Protein AF-0000000085141552 (afdb_homodimer)

Organism: Micrococcus luteus (strain ATCC 4698 / DSM 20030 / JCM 1464 / CCM 169 / CCUG 5858 / IAM 1056 / NBRC 3333 / NCIMB 9278 / NCTC 2665 / VKM Ac-2230) (NCBI:txid465515)

Solvent-accessible surface area (backbone atoms only — not comparable to full-atom values): 34237 Å² total; per-residue (Å²): 113,65,70,62,43,53,58,48,52,56,57,47,49,52,20,50,52,40,46,53,47,44,49,50,52,48,35,62,56,39,76,86,38,66,68,45,44,50,52,49,57,62,43,51,70,60,52,81,63,60,89,58,60,34,32,52,34,16,48,47,15,25,24,44,55,65,67,39,80,80,45,80,89,44,42,64,29,48,21,28,37,14,24,14,49,48,30,38,50,44,17,50,48,42,43,43,28,61,63,69,66,41,53,60,49,93,90,33,64,20,61,29,43,45,45,16,50,56,36,38,74,52,53,32,53,66,70,59,15,48,52,48,6,46,39,50,18,51,43,51,19,51,43,30,40,42,44,13,51,51,32,20,57,58,19,36,88,54,54,67,38,9,44,57,22,21,49,39,56,46,46,30,54,37,21,22,39,40,11,48,52,46,49,58,53,55,48,46,19,80,50,54,72,52,77,74,49,55,67,55,39,51,52,27,42,29,30,42,45,6,28,54,52,30,4,34,25,21,19,25,19,7,32,55,64,64,36,54,68,67,59,19,50,50,47,14,53,19,26,21,30,38,24,34,20,40,50,43,46,49,52,47,40,32,56,71,35,54,39,88,60,52,73,43,71,34,52,56,52,57,48,68,44,56,71,38,63,40,51,40,53,17,43,76,38,66,73,41,31,51,47,56,70,68,44,26,81,46,73,67,42,42,50,52,43,48,51,41,27,51,74,62,41,12,59,60,49,34,52,48,50,24,49,51,29,31,52,51,18,47,52,49,53,67,72,44,99,53,45,68,70,48,51,50,51,52,47,49,52,44,51,47,48,78,66,54,76,101,114,66,68,64,42,54,55,48,53,58,56,47,49,52,21,50,52,41,47,54,49,46,47,49,52,48,35,63,57,40,74,86,38,66,68,45,43,49,51,49,58,63,43,52,71,61,51,81,64,60,87,60,60,34,33,52,33,17,48,48,16,24,24,44,56,65,68,41,80,79,46,80,88,45,41,64,29,48,21,28,37,14,25,13,49,49,30,38,50,43,17,51,48,43,42,43,28,61,62,69,65,41,52,60,49,94,90,32,62,18,62,28,42,45,45,16,51,56,36,38,75,53,53,31,52,66,70,60,14,50,52,48,5,47,39,50,18,51,41,51,19,51,44,30,39,42,44,13,51,50,33,21,57,60,19,37,88,55,55,68,39,11,46,57,24,21,50,40,56,46,45,30,54,35,20,22,40,41,12,47,52,46,49,57,53,54,49,46,19,81,48,55,74,52,77,74,49,55,68,56,39,52,51,27,42,29,30,43,44,6,29,55,51,31,4,34,25,21,18,24,18,9,33,56,64,64,35,54,67,66,58,18,48,51,48,14,54,22,27,21,30,38,23,34,20,37,49,41,45,49,53,47,41,31,56,71,36,56,38,88,61,54,74,43,70,34,51,56,52,57,49,68,42,56,72,37,62,39,52,38,53,18,43,76,39,66,72,41,30,51,47,54,70,67,44,26,80,46,72,68,42,42,49,52,44,47,50,42,26,51,74,63,40,12,59,60,48,34,52,48,51,24,50,50,28,34,52,50,17,47,52,50,52,68,74,45,98,52,46,68,70,48,51,49,51,54,47,47,52,44,50,47,49,76,65,55,76,98

Secondary structure (DSSP, 8-state):
--HHHHHHHHHHHHHHHHHHHHHHHHHHTSTT-HHHHHHHHHHTTTTT-S--HHHHHHHHHHHHHHSSPPPHHHHHHHHHHHHHHHHHHHHHHHHHHHHHT--EETTEE-HHHHHHHHHHHTT--HHHHHHHHHHHHHHHHHHHHHHHHHHHHTS-SSHHHHHHHHHHHHHHHHHHHHHHHHHHHHHTHHHHTPPPPHHHHHHHHIIIIIIIIIIHHHHHHHHHTT--HHHHHHHHHHHHHHHHHHHHHHHHHHHHS-HHHHSS-SSHHHHHT---HHHHHHTTSHHHHHHHHT---SHHHHHHHHHHHHHTTHHHHHHHHHHHHHHHHHHHHHTS---HHHHHHHHHHHHHHHT---/--HHHHHHHHHHHHHHHHHHHHHHHHHHTSTT-HHHHHHHHHHTTTTT-S--HHHHHHHHHHHHHHSSPPPHHHHHHHHHHHHHHHHHHHHHHHHHHHHHT--EETTEE-HHHHHHHHHHHTT--HHHHHHHHHHHHHHHHHHHHHHHHHHHHTS-SSHHHHHHHHHHHHHHHHHHHHHHHHHHHHHTHHHHTPPPPHHHHHHHHIIIIIIIIIIHHHHHHHHHTT--HHHHHHHHHHHHHHHHHHHHHHHHHHHHS-HHHHSS-SSHHHHHT---HHHHHHTTSHHHHHHHHT---SHHHHHHHHHHHHHTTHHHHHHHHHHHHHHHHHHHHHTS---HHHHHHHHHHHHHHHT---

Sequence (716 aa):
MGEARTGGEAALSGVTAELDAALRHAAAQAPGSAAFAELLDSLHVHVGAGKLIRPRLVELGWRLATADPVPPSGRAAVDRLGAAFELLHTALLVHDDVIDRDVLRRGQPAVHASARHRLEARGVPAADAAHAGVAVALIAGDVLLTQAFRLAATCAADTARAAEAAAVVFDAAAVTAAGELEDVLLGLSRHTGEEPDPDRILAMQRLKTAHYTVGAPLRAGALLAGADPDLARAMGEAGADLGAAYQVIDDVLGVFGDPGETGKSADGDLREGKATVLTAHGRRIPAVRALLDAGPATPADIEAARRALEAAGAREHALDVAAELTVRARERIAALPLDETVRAEFADACHAVLTRRSMGEARTGGEAALSGVTAELDAALRHAAAQAPGSAAFAELLDSLHVHVGAGKLIRPRLVELGWRLATADPVPPSGRAAVDRLGAAFELLHTALLVHDDVIDRDVLRRGQPAVHASARHRLEARGVPAADAAHAGVAVALIAGDVLLTQAFRLAATCAADTARAAEAAAVVFDAAAVTAAGELEDVLLGLSRHTGEEPDPDRILAMQRLKTAHYTVGAPLRAGALLAGADPDLARAMGEAGADLGAAYQVIDDVLGVFGDPGETGKSADGDLREGKATVLTAHGRRIPAVRALLDAGPATPADIEAARRALEAAGAREHALDVAAELTVRARERIAALPLDETVRAEFADACHAVLTRRS

Foldseek 3Di:
DVVCVVVVVVLLVLLLVLLVVLLVVLCVVCVPDPVSNVLSVVCNCLQSVDPLQLLVLLQLLLCFQVVDGQDPQCSQLSSLLSNLLSLLVSLLVLLVCLLLVPQDDLNHGRQLNVQLVVVVVVPDDNVVSNVVSNVSSNVSSVSSNVSSLVSLCPSHPPNVLSVQLSVLSVVLSVLQVVLVVLQSVQLCCLVVVDQDDLVSQLSSQLSNWQQSSWLSSSLSSNSSSPGDNVLSNLLSVLSSLLSSLLVLVVLLCLQPADCVQVVDHSQSCLQSLTDHLLLSLLCVDVVLVVLSSVRQDDPVSSVVNSVSSVVSCSSVVSLVSSVVSLVVSLVSSVPHPGDPVSSVVSNVSSVCSSPPRD/DVVCVVVVVVLLVLLLVLLVVLLVVLCVVCVPDPVSNVLSVVCNCLQSVDPLLLLVLLQLLLCFQVVDGQDPQCSQLSSLLSNLLSLLVSLLVLLVCLLLVPQDDLNHGRQLNVQLVVVVVVPDDNVVSNVVSNVSSNVSSVSSNVSSLVSLCPSHPPNVLSVQLSVLSVVLSVLQVVLVVLQSVQLCCLVVVDQDDQVSQLSSQLSNWQQSSWLSSSLSSNSSSPGDNVLSNLLSVLSSLLRSLLVLVVLLCLQPADCVQVVDHSQSCLQSLTDHLLLSLLCVDVVLVVLSSVRQDDPVSSVVNSVSSVVSCSSVVSLVSSVVSLVVSLVSSVPHPGDPVSSVVSNVSSVCSSPPRD

InterPro domains:
  IPR000092 Polyprenyl synthetase-like [PF00348] (45-284)
  IPR008949 Isoprenoid synthase domain superfamily [G3DSA:1.10.600.10] (5-358)
  IPR008949 Isoprenoid synthase domain superfamily [SSF48576] (35-357)
  IPR033749 Polyprenyl synthetase, conserved site [PS00444] (242-254)
  IPR033749 Polyprenyl synthetase, conserved site [PS00723] (93-107)

pLDDT: mean 89.84, std 11.63, range [24.0, 98.81]

Structure (mmCIF, N/CA/C/O backbone):
data_AF-0000000085141552-model_v1
#
loop_
_entity.id
_entity.type
_entity.pdbx_description
1 polymer 'Geranylgeranyl pyrophosphate synthase'
#
loop_
_atom_site.group_PDB
_atom_site.id
_atom_site.type_symbol
_atom_site.label_atom_id
_atom_site.label_alt_id
_atom_site.label_comp_id
_atom_site.label_asym_id
_atom_site.label_entity_id
_atom_site.label_seq_id
_atom_site.pdbx_PDB_ins_code
_atom_site.Cartn_x
_atom_site.Cartn_y
_atom_site.Cartn_z
_atom_site.occupancy
_atom_site.B_iso_or_equiv
_atom_site.auth_seq_id
_atom_site.auth_comp_id
_atom_site.auth_asym_id
_atom_site.auth_atom_id
_atom_site.pdbx_PDB_model_num
ATOM 1 N N . MET A 1 1 ? -15.055 -17.188 -32.594 1 24 1 MET A N 1
ATOM 2 C CA . MET A 1 1 ? -13.789 -16.609 -32.125 1 24 1 MET A CA 1
ATOM 3 C C . MET A 1 1 ? -13.742 -15.117 -32.406 1 24 1 MET A C 1
ATOM 5 O O . MET A 1 1 ? -12.977 -14.391 -31.766 1 24 1 MET A O 1
ATOM 9 N N . GLY A 1 2 ? -14.328 -14.852 -33.469 1 30.44 2 GLY A N 1
ATOM 10 C CA . GLY A 1 2 ? -14.508 -13.492 -33.938 1 30.44 2 GLY A CA 1
ATOM 11 C C . GLY A 1 2 ? -15.461 -12.672 -33.094 1 30.44 2 GLY A C 1
ATOM 12 O O . GLY A 1 2 ? -15.219 -11.492 -32.844 1 30.44 2 GLY A O 1
ATOM 13 N N . GLU A 1 3 ? -16.625 -13.227 -32.969 1 32.28 3 GLU A N 1
ATOM 14 C CA . GLU A 1 3 ? -17.672 -12.562 -32.219 1 32.28 3 GLU A CA 1
ATOM 15 C C . GLU A 1 3 ? -17.312 -12.453 -30.734 1 32.28 3 GLU A C 1
ATOM 17 O O . GLU A 1 3 ? -17.891 -11.648 -30 1 32.28 3 GLU A O 1
ATOM 22 N N . ALA A 1 4 ? -16.547 -13.539 -30.125 1 34.12 4 ALA A N 1
ATOM 23 C CA . ALA A 1 4 ? -16 -13.453 -28.781 1 34.12 4 ALA A CA 1
ATOM 24 C C . ALA A 1 4 ? -14.969 -12.336 -28.672 1 34.12 4 ALA A C 1
ATOM 26 O O . ALA A 1 4 ? -14.641 -11.891 -27.578 1 34.12 4 ALA A O 1
ATOM 27 N N . ARG A 1 5 ? -14.5 -11.906 -29.766 1 39.91 5 ARG A N 1
ATOM 28 C CA . ARG A 1 5 ? -13.5 -10.844 -29.859 1 39.91 5 ARG A CA 1
ATOM 29 C C . ARG A 1 5 ? -14.141 -9.477 -29.688 1 39.91 5 ARG A C 1
ATOM 31 O O . ARG A 1 5 ? -13.523 -8.555 -29.141 1 39.91 5 ARG A O 1
ATOM 38 N N . THR A 1 6 ? -15.141 -9.281 -30.375 1 38.84 6 THR A N 1
ATOM 39 C CA . THR A 1 6 ? -15.836 -8 -30.375 1 38.84 6 THR A CA 1
ATOM 40 C C . THR A 1 6 ? -16.453 -7.711 -29.016 1 38.84 6 THR A C 1
ATOM 42 O O . THR A 1 6 ? -16.469 -6.562 -28.562 1 38.84 6 THR A O 1
ATOM 45 N N . GLY A 1 7 ? -17.219 -8.68 -28.391 1 40.62 7 GLY A N 1
ATOM 46 C CA . GLY A 1 7 ? -17.719 -8.594 -27.031 1 40.62 7 GLY A CA 1
ATOM 47 C C . GLY A 1 7 ? -16.641 -8.406 -25.984 1 40.62 7 GLY A C 1
ATOM 48 O O . GLY A 1 7 ? -16.859 -7.746 -24.969 1 40.62 7 GLY A O 1
ATOM 49 N N . GLY A 1 8 ? -15.57 -9.039 -26.266 1 48.53 8 GLY A N 1
ATOM 50 C CA . GLY A 1 8 ? -14.352 -8.953 -25.469 1 48.53 8 GLY A CA 1
ATOM 51 C C . GLY A 1 8 ? -13.75 -7.562 -25.453 1 48.53 8 GLY A C 1
ATOM 52 O O . GLY A 1 8 ? -13.312 -7.086 -24.391 1 48.53 8 GLY A O 1
ATOM 53 N N . GLU A 1 9 ? -13.719 -7.027 -26.719 1 51.56 9 GLU A N 1
ATOM 54 C CA . GLU A 1 9 ? -13.125 -5.703 -26.844 1 51.56 9 GLU A CA 1
ATOM 55 C C . GLU A 1 9 ? -13.969 -4.648 -26.141 1 51.56 9 GLU A C 1
ATOM 57 O O . GLU A 1 9 ? -13.438 -3.727 -25.516 1 51.56 9 GLU A O 1
ATOM 62 N N . ALA A 1 10 ? -15.258 -4.707 -26.453 1 49.62 10 ALA A N 1
ATOM 63 C CA . ALA A 1 10 ? -16.172 -3.764 -25.828 1 49.62 10 ALA A CA 1
ATOM 64 C C . ALA A 1 10 ? -16.125 -3.875 -24.297 1 49.62 10 ALA A C 1
ATOM 66 O O . ALA A 1 10 ? -16.172 -2.863 -23.594 1 49.62 10 ALA A O 1
ATOM 67 N N . ALA A 1 11 ? -16.062 -5.129 -23.812 1 58.41 11 ALA A N 1
ATOM 68 C CA . ALA A 1 11 ? -15.984 -5.438 -22.391 1 58.41 11 ALA A CA 1
ATOM 69 C C . ALA A 1 11 ? -14.742 -4.809 -21.766 1 58.41 11 ALA A C 1
ATOM 71 O O . ALA A 1 11 ? -14.797 -4.309 -20.625 1 58.41 11 ALA A O 1
ATOM 72 N N . LEU A 1 12 ? -13.867 -4.398 -22.594 1 78.88 12 LEU A N 1
ATOM 73 C CA . LEU A 1 12 ? -12.625 -3.885 -22.047 1 78.88 12 LEU A CA 1
ATOM 74 C C . LEU A 1 12 ? -12.625 -2.361 -22 1 78.88 12 LEU A C 1
ATOM 76 O O . LEU A 1 12 ? -11.859 -1.75 -21.266 1 78.88 12 LEU A O 1
ATOM 80 N N . SER A 1 13 ? -13.688 -1.775 -22.672 1 85.38 13 SER A N 1
ATOM 81 C CA . SER A 1 13 ? -13.805 -0.321 -22.656 1 85.38 13 SER A CA 1
ATOM 82 C C . SER A 1 13 ? -14.266 0.182 -21.281 1 85.38 13 SER A C 1
ATOM 84 O O . SER A 1 13 ? -13.773 1.195 -20.797 1 85.38 13 SER A O 1
ATOM 86 N N . GLY A 1 14 ? -15.219 -0.504 -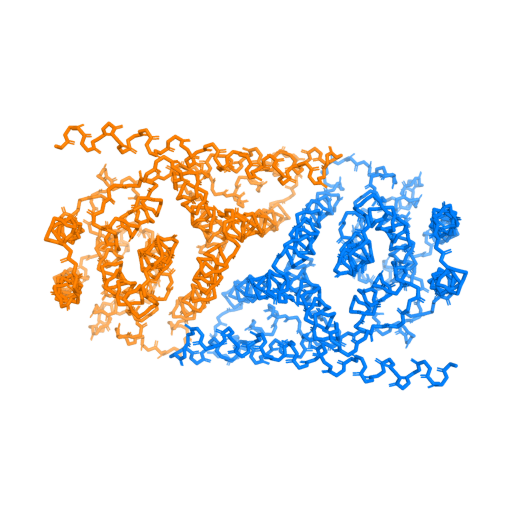20.641 1 93.88 14 GLY A N 1
ATOM 87 C CA . GLY A 1 14 ? -15.695 -0.121 -19.312 1 93.88 14 GLY A CA 1
ATOM 88 C C . GLY A 1 14 ? -14.625 -0.196 -18.25 1 93.88 14 GLY A C 1
ATOM 89 O O . GLY A 1 14 ? -14.555 0.668 -17.375 1 93.88 14 GLY A O 1
ATOM 90 N N . VAL A 1 15 ? -13.82 -1.171 -18.391 1 95.75 15 VAL A N 1
ATOM 91 C CA . VAL A 1 15 ? -12.719 -1.345 -17.438 1 95.75 15 VAL A CA 1
ATOM 92 C C . VAL A 1 15 ? -11.734 -0.183 -17.578 1 95.75 15 VAL A C 1
ATOM 94 O O . VAL A 1 15 ? -11.32 0.404 -16.578 1 95.75 15 VAL A O 1
ATOM 97 N N . THR A 1 16 ? -11.43 0.212 -18.766 1 94.44 16 THR A N 1
ATOM 98 C CA . THR A 1 16 ? -10.492 1.306 -19.016 1 94.44 16 THR A CA 1
ATOM 99 C C . THR A 1 16 ? -11.047 2.621 -18.484 1 94.44 16 THR A C 1
ATOM 101 O O . THR A 1 16 ? -10.305 3.43 -17.922 1 94.44 16 THR A O 1
ATOM 104 N N . ALA A 1 17 ? -12.297 2.801 -18.672 1 95.56 17 ALA A N 1
ATOM 105 C CA . ALA A 1 17 ? -12.93 4.012 -18.156 1 95.56 17 ALA A CA 1
ATOM 106 C C . ALA A 1 17 ? -12.836 4.074 -16.641 1 95.56 17 ALA A C 1
ATOM 108 O O . ALA A 1 17 ? -12.602 5.141 -16.062 1 95.56 17 ALA A O 1
ATOM 109 N N . GLU A 1 18 ? -13.023 2.914 -15.992 1 96.94 18 GLU A N 1
ATOM 110 C CA . GLU A 1 18 ? -12.922 2.844 -14.539 1 96.94 18 GLU A CA 1
ATOM 111 C C . GLU A 1 18 ? -11.5 3.131 -14.07 1 96.94 18 GLU A C 1
ATOM 113 O O . GLU A 1 18 ? -11.289 3.789 -13.055 1 96.94 18 GLU A O 1
ATOM 118 N N . LEU A 1 19 ? -10.547 2.627 -14.789 1 97.06 19 LEU A N 1
ATOM 119 C CA . LEU A 1 19 ? -9.141 2.859 -14.461 1 97.06 19 LEU A CA 1
ATOM 120 C C . LEU A 1 19 ? -8.805 4.344 -14.531 1 97.06 19 LEU A C 1
ATOM 122 O O . LEU A 1 19 ? -8.195 4.895 -13.609 1 97.06 19 LEU A O 1
ATOM 126 N N . ASP A 1 20 ? -9.25 4.984 -15.578 1 96.06 20 ASP A N 1
ATOM 127 C CA . ASP A 1 20 ? -9.023 6.414 -15.75 1 96.06 20 ASP A CA 1
ATOM 128 C C . ASP A 1 20 ? -9.703 7.215 -14.641 1 96.06 20 ASP A C 1
ATOM 130 O O . ASP A 1 20 ? -9.117 8.156 -14.094 1 96.06 20 ASP A O 1
ATOM 134 N N . ALA A 1 21 ? -10.883 6.84 -14.359 1 97.19 21 ALA A N 1
ATOM 135 C CA . ALA A 1 21 ? -11.648 7.535 -13.328 1 97.19 21 ALA A CA 1
ATOM 136 C C . ALA A 1 21 ? -10.984 7.391 -11.961 1 97.19 21 ALA A C 1
ATOM 138 O O . ALA A 1 21 ? -11.031 8.312 -11.141 1 97.19 21 ALA A O 1
ATOM 139 N N . ALA A 1 22 ? -10.445 6.242 -11.703 1 97.88 22 ALA A N 1
ATOM 140 C CA . ALA A 1 22 ? -9.781 6.004 -10.422 1 97.88 22 ALA A CA 1
ATOM 141 C C . ALA A 1 22 ? -8.578 6.922 -10.25 1 97.88 22 ALA A C 1
ATOM 143 O O . ALA A 1 22 ? -8.375 7.488 -9.172 1 97.88 22 ALA A O 1
ATOM 144 N N . LEU A 1 23 ? -7.754 7.105 -11.281 1 97.62 23 LEU A N 1
ATOM 145 C CA . LEU A 1 23 ? -6.586 7.977 -11.211 1 97.62 23 LEU A CA 1
ATOM 146 C C . LEU A 1 23 ? -7 9.438 -11.102 1 97.62 23 LEU A C 1
ATOM 148 O O . LEU A 1 23 ? -6.371 10.219 -10.375 1 97.62 23 LEU A O 1
ATOM 152 N N . ARG A 1 24 ? -8.055 9.766 -11.781 1 96.81 24 ARG A N 1
ATOM 153 C CA . ARG A 1 24 ? -8.578 11.125 -11.672 1 96.81 24 ARG A CA 1
ATOM 154 C C . ARG A 1 24 ? -9.094 11.391 -10.258 1 96.81 24 ARG A C 1
ATOM 156 O O . ARG A 1 24 ? -8.914 12.492 -9.727 1 96.81 24 ARG A O 1
ATOM 163 N N . HIS A 1 25 ? -9.734 10.414 -9.742 1 97.62 25 HIS A N 1
ATOM 164 C CA . HIS A 1 25 ? -10.227 10.547 -8.375 1 97.62 25 HIS A CA 1
ATOM 165 C C . HIS A 1 25 ? -9.086 10.789 -7.398 1 97.62 25 HIS A C 1
ATOM 167 O O . HIS A 1 25 ? -9.18 11.641 -6.516 1 97.62 25 HIS A O 1
ATOM 173 N N . ALA A 1 26 ? -8.023 10.039 -7.543 1 97.75 26 ALA A N 1
ATOM 174 C CA . ALA A 1 26 ? -6.852 10.211 -6.691 1 97.75 26 ALA A CA 1
ATOM 175 C C . ALA A 1 26 ? -6.277 11.617 -6.832 1 97.75 26 ALA A C 1
ATOM 177 O O . ALA A 1 26 ? -5.984 12.281 -5.836 1 97.75 26 ALA A O 1
ATOM 178 N N . ALA A 1 27 ? -6.184 12.062 -8.023 1 97.06 27 ALA A N 1
ATOM 179 C CA . ALA A 1 27 ? -5.621 13.383 -8.289 1 97.06 27 ALA A CA 1
ATOM 180 C C . ALA A 1 27 ? -6.473 14.477 -7.652 1 97.06 27 ALA A C 1
ATOM 182 O O . ALA A 1 27 ? -5.945 15.484 -7.172 1 97.06 27 ALA A O 1
ATOM 183 N N . ALA A 1 28 ? -7.707 14.258 -7.637 1 96.75 28 ALA A N 1
ATOM 184 C CA . ALA A 1 28 ? -8.648 15.25 -7.129 1 96.75 28 ALA A CA 1
ATOM 185 C C . ALA A 1 28 ? -8.531 15.391 -5.613 1 96.75 28 ALA A C 1
ATOM 187 O O . ALA A 1 28 ? -9.031 16.359 -5.035 1 96.75 28 ALA A O 1
ATOM 188 N N . GLN A 1 29 ? -7.883 14.438 -4.953 1 95.25 29 GLN A N 1
ATOM 189 C CA . GLN A 1 29 ? -7.746 14.5 -3.504 1 95.25 29 GLN A CA 1
ATOM 190 C C . GLN A 1 29 ? -6.668 15.5 -3.098 1 95.25 29 GLN A C 1
ATOM 192 O O . GLN A 1 29 ? -6.594 15.898 -1.934 1 95.25 29 GLN A O 1
ATOM 197 N N . ALA A 1 30 ? -5.797 15.828 -4 1 95.75 30 ALA A N 1
ATOM 198 C CA . ALA A 1 30 ? -4.758 16.828 -3.766 1 95.75 30 ALA A CA 1
ATOM 199 C C . ALA A 1 30 ? -4.602 17.75 -4.969 1 95.75 30 ALA A C 1
ATOM 201 O O . ALA A 1 30 ? -3.533 17.812 -5.582 1 95.75 30 ALA A O 1
ATOM 202 N N . PRO A 1 31 ? -5.609 18.578 -5.207 1 91.25 31 PRO A N 1
ATOM 203 C CA . PRO A 1 31 ? -5.609 19.406 -6.418 1 91.25 31 PRO A CA 1
ATOM 204 C C . PRO A 1 31 ? -4.48 20.438 -6.438 1 91.25 31 PRO A C 1
ATOM 206 O O . PRO A 1 31 ? -4.07 20.891 -7.508 1 91.25 31 PRO A O 1
ATOM 209 N N . GLY A 1 32 ? -3.895 20.766 -5.363 1 92.81 32 GLY A N 1
ATOM 210 C CA . GLY A 1 32 ? -2.83 21.75 -5.312 1 92.81 32 GLY A CA 1
ATOM 211 C C . GLY A 1 32 ? -1.452 21.156 -5.547 1 92.81 32 GLY A C 1
ATOM 212 O O . GLY A 1 32 ? -0.457 21.891 -5.578 1 92.81 32 GLY A O 1
ATOM 213 N N . SER A 1 33 ? -1.354 19.859 -5.711 1 95 33 SER A N 1
ATOM 214 C CA . SER A 1 33 ? -0.064 19.219 -5.914 1 95 33 SER A CA 1
ATOM 215 C C . SER A 1 33 ? 0.149 18.844 -7.379 1 95 33 SER A C 1
ATOM 217 O O . SER A 1 33 ? -0.265 17.781 -7.824 1 95 33 SER A O 1
ATOM 219 N N . ALA A 1 34 ? 0.894 19.703 -8.07 1 93.94 34 ALA A N 1
ATOM 220 C CA . ALA A 1 34 ? 1.193 19.453 -9.477 1 93.94 34 ALA A CA 1
ATOM 221 C C . ALA A 1 34 ? 2.02 18.188 -9.641 1 93.94 34 ALA A C 1
ATOM 223 O O . ALA A 1 34 ? 1.823 17.422 -10.594 1 93.94 34 ALA A O 1
ATOM 224 N N . ALA A 1 35 ? 2.904 17.969 -8.703 1 94.75 35 ALA A N 1
ATOM 225 C CA . ALA A 1 35 ? 3.76 16.781 -8.766 1 94.75 35 ALA A CA 1
ATOM 226 C C . ALA A 1 35 ? 2.934 15.508 -8.656 1 94.75 35 ALA A C 1
ATOM 228 O O . ALA A 1 35 ? 3.219 14.516 -9.328 1 94.75 35 ALA A O 1
ATOM 229 N N . PHE A 1 36 ? 1.913 15.523 -7.84 1 97.5 36 PHE A N 1
ATOM 230 C CA . PHE A 1 36 ? 1.058 14.359 -7.664 1 97.5 36 PHE A CA 1
ATOM 231 C C . PHE A 1 36 ? 0.252 14.078 -8.93 1 97.5 36 PHE A C 1
ATOM 233 O O . PHE A 1 36 ? 0.124 12.93 -9.344 1 97.5 36 PHE A O 1
ATOM 240 N N . ALA A 1 37 ? -0.264 15.117 -9.484 1 96.81 37 ALA A N 1
ATOM 241 C CA . ALA A 1 37 ? -0.983 14.977 -10.75 1 96.81 37 ALA A CA 1
ATOM 242 C C . ALA A 1 37 ? -0.083 14.391 -11.836 1 96.81 37 ALA A C 1
ATOM 244 O O . ALA A 1 37 ? -0.509 13.523 -12.594 1 96.81 37 ALA A O 1
ATOM 245 N N . GLU A 1 38 ? 1.099 14.859 -11.859 1 95.88 38 GLU A N 1
ATOM 246 C CA . GLU A 1 38 ? 2.057 14.359 -12.844 1 95.88 38 GLU A CA 1
ATOM 247 C C . GLU A 1 38 ? 2.375 12.883 -12.602 1 95.88 38 GLU A C 1
ATOM 249 O O . GLU A 1 38 ? 2.508 12.109 -13.547 1 95.88 38 GLU A O 1
ATOM 254 N N . LEU A 1 39 ? 2.559 12.555 -11.375 1 97 39 LEU A N 1
ATOM 255 C CA . LEU A 1 39 ? 2.801 11.156 -11.031 1 97 39 LEU A CA 1
ATOM 256 C C . LEU A 1 39 ? 1.652 10.273 -11.516 1 97 39 LEU A C 1
ATOM 258 O O . LEU A 1 39 ? 1.877 9.258 -12.172 1 97 39 LEU A O 1
ATOM 262 N N . LEU A 1 40 ? 0.454 10.68 -11.227 1 97.19 40 LEU A N 1
ATOM 263 C CA . LEU A 1 40 ? -0.715 9.891 -11.602 1 97.19 40 LEU A CA 1
ATOM 264 C C . LEU A 1 40 ? -0.847 9.789 -13.117 1 97.19 40 LEU A C 1
ATOM 266 O O . LEU A 1 40 ? -1.207 8.734 -13.641 1 97.19 40 LEU A O 1
ATOM 270 N N . ASP A 1 41 ? -0.535 10.859 -13.773 1 94.19 41 ASP A N 1
ATOM 271 C CA . ASP A 1 41 ? -0.547 10.844 -15.234 1 94.19 41 ASP A CA 1
ATOM 272 C C . ASP A 1 41 ? 0.467 9.844 -15.781 1 94.19 41 ASP A C 1
ATOM 274 O O . ASP A 1 41 ? 0.188 9.141 -16.75 1 94.19 41 ASP A O 1
ATOM 278 N N . SER A 1 42 ? 1.579 9.789 -15.156 1 92.81 42 SER A N 1
ATOM 279 C CA . SER A 1 42 ? 2.641 8.898 -15.609 1 92.81 42 SER A CA 1
ATOM 280 C C . SER A 1 42 ? 2.262 7.434 -15.398 1 92.81 42 SER A C 1
ATOM 282 O O . SER A 1 42 ? 2.82 6.543 -16.031 1 92.81 42 SER A O 1
ATOM 284 N N . LEU A 1 43 ? 1.353 7.188 -14.484 1 94.62 43 LEU A N 1
ATOM 285 C CA . LEU A 1 43 ? 0.963 5.82 -14.172 1 94.62 43 LEU A CA 1
ATOM 286 C C . LEU A 1 43 ? 0.019 5.266 -15.234 1 94.62 43 LEU A C 1
ATOM 288 O O . LEU A 1 43 ? -0.193 4.055 -15.32 1 94.62 43 LEU A O 1
ATOM 292 N N . HIS A 1 44 ? -0.558 6.145 -16.047 1 88.12 44 HIS A N 1
ATOM 293 C CA . HIS A 1 44 ? -1.513 5.73 -17.062 1 88.12 44 HIS A CA 1
ATOM 294 C C . HIS A 1 44 ? -0.881 4.742 -18.047 1 88.12 44 HIS A C 1
ATOM 296 O O . HIS A 1 44 ? -1.558 3.844 -18.547 1 88.12 44 HIS A O 1
ATOM 302 N N . VAL A 1 45 ? 0.384 4.891 -18.234 1 84.38 45 VAL A N 1
ATOM 303 C CA . VAL A 1 45 ? 1.058 4.027 -19.203 1 84.38 45 VAL A CA 1
ATOM 304 C C . VAL A 1 45 ? 1.158 2.609 -18.641 1 84.38 45 VAL A C 1
ATOM 306 O O . VAL A 1 45 ? 1.306 1.646 -19.391 1 84.38 45 VAL A O 1
ATOM 309 N N . HIS A 1 46 ? 1.114 2.521 -17.391 1 86.5 46 HIS A N 1
ATOM 310 C CA . HIS A 1 46 ? 1.245 1.218 -16.75 1 86.5 46 HIS A C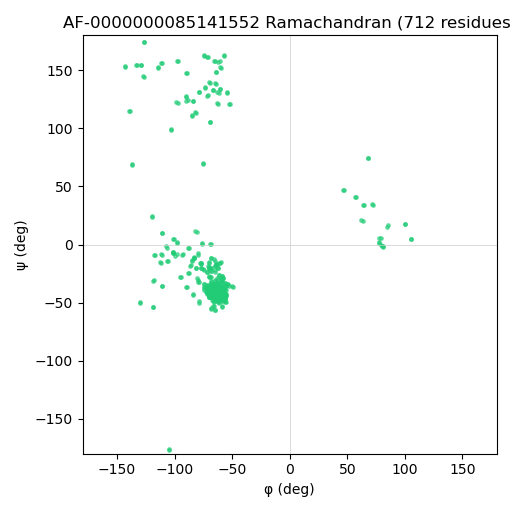A 1
ATOM 311 C C . HIS A 1 46 ? -0.122 0.607 -16.453 1 86.5 46 HIS A C 1
ATOM 313 O O . HIS A 1 46 ? -0.263 -0.618 -16.422 1 86.5 46 HIS A O 1
ATOM 319 N N . VAL A 1 47 ? -1.062 1.462 -16.266 1 85.31 47 VAL A N 1
ATOM 320 C CA . VAL A 1 47 ? -2.4 1.012 -15.898 1 85.31 47 VAL A CA 1
ATOM 321 C C . VAL A 1 47 ? -3.176 0.617 -17.156 1 85.31 47 VAL A C 1
ATOM 323 O O . VAL A 1 47 ? -3.301 1.411 -18.078 1 85.31 47 VAL A O 1
ATOM 326 N N . GLY A 1 48 ? -3.678 -0.535 -17.281 1 75.06 48 GLY A N 1
ATOM 327 C CA . GLY A 1 48 ? -4.465 -0.998 -18.422 1 75.06 48 GLY A CA 1
ATOM 328 C C . GLY A 1 48 ? -3.615 -1.428 -19.594 1 75.06 48 GLY A C 1
ATOM 329 O O . GLY A 1 48 ? -4.141 -1.75 -20.672 1 75.06 48 GLY A O 1
ATOM 330 N N . ALA A 1 49 ? -2.338 -1.313 -19.5 1 68.75 49 ALA A N 1
ATOM 331 C CA . ALA A 1 49 ? -1.427 -1.624 -20.609 1 68.75 49 ALA A CA 1
ATOM 332 C C . ALA A 1 49 ? -1.263 -3.131 -20.781 1 68.75 49 ALA A C 1
ATOM 334 O O . ALA A 1 49 ? -0.727 -3.596 -21.781 1 68.75 49 ALA A O 1
ATOM 335 N N . GLY A 1 50 ? -1.913 -3.869 -20.016 1 66.81 50 GLY A N 1
ATOM 336 C CA . GLY A 1 50 ? -1.731 -5.309 -20.141 1 66.81 50 GLY A CA 1
ATOM 337 C C . GLY A 1 50 ? -2.887 -6.004 -20.828 1 66.81 50 GLY A C 1
ATOM 338 O O . GLY A 1 50 ? -3.693 -5.355 -21.5 1 66.81 50 GLY A O 1
ATOM 339 N N . LYS A 1 51 ? -2.83 -7.27 -20.891 1 67.88 51 LYS A N 1
ATOM 340 C CA . LYS A 1 51 ? -3.775 -8.125 -21.609 1 67.88 51 LYS A CA 1
ATOM 341 C C . LYS A 1 51 ? -5.141 -8.117 -20.922 1 67.88 51 LYS A C 1
ATOM 343 O O . LYS A 1 51 ? -6.105 -8.68 -21.453 1 67.88 51 LYS A O 1
ATOM 348 N N . LEU A 1 52 ? -5.277 -7.387 -19.859 1 81.75 52 LEU A N 1
ATOM 349 C CA . LEU A 1 52 ? -6.504 -7.246 -19.094 1 81.75 52 LEU A CA 1
ATOM 350 C C . LEU A 1 52 ? -7.137 -8.609 -18.828 1 81.75 52 LEU A C 1
ATOM 352 O O . LEU A 1 52 ? -8.336 -8.789 -19.047 1 81.75 52 LEU A O 1
ATOM 356 N N . ILE A 1 53 ? -6.32 -9.539 -18.391 1 85.31 53 ILE A N 1
ATOM 357 C CA . ILE A 1 53 ? -6.719 -10.914 -18.109 1 85.31 53 ILE A CA 1
ATOM 358 C C . ILE A 1 53 ? -7.629 -10.953 -16.891 1 85.31 53 ILE A C 1
ATOM 360 O O . ILE A 1 53 ? -8.648 -11.656 -16.875 1 85.31 53 ILE A O 1
ATOM 364 N N . ARG A 1 54 ? -7.414 -10.188 -15.914 1 93.06 54 ARG A N 1
ATOM 365 C CA . ARG A 1 54 ? -8.133 -10.25 -14.641 1 93.06 54 ARG A CA 1
ATOM 366 C C . ARG A 1 54 ? -9.57 -9.773 -14.797 1 93.06 54 ARG A C 1
ATOM 368 O O . ARG A 1 54 ? -10.5 -10.43 -14.328 1 93.06 54 ARG A O 1
ATOM 375 N N . PRO A 1 55 ? -9.773 -8.672 -15.547 1 94.38 55 PRO A N 1
ATOM 376 C CA . PRO A 1 55 ? -11.164 -8.289 -15.797 1 94.38 55 PRO A CA 1
ATOM 377 C C . PRO A 1 55 ? -11.953 -9.375 -16.531 1 94.38 55 PRO A C 1
ATOM 379 O O . PRO A 1 55 ? -13.125 -9.602 -16.219 1 94.38 55 PRO A O 1
ATOM 382 N N . ARG A 1 56 ? -11.312 -10.031 -17.438 1 90 56 ARG A N 1
ATOM 383 C CA . ARG A 1 56 ? -11.977 -11.109 -18.172 1 90 56 ARG A CA 1
ATOM 384 C C . ARG A 1 56 ? -12.32 -12.273 -17.25 1 90 56 ARG A C 1
ATOM 386 O O . ARG A 1 56 ? -13.352 -12.922 -17.422 1 90 56 ARG A O 1
ATOM 393 N N . LEU A 1 57 ? -11.453 -12.516 -16.359 1 92.12 57 LEU A N 1
ATOM 394 C CA . LEU A 1 57 ? -11.672 -13.617 -15.422 1 92.12 57 LEU A CA 1
ATOM 395 C C . LEU A 1 57 ? -12.789 -13.273 -14.43 1 92.12 57 LEU A C 1
ATOM 397 O O . LEU A 1 57 ? -13.539 -14.156 -14.008 1 92.12 57 LEU A O 1
ATOM 401 N N . VAL A 1 58 ? -12.898 -11.984 -14.023 1 95.62 58 VAL A N 1
ATOM 402 C CA . VAL A 1 58 ? -14.031 -11.555 -13.211 1 95.62 58 VAL A CA 1
ATOM 403 C C . VAL A 1 58 ? -15.336 -11.844 -13.945 1 95.62 58 VAL A C 1
ATOM 405 O O . VAL A 1 58 ? -16.281 -12.398 -13.367 1 95.62 58 VAL A O 1
ATOM 408 N N . GLU A 1 59 ? -15.344 -11.484 -15.227 1 93 59 GLU A N 1
ATOM 409 C CA . GLU A 1 59 ? -16.531 -11.742 -16.031 1 93 59 GLU A CA 1
ATOM 410 C C . GLU A 1 59 ? -16.812 -13.234 -16.156 1 93 59 GLU A C 1
ATOM 412 O O . GLU A 1 59 ? -17.969 -13.664 -16.094 1 93 59 GLU A O 1
ATOM 417 N N . LEU A 1 60 ? -15.789 -13.977 -16.406 1 90 60 LEU A N 1
ATOM 418 C CA . LEU A 1 60 ? -15.945 -15.422 -16.484 1 90 60 LEU A CA 1
ATOM 419 C C . LEU A 1 60 ? -16.531 -15.984 -15.203 1 90 60 LEU A C 1
ATOM 421 O O . LEU A 1 60 ? -17.406 -16.859 -15.234 1 90 60 LEU A O 1
ATOM 425 N N . GLY A 1 61 ? -16.062 -15.516 -14.047 1 93 61 GLY A N 1
ATOM 426 C CA . GLY A 1 61 ? -16.625 -15.945 -12.773 1 93 61 GLY A CA 1
ATOM 427 C C . GLY A 1 61 ? -18.109 -15.672 -12.656 1 93 61 GLY A C 1
ATOM 428 O O . GLY A 1 61 ? -18.859 -16.531 -12.18 1 93 61 GLY A O 1
ATOM 429 N N . TRP A 1 62 ? -18.469 -14.484 -13.078 1 93.56 62 TRP A N 1
ATOM 430 C CA . TRP A 1 62 ? -19.875 -14.141 -13.094 1 93.56 62 TRP A CA 1
ATOM 431 C C . TRP A 1 62 ? -20.672 -15.117 -13.953 1 93.56 62 TRP A C 1
ATOM 433 O O . TRP A 1 62 ? -21.703 -15.648 -13.523 1 93.56 62 TRP A O 1
ATOM 443 N N . ARG A 1 63 ? -20.203 -15.398 -15.117 1 90 63 ARG A N 1
ATOM 444 C CA . ARG A 1 63 ? -20.906 -16.266 -16.062 1 90 63 ARG A CA 1
ATOM 445 C C . ARG A 1 63 ? -20.953 -17.703 -15.562 1 90 63 ARG A C 1
ATOM 447 O O . ARG A 1 63 ? -21.953 -18.391 -15.75 1 90 63 ARG A O 1
ATOM 454 N N . LEU A 1 64 ? -19.922 -18.109 -14.961 1 84.69 64 LEU A N 1
ATOM 455 C CA . LEU A 1 64 ? -19.875 -19.453 -14.422 1 84.69 64 LEU A CA 1
ATOM 456 C C . LEU A 1 64 ? -20.938 -19.641 -13.328 1 84.69 64 LEU A C 1
ATOM 458 O O . LEU A 1 64 ? -21.547 -20.703 -13.227 1 84.69 64 LEU A O 1
ATOM 462 N N . ALA A 1 65 ? -21.188 -18.625 -12.633 1 87.69 65 ALA A N 1
ATOM 463 C CA . ALA A 1 65 ? -22.109 -18.688 -11.508 1 87.69 65 ALA A CA 1
ATOM 464 C C . ALA A 1 65 ? -23.562 -18.641 -11.984 1 87.69 65 ALA A C 1
ATOM 466 O O . ALA A 1 65 ? -24.438 -19.234 -11.367 1 87.69 65 ALA A O 1
ATOM 467 N N . THR A 1 66 ? -23.766 -17.953 -13.094 1 87.62 66 THR A N 1
ATOM 468 C CA . THR A 1 66 ? -25.156 -17.719 -13.484 1 87.62 66 THR A CA 1
ATOM 469 C C . THR A 1 66 ? -25.5 -18.5 -14.75 1 87.62 66 THR A C 1
ATOM 471 O O . THR A 1 66 ? -26.672 -18.641 -15.094 1 87.62 66 THR A O 1
ATOM 474 N N . ALA A 1 67 ? -24.547 -18.938 -15.414 1 80.56 67 ALA A N 1
ATOM 475 C CA . ALA A 1 67 ? -24.703 -19.609 -16.703 1 80.56 67 ALA A CA 1
ATOM 476 C C . ALA A 1 67 ? -25.297 -18.672 -17.75 1 80.56 67 ALA A C 1
ATOM 478 O O . ALA A 1 67 ? -25.953 -19.109 -18.688 1 80.56 67 ALA A O 1
ATOM 479 N N . ASP A 1 68 ? -25.172 -17.375 -17.469 1 84.56 68 ASP A N 1
ATOM 480 C CA . ASP A 1 68 ? -25.672 -16.328 -18.359 1 84.56 68 ASP A CA 1
ATOM 481 C C . ASP A 1 68 ? -24.625 -15.234 -18.578 1 84.56 68 ASP A C 1
ATOM 483 O O . ASP A 1 68 ? -23.75 -15.047 -17.734 1 84.56 68 ASP A O 1
ATOM 487 N N . PRO A 1 69 ? -24.781 -14.57 -19.766 1 86.12 69 PRO A N 1
ATOM 488 C CA . PRO A 1 69 ? -23.953 -13.383 -19.922 1 86.12 69 PRO A CA 1
ATOM 489 C C . PRO A 1 69 ? -24.234 -12.312 -18.859 1 86.12 69 PRO A C 1
ATOM 491 O O . PRO A 1 69 ? -25.328 -12.281 -18.297 1 86.12 69 PRO A O 1
ATOM 494 N N . VAL A 1 70 ? -23.312 -11.445 -18.625 1 90.88 70 VAL A N 1
ATOM 495 C CA . VAL A 1 70 ? -23.5 -10.344 -17.703 1 90.88 70 VAL A CA 1
ATOM 496 C C . VAL A 1 70 ? -24.625 -9.43 -18.219 1 90.88 70 VAL A C 1
ATOM 498 O O . VAL A 1 70 ? -24.531 -8.891 -19.312 1 90.88 70 VAL A O 1
ATOM 501 N N . PRO A 1 71 ? -25.594 -9.25 -17.484 1 92.19 71 PRO A N 1
ATOM 502 C CA . PRO A 1 71 ? -26.656 -8.344 -17.922 1 92.19 71 PRO A CA 1
ATOM 503 C C . PRO A 1 71 ? -26.234 -6.879 -17.891 1 92.19 71 PRO A C 1
ATOM 505 O O . PRO A 1 71 ? -25.281 -6.527 -17.172 1 92.19 71 PRO A O 1
ATOM 508 N N . PRO A 1 72 ? -26.922 -6.066 -18.578 1 91 72 PRO A N 1
ATOM 509 C CA . PRO A 1 72 ? -26.578 -4.641 -18.578 1 91 72 PRO A CA 1
ATOM 510 C C . PRO A 1 72 ? -26.531 -4.051 -17.172 1 91 72 PRO A C 1
ATOM 512 O O . PRO A 1 72 ? -25.672 -3.223 -16.875 1 91 72 PRO A O 1
ATOM 515 N N . SER A 1 73 ? -27.391 -4.516 -16.344 1 88.62 73 SER A N 1
ATOM 516 C CA . SER A 1 73 ? -27.469 -3.998 -14.984 1 88.62 73 SER A CA 1
ATOM 517 C C . SER A 1 73 ? -26.266 -4.41 -14.156 1 88.62 73 SER A C 1
ATOM 519 O O . SER A 1 73 ? -25.969 -3.795 -13.125 1 88.62 73 SER A O 1
ATOM 521 N N . GLY A 1 74 ? -25.609 -5.445 -14.602 1 93.5 74 GLY A N 1
ATOM 522 C CA . GLY A 1 74 ? -24.453 -5.945 -13.875 1 93.5 74 GLY A CA 1
ATOM 523 C C . GLY A 1 74 ? -23.125 -5.512 -14.484 1 93.5 74 GLY A C 1
ATOM 524 O O . GLY A 1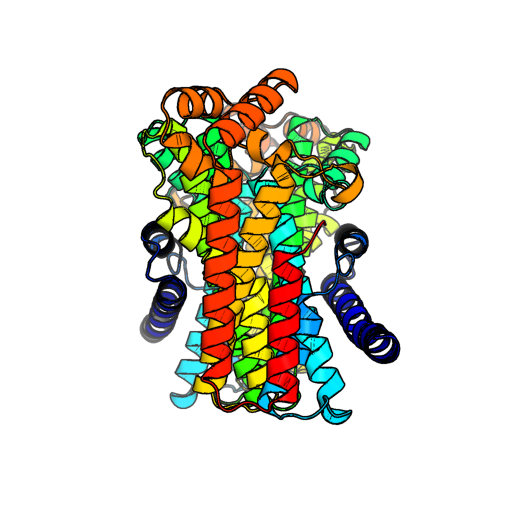 74 ? -22.078 -5.695 -13.875 1 93.5 74 GLY A O 1
ATOM 525 N N . ARG A 1 75 ? -23.172 -4.895 -15.602 1 95.06 75 ARG A N 1
ATOM 526 C CA . ARG A 1 75 ? -21.969 -4.605 -16.375 1 95.06 75 ARG A CA 1
ATOM 527 C C . ARG A 1 75 ? -21.062 -3.627 -15.648 1 95.06 75 ARG A C 1
ATOM 529 O O . ARG A 1 75 ? -19.859 -3.857 -15.531 1 95.06 75 ARG A O 1
ATOM 536 N N . ALA A 1 76 ? -21.703 -2.596 -15.109 1 95.94 76 ALA A N 1
ATOM 537 C CA . ALA A 1 76 ? -20.906 -1.586 -14.406 1 95.94 76 ALA A CA 1
ATOM 538 C C . ALA A 1 76 ? -20.172 -2.195 -13.219 1 95.94 76 ALA A C 1
ATOM 540 O O . ALA A 1 76 ? -19.016 -1.867 -12.961 1 95.94 76 ALA A O 1
ATOM 541 N N . ALA A 1 77 ? -20.859 -3.08 -12.539 1 97.44 77 ALA A N 1
ATOM 542 C CA . ALA A 1 77 ? -20.266 -3.719 -11.367 1 97.44 77 ALA A CA 1
ATOM 543 C C . ALA A 1 77 ? -19.094 -4.617 -11.766 1 97.44 77 ALA A C 1
ATOM 545 O O . ALA A 1 77 ? -18.047 -4.598 -11.117 1 97.44 77 ALA A O 1
ATOM 546 N N . VAL A 1 78 ? -19.25 -5.375 -12.82 1 97.38 78 VAL A N 1
ATOM 547 C CA . VAL A 1 78 ? -18.234 -6.293 -13.297 1 97.38 78 VAL A CA 1
ATOM 548 C C . VAL A 1 78 ? -17.016 -5.5 -13.805 1 97.38 78 VAL A C 1
ATOM 550 O O . VAL A 1 78 ? -15.875 -5.855 -13.516 1 97.38 78 VAL A O 1
ATOM 553 N N . ASP A 1 79 ? -17.297 -4.402 -14.492 1 97.19 79 ASP A N 1
ATOM 554 C CA . ASP A 1 79 ? -16.219 -3.562 -15.008 1 97.19 79 ASP A CA 1
ATOM 555 C C . ASP A 1 79 ? -15.438 -2.922 -13.867 1 97.19 79 ASP A C 1
ATOM 557 O O . ASP A 1 79 ? -14.203 -2.887 -13.898 1 97.19 79 ASP A O 1
ATOM 561 N N . ARG A 1 80 ? -16.141 -2.451 -12.922 1 98.12 80 ARG A N 1
ATOM 562 C CA . ARG A 1 80 ? -15.5 -1.786 -11.789 1 98.12 80 ARG A CA 1
ATOM 563 C C . ARG A 1 80 ? -14.672 -2.771 -10.969 1 98.12 80 ARG A C 1
ATOM 565 O O . ARG A 1 80 ? -13.547 -2.461 -10.57 1 98.12 80 ARG A O 1
ATOM 572 N N . LEU A 1 81 ? -15.195 -3.953 -10.758 1 98.44 81 LEU A N 1
ATOM 573 C CA . LEU A 1 81 ? -14.445 -4.984 -10.047 1 98.44 81 LEU A CA 1
ATOM 574 C C . LEU A 1 81 ? -13.234 -5.43 -10.859 1 98.44 81 LEU A C 1
ATOM 576 O O . LEU A 1 81 ? -12.156 -5.652 -10.305 1 98.44 81 LEU A O 1
ATOM 580 N N . GLY A 1 82 ? -13.43 -5.605 -12.133 1 97.38 82 GLY A N 1
ATOM 581 C CA . GLY A 1 82 ? -12.305 -5.895 -13.008 1 97.38 82 GLY A CA 1
ATOM 582 C C . GLY A 1 82 ? -11.203 -4.852 -12.93 1 97.38 82 GLY A C 1
ATOM 583 O O . GLY A 1 82 ? -10.023 -5.188 -12.859 1 97.38 82 GLY A O 1
ATOM 584 N N . ALA A 1 83 ? -11.625 -3.582 -12.906 1 97.75 83 ALA A N 1
ATOM 585 C CA . ALA A 1 83 ? -10.664 -2.484 -12.781 1 97.75 83 ALA A CA 1
ATOM 586 C C . ALA A 1 83 ? -9.938 -2.539 -11.445 1 97.75 83 ALA A C 1
ATOM 588 O O . ALA A 1 83 ? -8.75 -2.217 -11.367 1 97.75 83 ALA A O 1
ATOM 589 N N . ALA A 1 84 ? -10.641 -2.951 -10.43 1 98.5 84 ALA A N 1
ATOM 590 C CA . ALA A 1 84 ? -10.016 -3.1 -9.117 1 98.5 84 ALA A CA 1
ATOM 591 C C . ALA A 1 84 ? -8.859 -4.094 -9.164 1 98.5 84 ALA A C 1
ATOM 593 O O . ALA A 1 84 ? -7.77 -3.812 -8.664 1 98.5 84 ALA A O 1
ATOM 594 N N . PHE A 1 85 ? -9.062 -5.211 -9.797 1 97.69 85 PHE A N 1
ATOM 595 C CA . PHE A 1 85 ? -8.016 -6.223 -9.898 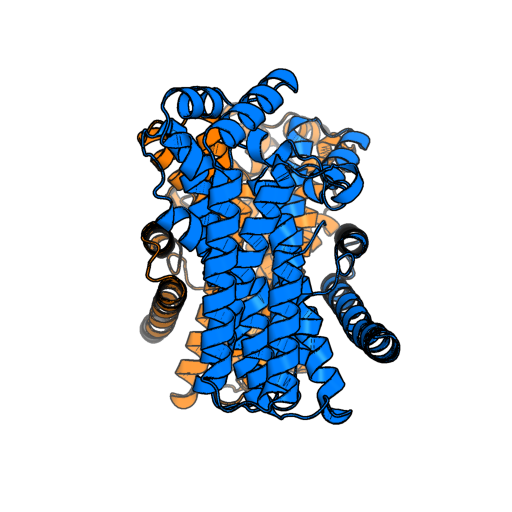1 97.69 85 PHE A CA 1
ATOM 596 C C . PHE A 1 85 ? -6.867 -5.727 -10.773 1 97.69 85 PHE A C 1
ATOM 598 O O . PHE A 1 85 ? -5.703 -6.047 -10.516 1 97.69 85 PHE A O 1
ATOM 605 N N . GLU A 1 86 ? -7.18 -4.988 -11.773 1 96.5 86 GLU A N 1
ATOM 606 C CA . GLU A 1 86 ? -6.121 -4.457 -12.633 1 96.5 86 GLU A CA 1
ATOM 607 C C . GLU A 1 86 ? -5.258 -3.449 -11.875 1 96.5 86 GLU A C 1
ATOM 609 O O . GLU A 1 86 ? -4.039 -3.416 -12.055 1 96.5 86 GLU A O 1
ATOM 614 N N . LEU A 1 87 ? -5.906 -2.604 -11.125 1 97.81 87 LEU A N 1
ATOM 615 C CA . LEU A 1 87 ? -5.148 -1.661 -10.305 1 97.81 87 LEU A CA 1
ATOM 616 C C . LEU A 1 87 ? -4.309 -2.396 -9.266 1 97.81 87 LEU A C 1
ATOM 618 O O . LEU A 1 87 ? -3.166 -2.016 -9 1 97.81 87 LEU A O 1
ATOM 622 N N . LEU A 1 88 ? -4.898 -3.424 -8.656 1 98.06 88 LEU A N 1
ATOM 623 C CA . LEU A 1 88 ? -4.137 -4.25 -7.723 1 98.06 88 LEU A CA 1
ATOM 624 C C . LEU A 1 88 ? -2.9 -4.828 -8.398 1 98.06 88 LEU A C 1
ATOM 626 O O . LEU A 1 88 ? -1.798 -4.758 -7.852 1 98.06 88 LEU A O 1
ATOM 630 N N . HIS A 1 89 ? -3.094 -5.328 -9.555 1 95.75 89 HIS A N 1
ATOM 631 C CA . HIS A 1 89 ? -1.998 -5.902 -10.328 1 95.75 89 HIS A CA 1
ATOM 632 C C . HIS A 1 89 ? -0.909 -4.867 -10.594 1 95.75 89 HIS A C 1
ATOM 634 O O . HIS A 1 89 ? 0.276 -5.141 -10.383 1 95.75 89 HIS A O 1
ATOM 640 N N . THR A 1 90 ? -1.32 -3.723 -11.039 1 96.25 90 THR A N 1
ATOM 641 C CA . THR A 1 90 ? -0.353 -2.68 -11.359 1 96.25 90 THR A CA 1
ATOM 642 C C . THR A 1 90 ? 0.397 -2.232 -10.109 1 96.25 90 THR A C 1
ATOM 644 O O . THR A 1 90 ? 1.604 -1.99 -10.156 1 96.25 90 THR A O 1
ATOM 647 N N . ALA A 1 91 ? -0.313 -2.088 -9 1 98 91 ALA A N 1
ATOM 648 C CA . ALA A 1 91 ? 0.326 -1.731 -7.734 1 98 91 ALA A CA 1
ATOM 649 C C . ALA A 1 91 ? 1.402 -2.746 -7.359 1 98 91 ALA A C 1
ATOM 651 O O . ALA A 1 91 ? 2.512 -2.369 -6.973 1 98 91 ALA A O 1
ATOM 652 N N . LEU A 1 92 ? 1.036 -4.008 -7.48 1 97.25 92 LEU A N 1
ATOM 653 C CA . LEU A 1 92 ? 1.959 -5.086 -7.141 1 97.25 92 LEU A CA 1
ATOM 654 C C . LEU A 1 92 ? 3.178 -5.066 -8.055 1 97.25 92 LEU A C 1
ATOM 656 O O . LEU A 1 92 ? 4.301 -5.297 -7.605 1 97.25 92 LEU A O 1
ATOM 660 N N . LEU A 1 93 ? 2.992 -4.754 -9.328 1 93.69 93 LEU A N 1
ATOM 661 C CA . LEU A 1 93 ? 4.102 -4.68 -10.273 1 93.69 93 LEU A CA 1
ATOM 662 C C . LEU A 1 93 ? 5.035 -3.525 -9.922 1 93.69 93 LEU A C 1
ATOM 664 O O . LEU A 1 93 ? 6.258 -3.678 -9.961 1 93.69 93 LEU A O 1
ATOM 668 N N . VAL A 1 94 ? 4.469 -2.406 -9.609 1 97.06 94 VAL A N 1
ATOM 669 C CA . VAL A 1 94 ? 5.258 -1.224 -9.273 1 97.06 94 VAL A CA 1
ATOM 670 C C . VAL A 1 94 ? 6.133 -1.512 -8.055 1 97.06 94 VAL A C 1
ATOM 672 O O . VAL A 1 94 ? 7.332 -1.217 -8.062 1 97.06 94 VAL A O 1
ATOM 675 N N . HIS A 1 95 ? 5.574 -2.096 -7.039 1 98.25 95 HIS A N 1
ATOM 676 C CA . HIS A 1 95 ? 6.328 -2.432 -5.836 1 98.25 95 HIS A CA 1
ATOM 677 C C . HIS A 1 95 ? 7.301 -3.578 -6.098 1 98.25 95 HIS A C 1
ATOM 679 O O . HIS A 1 95 ? 8.43 -3.564 -5.605 1 98.25 95 HIS A O 1
ATOM 685 N N . ASP A 1 96 ? 6.887 -4.508 -6.906 1 94.31 96 ASP A N 1
ATOM 686 C CA . ASP A 1 96 ? 7.742 -5.637 -7.262 1 94.31 96 ASP A CA 1
ATOM 687 C C . ASP A 1 96 ? 8.984 -5.172 -8.016 1 94.31 96 ASP A C 1
ATOM 689 O O . ASP A 1 96 ? 10.062 -5.742 -7.867 1 94.31 96 ASP A O 1
ATOM 693 N N . ASP A 1 97 ? 8.789 -4.195 -8.898 1 93.31 97 ASP A N 1
ATOM 694 C CA . ASP A 1 97 ? 9.914 -3.654 -9.648 1 93.31 97 ASP A CA 1
ATOM 695 C C . ASP A 1 97 ? 10.984 -3.096 -8.711 1 93.31 97 ASP A C 1
ATOM 697 O O . ASP A 1 97 ? 12.18 -3.164 -9.008 1 93.31 97 ASP A O 1
ATOM 701 N N . VAL A 1 98 ? 10.594 -2.529 -7.602 1 96.31 98 VAL A N 1
ATOM 702 C CA . VAL A 1 98 ? 11.523 -2.055 -6.582 1 96.31 98 VAL A CA 1
ATOM 703 C C . VAL A 1 98 ? 12.195 -3.244 -5.902 1 96.31 98 VAL A C 1
ATOM 705 O O . VAL A 1 98 ? 13.422 -3.271 -5.746 1 96.31 98 VAL A O 1
ATOM 708 N N . ILE A 1 99 ? 11.406 -4.25 -5.555 1 95.25 99 ILE A N 1
ATOM 709 C CA . ILE A 1 99 ? 11.883 -5.414 -4.812 1 95.25 99 ILE A CA 1
ATOM 710 C C . ILE A 1 99 ? 12.867 -6.207 -5.668 1 95.25 99 ILE A C 1
ATOM 712 O O . ILE A 1 99 ? 13.922 -6.633 -5.184 1 95.25 99 ILE A O 1
ATOM 716 N N . ASP A 1 100 ? 12.578 -6.277 -6.984 1 89.44 100 ASP A N 1
ATOM 717 C CA . ASP A 1 100 ? 13.398 -7.07 -7.895 1 89.44 100 ASP A CA 1
ATOM 718 C C . ASP A 1 100 ? 14.477 -6.211 -8.547 1 89.44 100 ASP A C 1
ATOM 720 O O . ASP A 1 100 ? 15.32 -6.727 -9.289 1 89.44 100 ASP A O 1
ATOM 724 N N . ARG A 1 101 ? 14.438 -4.941 -8.375 1 90.5 101 ARG A N 1
ATOM 725 C CA . ARG A 1 101 ? 15.359 -3.984 -8.977 1 90.5 101 ARG A CA 1
ATOM 726 C C . ARG A 1 101 ? 15.227 -3.977 -10.492 1 90.5 101 ARG A C 1
ATOM 728 O O . ARG A 1 101 ? 16.219 -3.863 -11.211 1 90.5 101 ARG A O 1
ATOM 735 N N . ASP A 1 102 ? 14 -4.199 -10.914 1 87.06 102 ASP A N 1
ATOM 736 C CA . ASP A 1 102 ? 13.742 -4.137 -12.352 1 87.06 102 ASP A CA 1
ATOM 737 C C . ASP A 1 102 ? 13.625 -2.689 -12.828 1 87.06 102 ASP A C 1
ATOM 739 O O . ASP A 1 102 ? 12.812 -1.923 -12.305 1 87.06 102 ASP A O 1
ATOM 743 N N . VAL A 1 103 ? 14.352 -2.355 -13.914 1 90.88 103 VAL A N 1
ATOM 744 C CA . VAL A 1 103 ? 14.367 -0.963 -14.352 1 90.88 103 VAL A CA 1
ATOM 745 C C . VAL A 1 103 ? 13.438 -0.788 -15.547 1 90.88 103 VAL A C 1
ATOM 747 O O . VAL A 1 103 ? 13.141 0.34 -15.953 1 90.88 103 VAL A O 1
ATOM 750 N N . LEU A 1 104 ? 12.914 -1.963 -16.062 1 86.31 104 LEU A N 1
ATOM 751 C CA . LEU A 1 104 ? 11.977 -1.919 -17.188 1 86.31 104 LEU A CA 1
ATOM 752 C C . LEU A 1 104 ? 10.703 -2.691 -16.859 1 86.31 104 LEU A C 1
ATOM 754 O O . LEU A 1 104 ? 10.75 -3.709 -16.172 1 86.31 104 LEU A O 1
ATOM 758 N N . ARG A 1 105 ? 9.617 -2.203 -17.344 1 81 105 ARG A N 1
ATOM 759 C CA . ARG A 1 105 ? 8.297 -2.834 -17.281 1 81 105 ARG A CA 1
ATOM 760 C C . ARG A 1 105 ? 7.547 -2.648 -18.594 1 81 105 ARG A C 1
ATOM 762 O O . ARG A 1 105 ? 7.242 -1.52 -18.984 1 81 105 ARG A O 1
ATOM 769 N N . ARG A 1 106 ? 7.309 -3.754 -19.266 1 78.19 106 ARG A N 1
ATOM 770 C CA . ARG A 1 106 ? 6.605 -3.75 -20.547 1 78.19 106 ARG A CA 1
ATOM 771 C C . ARG A 1 106 ? 7.312 -2.854 -21.547 1 78.19 106 ARG A C 1
ATOM 773 O O . ARG A 1 106 ? 6.672 -2.043 -22.219 1 78.19 106 ARG A O 1
ATOM 780 N N . GLY A 1 107 ? 8.531 -2.963 -21.5 1 77.88 107 GLY A N 1
ATOM 781 C CA . GLY A 1 107 ? 9.328 -2.23 -22.469 1 77.88 107 GLY A CA 1
ATOM 782 C C . GLY A 1 107 ? 9.516 -0.77 -22.109 1 77.88 107 GLY A C 1
ATOM 783 O O . GLY A 1 107 ? 10.219 -0.035 -22.812 1 77.88 107 GLY A O 1
ATOM 784 N N . GLN A 1 108 ? 8.945 -0.333 -21.016 1 85.19 108 GLN A N 1
ATOM 785 C CA . GLN A 1 108 ? 9.062 1.043 -20.547 1 85.19 108 GLN A CA 1
ATOM 786 C C . GLN A 1 108 ? 9.82 1.106 -19.219 1 85.19 108 GLN A C 1
ATOM 788 O O . GLN A 1 108 ? 9.875 0.121 -18.484 1 85.19 108 GLN A O 1
ATOM 793 N N . PRO A 1 109 ? 10.484 2.244 -18.969 1 91.62 109 PRO A N 1
ATOM 794 C CA . PRO A 1 109 ? 11.102 2.359 -17.641 1 91.62 109 PRO A CA 1
ATOM 795 C C . PRO A 1 109 ? 10.117 2.135 -16.5 1 91.62 109 PRO A C 1
ATOM 797 O O . PRO A 1 109 ? 8.992 2.645 -16.547 1 91.62 109 PRO A O 1
ATOM 800 N N . ALA A 1 110 ? 10.516 1.281 -15.57 1 94.25 110 ALA A N 1
ATOM 801 C CA . ALA A 1 110 ? 9.703 1.113 -14.367 1 94.25 110 ALA A CA 1
ATOM 802 C C . ALA A 1 110 ? 9.516 2.441 -13.641 1 94.25 110 ALA A C 1
ATOM 804 O O . ALA A 1 110 ? 10.273 3.387 -13.859 1 94.25 110 ALA A O 1
ATOM 805 N N . VAL A 1 111 ? 8.586 2.551 -12.797 1 96.69 111 VAL A N 1
ATOM 806 C CA . VAL A 1 111 ? 8.219 3.803 -12.141 1 96.69 111 VAL A CA 1
ATOM 807 C C . VAL A 1 111 ? 9.422 4.367 -11.391 1 96.69 111 VAL A C 1
ATOM 809 O O . VAL A 1 111 ? 9.742 5.551 -11.523 1 96.69 111 VAL A O 1
ATOM 812 N N . HIS A 1 112 ? 10.133 3.521 -10.617 1 97.81 112 HIS A N 1
ATOM 813 C CA . HIS A 1 112 ? 11.273 4.008 -9.852 1 97.81 112 HIS A CA 1
ATOM 814 C C . HIS A 1 112 ? 12.398 4.477 -10.773 1 97.81 112 HIS A C 1
ATOM 816 O O . HIS A 1 112 ? 13.062 5.48 -10.484 1 97.81 112 HIS A O 1
ATOM 822 N N . ALA A 1 113 ? 12.578 3.762 -11.867 1 96.62 113 ALA A N 1
ATOM 823 C CA . ALA A 1 113 ? 13.625 4.113 -12.828 1 96.62 113 ALA A CA 1
ATOM 824 C C . ALA A 1 113 ? 13.297 5.414 -13.547 1 96.62 113 ALA A C 1
ATOM 826 O O . ALA A 1 113 ? 14.164 6.27 -13.734 1 96.62 113 ALA A O 1
ATOM 827 N N . SER A 1 114 ? 12.07 5.508 -13.969 1 96.62 114 SER A N 1
ATOM 828 C CA . SER A 1 114 ? 11.633 6.73 -14.633 1 96.62 114 SER A CA 1
ATOM 829 C C . SER A 1 114 ? 11.797 7.941 -13.727 1 96.62 114 SER A C 1
ATOM 831 O O . SER A 1 114 ? 12.297 8.984 -14.156 1 96.62 114 SER A O 1
ATOM 833 N N . ALA A 1 115 ? 11.398 7.812 -12.5 1 97.31 115 ALA A N 1
ATOM 834 C CA . ALA A 1 115 ? 11.531 8.906 -11.539 1 97.31 115 ALA A CA 1
ATOM 835 C C . ALA A 1 115 ? 13 9.242 -11.305 1 97.31 115 ALA A C 1
ATOM 837 O O . ALA A 1 115 ? 13.375 10.422 -11.25 1 97.31 115 ALA A O 1
ATOM 838 N N . ARG A 1 116 ? 13.797 8.234 -11.172 1 97.75 116 ARG A N 1
ATOM 839 C CA . ARG A 1 116 ? 15.234 8.438 -10.992 1 97.75 116 ARG A CA 1
ATOM 840 C C . ARG A 1 116 ? 15.82 9.258 -12.141 1 97.75 116 ARG A C 1
ATOM 842 O O . ARG A 1 116 ? 16.531 10.234 -11.914 1 97.75 116 ARG A O 1
ATOM 849 N N . HIS A 1 117 ? 15.492 8.82 -13.336 1 97.25 117 HIS A N 1
ATOM 850 C CA . HIS A 1 117 ? 16.031 9.477 -14.523 1 97.25 117 HIS A CA 1
ATOM 851 C C . HIS A 1 117 ? 15.609 10.945 -14.586 1 97.25 117 HIS A C 1
ATOM 853 O O . HIS A 1 117 ? 16.422 11.812 -14.906 1 97.25 117 HIS A O 1
ATOM 859 N N . ARG A 1 118 ? 14.398 11.211 -14.289 1 95.62 118 ARG A N 1
ATOM 860 C CA . ARG A 1 118 ? 13.883 12.578 -14.305 1 95.62 118 ARG A CA 1
ATOM 861 C C . ARG A 1 118 ? 14.594 13.445 -13.273 1 95.62 118 ARG A C 1
ATOM 863 O O . ARG A 1 118 ? 14.914 14.602 -13.539 1 95.62 118 ARG A O 1
ATOM 870 N N . LEU A 1 119 ? 14.852 12.883 -12.141 1 96.44 119 LEU A N 1
ATOM 871 C CA . LEU A 1 119 ? 15.508 13.617 -11.062 1 96.44 119 LEU A CA 1
ATOM 872 C C . LEU A 1 119 ? 16.969 13.859 -11.383 1 96.44 119 LEU A C 1
ATOM 874 O O . LEU A 1 119 ? 17.5 14.953 -11.125 1 96.44 119 LEU A O 1
ATOM 878 N N . GLU A 1 120 ? 17.594 12.836 -11.953 1 97.38 120 GLU A N 1
ATOM 879 C CA . GLU A 1 120 ? 18.969 13.016 -12.391 1 97.38 120 GLU A CA 1
ATOM 880 C C . GLU A 1 120 ? 19.078 14.117 -13.445 1 97.38 120 GLU A C 1
ATOM 882 O O . GLU A 1 120 ? 20.016 14.922 -13.422 1 97.38 120 GLU A O 1
ATOM 887 N N . ALA A 1 121 ? 18.156 14.117 -14.305 1 96 121 ALA A N 1
ATOM 888 C CA . ALA A 1 121 ? 18.125 15.125 -15.359 1 96 121 ALA A CA 1
ATOM 889 C C . ALA A 1 121 ? 17.969 16.531 -14.773 1 96 121 ALA A C 1
ATOM 891 O O . ALA A 1 121 ? 18.344 17.516 -15.406 1 96 121 ALA A O 1
ATOM 892 N N . ARG A 1 122 ? 17.5 16.656 -13.586 1 93.69 122 ARG A N 1
ATOM 893 C CA . ARG A 1 122 ? 17.297 17.938 -12.93 1 93.69 122 ARG A CA 1
ATOM 894 C C . ARG A 1 122 ? 18.453 18.281 -12.008 1 93.69 122 ARG A C 1
ATOM 896 O O . ARG A 1 122 ? 18.391 19.25 -11.25 1 93.69 122 ARG A O 1
ATOM 903 N N . GLY A 1 123 ? 19.438 17.422 -11.977 1 94.06 123 GLY A N 1
ATOM 904 C CA . GLY A 1 123 ? 20.656 17.766 -11.266 1 94.06 123 GLY A CA 1
ATOM 905 C C . GLY A 1 123 ? 20.797 17.047 -9.938 1 94.06 123 GLY A C 1
ATOM 906 O O . GLY A 1 123 ? 21.75 17.281 -9.188 1 94.06 123 GLY A O 1
ATOM 907 N N . VAL A 1 124 ? 19.906 16.156 -9.602 1 95 124 VAL A N 1
ATOM 908 C CA . VAL A 1 124 ? 20.016 15.391 -8.367 1 95 124 VAL A CA 1
ATOM 909 C C . VAL A 1 124 ? 21.109 14.336 -8.5 1 95 124 VAL A C 1
ATOM 911 O O . VAL A 1 124 ? 21.188 13.625 -9.508 1 95 124 VAL A O 1
ATOM 914 N N . PRO A 1 125 ? 21.938 14.227 -7.473 1 95.19 125 PRO A N 1
ATOM 915 C CA . PRO A 1 125 ? 22.984 13.219 -7.523 1 95.19 125 PRO A CA 1
ATOM 916 C C . PRO A 1 125 ? 22.438 11.797 -7.66 1 95.19 125 PRO A C 1
ATOM 918 O O . PRO A 1 125 ? 21.375 11.484 -7.117 1 95.19 125 PRO A O 1
ATOM 921 N N . ALA A 1 126 ? 23.219 10.938 -8.258 1 96.69 126 ALA A N 1
ATOM 922 C CA . ALA A 1 126 ? 22.781 9.609 -8.68 1 96.69 126 ALA A CA 1
ATOM 923 C C . ALA A 1 126 ? 22.234 8.812 -7.496 1 96.69 126 ALA A C 1
ATOM 925 O O . ALA A 1 126 ? 21.172 8.211 -7.586 1 96.69 126 ALA A O 1
ATOM 926 N N . ALA A 1 127 ? 22.938 8.867 -6.398 1 95.06 127 ALA A N 1
ATOM 927 C CA . ALA A 1 127 ? 22.547 8.07 -5.238 1 95.06 127 ALA A CA 1
ATOM 928 C C . ALA A 1 127 ? 21.234 8.578 -4.645 1 95.06 127 ALA A C 1
ATOM 930 O O . ALA A 1 127 ? 20.359 7.789 -4.273 1 95.06 127 ALA A O 1
ATOM 931 N N . ASP A 1 128 ? 21.078 9.898 -4.598 1 93.5 128 ASP A N 1
ATOM 932 C CA . ASP A 1 128 ? 19.844 10.5 -4.086 1 93.5 128 ASP A CA 1
ATOM 933 C C . ASP A 1 128 ? 18.672 10.266 -5.043 1 93.5 128 ASP A C 1
ATOM 935 O O . ASP A 1 128 ? 17.547 10.016 -4.609 1 93.5 128 ASP A O 1
ATOM 939 N N . ALA A 1 129 ? 19 10.336 -6.309 1 97.44 129 ALA A N 1
ATOM 940 C CA . ALA A 1 129 ? 17.969 10.117 -7.324 1 97.44 129 ALA A CA 1
ATOM 941 C C . ALA A 1 129 ? 17.469 8.672 -7.289 1 97.44 129 ALA A C 1
ATOM 943 O O . ALA A 1 129 ? 16.281 8.422 -7.461 1 97.44 129 ALA A O 1
ATOM 944 N N . ALA A 1 130 ? 18.406 7.797 -7.078 1 97.56 130 ALA A N 1
ATOM 945 C CA . ALA A 1 130 ? 18.031 6.391 -6.996 1 97.56 130 ALA A CA 1
ATOM 946 C C . ALA A 1 130 ? 17.094 6.137 -5.809 1 97.56 130 ALA A C 1
ATOM 948 O O . ALA A 1 130 ? 16.078 5.469 -5.945 1 97.56 130 ALA A O 1
ATOM 949 N N . HIS A 1 131 ? 17.469 6.699 -4.699 1 96.88 131 HIS A N 1
ATOM 950 C CA . HIS A 1 131 ? 16.656 6.531 -3.504 1 96.88 131 HIS A CA 1
ATOM 951 C C . HIS A 1 131 ? 15.297 7.203 -3.668 1 96.88 131 HIS A C 1
ATOM 953 O O . HIS A 1 131 ? 14.273 6.637 -3.287 1 96.88 131 HIS A O 1
ATOM 959 N N . ALA A 1 132 ? 15.312 8.359 -4.262 1 97.19 132 ALA A N 1
ATOM 960 C CA . ALA A 1 132 ? 14.055 9.062 -4.492 1 97.19 132 ALA A CA 1
ATOM 961 C C . ALA A 1 132 ? 13.172 8.312 -5.48 1 97.19 132 ALA A C 1
ATOM 963 O O . ALA A 1 132 ? 11.938 8.328 -5.359 1 97.19 132 ALA A O 1
ATOM 964 N N . GLY A 1 133 ? 13.805 7.715 -6.461 1 98.31 133 GLY A N 1
ATOM 965 C CA . GLY A 1 133 ? 13.055 6.871 -7.371 1 98.31 133 GLY A CA 1
ATOM 966 C C . GLY A 1 133 ? 12.297 5.758 -6.668 1 98.31 133 GLY A C 1
ATOM 967 O O . GLY A 1 133 ? 11.133 5.5 -6.973 1 98.31 133 GLY A O 1
ATOM 968 N N . VAL A 1 134 ? 12.938 5.113 -5.711 1 98.38 134 VAL A N 1
ATOM 969 C CA . VAL A 1 134 ? 12.32 4.07 -4.902 1 98.38 134 VAL A CA 1
ATOM 970 C C . VAL A 1 134 ? 11.156 4.656 -4.102 1 98.38 134 VAL A C 1
ATOM 972 O O . VAL A 1 134 ? 10.078 4.066 -4.039 1 98.38 134 VAL A O 1
ATOM 975 N N . ALA A 1 135 ? 11.367 5.824 -3.512 1 98.38 135 ALA A N 1
ATOM 976 C CA . ALA A 1 135 ? 10.32 6.488 -2.74 1 98.38 135 ALA A CA 1
ATOM 977 C C . ALA A 1 135 ? 9.094 6.77 -3.605 1 98.38 135 ALA A C 1
ATOM 979 O O . ALA A 1 135 ? 7.961 6.504 -3.195 1 98.38 135 ALA A O 1
ATOM 980 N N . VAL A 1 136 ? 9.344 7.254 -4.789 1 98.56 136 VAL A N 1
ATOM 981 C CA . VAL A 1 136 ? 8.258 7.594 -5.707 1 98.56 136 VAL A CA 1
ATOM 982 C C . VAL A 1 136 ? 7.484 6.332 -6.078 1 98.56 136 VAL A C 1
ATOM 984 O O . VAL A 1 136 ? 6.25 6.344 -6.109 1 98.56 136 VAL A O 1
ATOM 987 N N . ALA A 1 137 ? 8.188 5.273 -6.363 1 98.69 137 ALA A N 1
ATOM 988 C CA . ALA A 1 137 ? 7.531 4.016 -6.707 1 98.69 137 ALA A CA 1
ATOM 989 C C . ALA A 1 137 ? 6.723 3.482 -5.531 1 98.69 137 ALA A C 1
ATOM 991 O O . ALA A 1 137 ? 5.633 2.938 -5.715 1 98.69 137 ALA A O 1
ATOM 992 N N . LEU A 1 138 ? 7.293 3.596 -4.328 1 98.75 138 LEU A N 1
ATOM 993 C CA . LEU A 1 138 ? 6.586 3.186 -3.121 1 98.75 138 LEU A CA 1
ATOM 994 C C . LEU A 1 138 ? 5.27 3.945 -2.977 1 98.75 138 LEU A C 1
ATOM 996 O O . LEU A 1 138 ? 4.215 3.34 -2.775 1 98.75 138 LEU A O 1
ATOM 1000 N N . ILE A 1 139 ? 5.273 5.215 -3.193 1 98.81 139 ILE A N 1
ATOM 1001 C CA . ILE A 1 139 ? 4.109 6.086 -3.082 1 98.81 139 ILE A CA 1
ATOM 1002 C C . ILE A 1 139 ? 3.098 5.734 -4.172 1 98.81 139 ILE A C 1
ATOM 1004 O O . ILE A 1 139 ? 1.901 5.613 -3.904 1 98.81 139 ILE A O 1
ATOM 1008 N N . ALA A 1 140 ? 3.609 5.566 -5.387 1 98.69 140 ALA A N 1
ATOM 1009 C CA . ALA A 1 140 ? 2.746 5.223 -6.516 1 98.69 140 ALA A CA 1
ATOM 1010 C C . ALA A 1 140 ? 2 3.918 -6.258 1 98.69 140 ALA A C 1
ATOM 1012 O O . ALA A 1 140 ? 0.791 3.832 -6.484 1 98.69 140 ALA A O 1
ATOM 1013 N N . GLY A 1 141 ? 2.746 2.887 -5.812 1 98.69 141 GLY A N 1
ATOM 1014 C CA . GLY A 1 141 ? 2.113 1.615 -5.5 1 98.69 141 GLY A CA 1
ATOM 1015 C C . GLY A 1 141 ? 1.038 1.729 -4.438 1 98.69 141 GLY A C 1
ATOM 1016 O O . GLY A 1 141 ? -0.016 1.098 -4.539 1 98.69 141 GLY A O 1
ATOM 1017 N N . ASP A 1 142 ? 1.276 2.547 -3.402 1 98.81 142 ASP A N 1
ATOM 1018 C CA . ASP A 1 142 ? 0.303 2.746 -2.332 1 98.81 142 ASP A CA 1
ATOM 1019 C C . ASP A 1 142 ? -0.973 3.395 -2.865 1 98.81 142 ASP A C 1
ATOM 1021 O O . ASP A 1 142 ? -2.076 3.047 -2.441 1 98.81 142 ASP A O 1
ATOM 1025 N N . VAL A 1 143 ? -0.841 4.371 -3.758 1 98.69 143 VAL A N 1
ATOM 1026 C CA . VAL A 1 143 ? -2.004 5.047 -4.328 1 98.69 143 VAL A CA 1
ATOM 1027 C C . VAL A 1 143 ? -2.811 4.066 -5.172 1 98.69 143 VAL A C 1
ATOM 1029 O O . VAL A 1 143 ? -4.043 4.039 -5.098 1 98.69 143 VAL A O 1
ATOM 1032 N N . LEU A 1 144 ? -2.102 3.307 -5.965 1 98.69 144 LEU A N 1
ATOM 1033 C CA . LEU A 1 144 ? -2.773 2.32 -6.801 1 98.69 144 LEU A CA 1
ATOM 1034 C C . LEU A 1 144 ? -3.496 1.282 -5.949 1 98.69 144 LEU A C 1
ATOM 1036 O O . LEU A 1 144 ? -4.629 0.905 -6.254 1 98.69 144 LEU A O 1
ATOM 1040 N N . LEU A 1 145 ? -2.857 0.805 -4.863 1 98.75 145 LEU A N 1
ATOM 1041 C CA . LEU A 1 145 ? -3.502 -0.121 -3.938 1 98.75 145 LEU A CA 1
ATOM 1042 C C . LEU A 1 145 ? -4.758 0.5 -3.332 1 98.75 145 LEU A C 1
ATOM 1044 O O . LEU A 1 145 ? -5.797 -0.154 -3.248 1 98.75 145 LEU A O 1
ATOM 1048 N N . THR A 1 146 ? -4.641 1.75 -2.928 1 98.81 146 THR A N 1
ATOM 1049 C CA . THR A 1 146 ? -5.766 2.473 -2.344 1 98.81 146 THR A CA 1
ATOM 1050 C C . THR A 1 146 ? -6.941 2.525 -3.316 1 98.81 146 THR A C 1
ATOM 1052 O O . THR A 1 146 ? -8.078 2.229 -2.941 1 98.81 146 THR A O 1
ATOM 1055 N N . GLN A 1 147 ? -6.652 2.857 -4.547 1 98.75 147 GLN A N 1
ATOM 1056 C CA . GLN A 1 147 ? -7.719 2.967 -5.539 1 98.75 147 GLN A CA 1
ATOM 1057 C C . GLN A 1 147 ? -8.305 1.599 -5.871 1 98.75 147 GLN A C 1
ATOM 1059 O O . GLN A 1 147 ? -9.5 1.48 -6.145 1 98.75 147 GLN A O 1
ATOM 1064 N N . ALA A 1 148 ? -7.477 0.579 -5.918 1 98.75 148 ALA A N 1
ATOM 1065 C CA . ALA A 1 148 ? -7.977 -0.776 -6.137 1 98.75 148 ALA A CA 1
ATOM 1066 C C . ALA A 1 148 ? -9.016 -1.152 -5.086 1 98.75 148 ALA A C 1
ATOM 1068 O O . ALA A 1 148 ? -10.102 -1.625 -5.422 1 98.75 148 ALA A O 1
ATOM 1069 N N . PHE A 1 149 ? -8.719 -0.889 -3.855 1 98.75 149 PHE A N 1
ATOM 1070 C CA . PHE A 1 149 ? -9.586 -1.277 -2.752 1 98.75 149 PHE A CA 1
ATOM 1071 C C . PHE A 1 149 ? -10.836 -0.404 -2.715 1 98.75 149 PHE A C 1
ATOM 1073 O O . PHE A 1 149 ? -11.93 -0.884 -2.4 1 98.75 149 PHE A O 1
ATOM 1080 N N . ARG A 1 150 ? -10.641 0.87 -3.035 1 98.56 150 ARG A N 1
ATOM 1081 C CA . ARG A 1 150 ? -11.805 1.749 -3.127 1 98.56 150 ARG A CA 1
ATOM 1082 C C . ARG A 1 150 ? -12.781 1.253 -4.184 1 98.56 150 ARG A C 1
ATOM 1084 O O . ARG A 1 150 ? -13.984 1.174 -3.934 1 98.56 150 ARG A O 1
ATOM 1091 N N . LEU A 1 151 ? -12.25 0.9 -5.371 1 98.56 151 LEU A N 1
ATOM 1092 C CA . LEU A 1 151 ? -13.109 0.391 -6.438 1 98.56 151 LEU A CA 1
ATOM 1093 C C . LEU A 1 151 ? -13.789 -0.906 -6.016 1 98.56 151 LEU A C 1
ATOM 1095 O O . LEU A 1 151 ? -14.984 -1.09 -6.254 1 98.56 151 LEU A O 1
ATOM 1099 N N . ALA A 1 152 ? -13.062 -1.82 -5.395 1 98.62 152 ALA A N 1
ATOM 1100 C CA . ALA A 1 152 ? -13.641 -3.088 -4.957 1 98.62 152 ALA A CA 1
ATOM 1101 C C . ALA A 1 152 ? -14.781 -2.861 -3.969 1 98.62 152 ALA A C 1
ATOM 1103 O O . ALA A 1 152 ? -15.859 -3.432 -4.117 1 98.62 152 ALA A O 1
ATOM 1104 N N . ALA A 1 153 ? -14.555 -1.98 -3.006 1 97.69 153 ALA A N 1
ATOM 1105 C CA . ALA A 1 153 ? -15.516 -1.739 -1.931 1 97.69 153 ALA A CA 1
ATOM 1106 C C . ALA A 1 153 ? -16.781 -1.062 -2.461 1 97.69 153 ALA A C 1
ATOM 1108 O O . ALA A 1 153 ? -17.828 -1.087 -1.81 1 97.69 153 ALA A O 1
ATOM 1109 N N . THR A 1 154 ? -16.656 -0.444 -3.635 1 97.12 154 THR A N 1
ATOM 1110 C CA . THR A 1 154 ? -17.781 0.312 -4.172 1 97.12 154 THR A CA 1
ATOM 1111 C C . THR A 1 154 ? -18.234 -0.259 -5.516 1 97.12 154 THR A C 1
ATOM 1113 O O . THR A 1 154 ? -18.797 0.455 -6.344 1 97.12 154 THR A O 1
ATOM 1116 N N . CYS A 1 155 ? -17.969 -1.48 -5.777 1 97 155 CYS A N 1
ATOM 1117 C CA . CYS A 1 155 ? -18.094 -2.025 -7.121 1 97 155 CYS A CA 1
ATOM 1118 C C . CYS A 1 155 ? -19.547 -2.285 -7.465 1 97 155 CYS A C 1
ATOM 1120 O O . CYS A 1 155 ? -19.906 -2.441 -8.641 1 97 155 CYS A O 1
ATOM 1122 N N . ALA A 1 156 ? -20.422 -2.311 -6.488 1 95.88 156 ALA A N 1
ATOM 1123 C CA . ALA A 1 156 ? -21.812 -2.602 -6.777 1 95.88 156 ALA A CA 1
ATOM 1124 C C . ALA A 1 156 ? -22.75 -1.776 -5.887 1 95.88 156 ALA A C 1
ATOM 1126 O O . ALA A 1 156 ? -22.375 -1.396 -4.773 1 95.88 156 ALA A O 1
ATOM 1127 N N . ALA A 1 157 ? -23.938 -1.538 -6.398 1 92.62 157 ALA A N 1
ATOM 1128 C CA . ALA A 1 157 ? -24.953 -0.833 -5.613 1 92.62 157 ALA A CA 1
ATOM 1129 C C . ALA A 1 157 ? -25.422 -1.687 -4.445 1 92.62 157 ALA A C 1
ATOM 1131 O O . ALA A 1 157 ? -25.734 -1.163 -3.369 1 92.62 157 ALA A O 1
ATOM 1132 N N . ASP A 1 158 ? -25.531 -2.926 -4.777 1 92.56 158 ASP A N 1
ATOM 1133 C CA . ASP A 1 158 ? -25.797 -3.854 -3.68 1 92.56 158 ASP A CA 1
ATOM 1134 C C . ASP A 1 158 ? -24.578 -3.975 -2.76 1 92.56 158 ASP A C 1
ATOM 1136 O O . ASP A 1 158 ? -23.625 -4.703 -3.064 1 92.56 158 ASP A O 1
ATOM 1140 N N . THR A 1 159 ? -24.641 -3.377 -1.58 1 91 159 THR A N 1
ATOM 1141 C CA . THR A 1 159 ? -23.469 -3.221 -0.713 1 91 159 THR A CA 1
ATOM 1142 C C . THR A 1 159 ? -23.047 -4.566 -0.137 1 91 159 THR A C 1
ATOM 1144 O O . THR A 1 159 ? -21.875 -4.773 0.161 1 91 159 THR A O 1
ATOM 1147 N N . ALA A 1 160 ? -23.969 -5.465 -0 1 90.25 160 ALA A N 1
ATOM 1148 C CA . ALA A 1 160 ? -23.609 -6.789 0.502 1 90.25 160 ALA A CA 1
ATOM 1149 C C . ALA A 1 160 ? -22.766 -7.547 -0.516 1 90.25 160 ALA A C 1
ATOM 1151 O O . ALA A 1 160 ? -21.766 -8.172 -0.158 1 90.25 160 ALA A O 1
ATOM 1152 N N . ARG A 1 161 ? -23.188 -7.461 -1.769 1 93.12 161 ARG A N 1
ATOM 1153 C CA . ARG A 1 161 ? -22.422 -8.109 -2.836 1 93.12 161 ARG A CA 1
ATOM 1154 C C . ARG A 1 161 ? -21.062 -7.461 -3.018 1 93.12 161 ARG A C 1
ATOM 1156 O O . ARG A 1 161 ? -20.062 -8.148 -3.234 1 93.12 161 ARG A O 1
ATOM 1163 N N . ALA A 1 162 ? -21.109 -6.148 -2.912 1 95.44 162 ALA A N 1
ATOM 1164 C CA . ALA A 1 162 ? -19.844 -5.426 -3.02 1 95.44 162 ALA A CA 1
ATOM 1165 C C . ALA A 1 162 ? -18.891 -5.828 -1.902 1 95.44 162 ALA A C 1
ATOM 1167 O O . ALA A 1 162 ? -17.688 -6.02 -2.139 1 95.44 162 ALA A O 1
ATOM 1168 N N . ALA A 1 163 ? -19.438 -6 -0.755 1 94.75 163 ALA A N 1
ATOM 1169 C CA . ALA A 1 163 ? -18.625 -6.355 0.397 1 94.75 163 ALA A CA 1
ATOM 1170 C C . ALA A 1 163 ? -18 -7.742 0.226 1 94.75 163 ALA A C 1
ATOM 1172 O O . ALA A 1 163 ? -16.828 -7.953 0.553 1 94.75 163 ALA A O 1
ATOM 1173 N N . GLU A 1 164 ? -18.766 -8.664 -0.292 1 95.69 164 GLU A N 1
ATOM 1174 C CA . GLU A 1 164 ? -18.266 -10.023 -0.511 1 95.69 164 GLU A CA 1
ATOM 1175 C C . GLU A 1 164 ? -17.156 -10.031 -1.559 1 95.69 164 GLU A C 1
ATOM 1177 O O . GLU A 1 164 ? -16.125 -10.688 -1.373 1 95.69 164 GLU A O 1
ATOM 1182 N N . ALA A 1 165 ? -17.406 -9.328 -2.607 1 97.38 165 ALA A N 1
ATOM 1183 C CA . ALA A 1 165 ? -16.406 -9.25 -3.664 1 97.38 165 ALA A CA 1
ATOM 1184 C C . ALA A 1 165 ? -15.148 -8.531 -3.174 1 97.38 165 ALA A C 1
ATOM 1186 O O . ALA A 1 165 ? -14.031 -8.969 -3.443 1 97.38 165 ALA A O 1
ATOM 1187 N N . ALA A 1 166 ? -15.367 -7.461 -2.428 1 98 166 ALA A N 1
ATOM 1188 C CA . ALA A 1 166 ? -14.25 -6.68 -1.913 1 98 166 ALA A CA 1
ATOM 1189 C C . ALA A 1 166 ? -13.391 -7.508 -0.958 1 98 166 ALA A C 1
ATOM 1191 O O . ALA A 1 166 ? -12.164 -7.383 -0.944 1 98 166 ALA A O 1
ATOM 1192 N N . ALA A 1 167 ? -14.039 -8.32 -0.18 1 97.81 167 ALA A N 1
ATOM 1193 C CA . ALA A 1 167 ? -13.312 -9.18 0.75 1 97.81 167 ALA A CA 1
ATOM 1194 C C . ALA A 1 167 ? -12.305 -10.055 0.013 1 97.81 167 ALA A C 1
ATOM 1196 O O . ALA A 1 167 ? -11.188 -10.266 0.496 1 97.81 167 ALA A O 1
ATOM 1197 N N . VAL A 1 168 ? -12.68 -10.508 -1.13 1 98.56 168 VAL A N 1
ATOM 1198 C CA . VAL A 1 168 ? -11.789 -11.344 -1.932 1 98.56 168 VAL A CA 1
ATOM 1199 C C . VAL A 1 168 ? -10.586 -10.531 -2.398 1 98.56 168 VAL A C 1
ATOM 1201 O O . VAL A 1 168 ? -9.461 -11.031 -2.408 1 98.56 168 VAL A O 1
ATOM 1204 N N . VAL A 1 169 ? -10.797 -9.281 -2.773 1 98.69 169 VAL A N 1
ATOM 1205 C CA . VAL A 1 169 ? -9.719 -8.422 -3.254 1 98.69 169 VAL A CA 1
ATOM 1206 C C . VAL A 1 169 ? -8.75 -8.125 -2.109 1 98.69 169 VAL A C 1
ATOM 1208 O O . VAL A 1 169 ? -7.531 -8.203 -2.281 1 98.69 169 VAL A O 1
ATOM 1211 N N . PHE A 1 170 ? -9.281 -7.82 -0.896 1 98.62 170 PHE A N 1
ATOM 1212 C CA . PHE A 1 170 ? -8.438 -7.586 0.272 1 98.62 170 PHE A CA 1
ATOM 1213 C C . PHE A 1 170 ? -7.598 -8.82 0.584 1 98.62 170 PHE A C 1
ATOM 1215 O O . PHE A 1 170 ? -6.383 -8.711 0.775 1 98.62 170 PHE A O 1
ATOM 1222 N N . ASP A 1 171 ? -8.242 -9.945 0.583 1 98.19 171 ASP A N 1
ATOM 1223 C CA . ASP A 1 171 ? -7.539 -11.188 0.896 1 98.19 171 ASP A CA 1
ATOM 1224 C C . ASP A 1 171 ? -6.453 -11.484 -0.137 1 98.19 171 ASP A C 1
ATOM 1226 O O . ASP A 1 171 ? -5.367 -11.953 0.211 1 98.19 171 ASP A O 1
ATOM 1230 N N . ALA A 1 172 ? -6.797 -11.234 -1.346 1 98.44 172 ALA A N 1
ATOM 1231 C CA . ALA A 1 172 ? -5.832 -11.484 -2.414 1 98.44 172 ALA A CA 1
ATOM 1232 C C . ALA A 1 172 ? -4.559 -10.68 -2.201 1 98.44 172 ALA A C 1
ATOM 1234 O O . ALA A 1 172 ? -3.453 -11.172 -2.441 1 98.44 172 ALA A O 1
ATOM 1235 N N . ALA A 1 173 ? -4.695 -9.445 -1.798 1 98.56 173 ALA A N 1
ATOM 1236 C CA . ALA A 1 173 ? -3.525 -8.602 -1.544 1 98.56 173 ALA A CA 1
ATOM 1237 C C . ALA A 1 173 ? -2.676 -9.172 -0.412 1 98.56 173 ALA A C 1
ATOM 1239 O O . ALA A 1 173 ? -1.446 -9.203 -0.504 1 98.56 173 ALA A O 1
ATOM 1240 N N . ALA A 1 174 ? -3.309 -9.633 0.648 1 98.12 174 ALA A N 1
ATOM 1241 C CA . ALA A 1 174 ? -2.59 -10.211 1.782 1 98.12 174 ALA A CA 1
ATOM 1242 C C . ALA A 1 174 ? -1.902 -11.516 1.39 1 98.12 174 ALA A C 1
ATOM 1244 O O . ALA A 1 174 ? -0.745 -11.742 1.747 1 98.12 174 ALA A O 1
ATOM 1245 N N . VAL A 1 175 ? -2.598 -12.352 0.665 1 98.12 175 VAL A N 1
ATOM 1246 C CA . VAL A 1 175 ? -2.051 -13.617 0.186 1 98.12 175 VAL A CA 1
ATOM 1247 C C . VAL A 1 175 ? -0.832 -13.352 -0.696 1 98.12 175 VAL A C 1
ATOM 1249 O O . VAL A 1 175 ? 0.203 -14.008 -0.549 1 98.12 175 VAL A O 1
ATOM 1252 N N . THR A 1 176 ? -0.987 -12.398 -1.556 1 98.25 176 THR A N 1
ATOM 1253 C CA . THR A 1 176 ? 0.095 -12.055 -2.471 1 98.25 176 THR A CA 1
ATOM 1254 C C . THR A 1 176 ? 1.302 -11.523 -1.706 1 98.25 176 THR A C 1
ATOM 1256 O O . THR A 1 176 ? 2.447 -11.805 -2.066 1 98.25 176 THR A O 1
ATOM 1259 N N . ALA A 1 177 ? 1.055 -10.734 -0.67 1 98.56 177 ALA A N 1
ATOM 1260 C CA . ALA A 1 177 ? 2.139 -10.242 0.174 1 98.56 177 ALA A CA 1
ATOM 1261 C C . ALA A 1 177 ? 2.926 -11.391 0.79 1 98.56 177 ALA A C 1
ATOM 1263 O O . ALA A 1 177 ? 4.16 -11.352 0.836 1 98.56 177 ALA A O 1
ATOM 1264 N N . ALA A 1 178 ? 2.221 -12.383 1.242 1 98.38 178 ALA A N 1
ATOM 1265 C CA . ALA A 1 178 ? 2.883 -13.562 1.783 1 98.38 178 ALA A CA 1
ATOM 1266 C C . ALA A 1 178 ? 3.746 -14.242 0.724 1 98.38 178 ALA A C 1
ATOM 1268 O O . ALA A 1 178 ? 4.883 -14.641 1 1 98.38 178 ALA A O 1
ATOM 1269 N N . GLY A 1 179 ? 3.176 -14.383 -0.452 1 97.44 179 GLY A N 1
ATOM 1270 C CA . GLY A 1 179 ? 3.938 -14.953 -1.549 1 97.44 179 GLY A CA 1
ATOM 1271 C C . GLY A 1 179 ? 5.172 -14.148 -1.906 1 97.44 179 GLY A C 1
ATOM 1272 O O . GLY A 1 179 ? 6.234 -14.711 -2.166 1 97.44 179 GLY A O 1
ATOM 1273 N N . GLU A 1 180 ? 5.039 -12.836 -1.95 1 97.25 180 GLU A N 1
ATOM 1274 C CA . GLU A 1 180 ? 6.168 -11.961 -2.254 1 97.25 180 GLU A CA 1
ATOM 1275 C C . GLU A 1 180 ? 7.262 -12.078 -1.196 1 97.25 180 GLU A C 1
ATOM 1277 O O . GLU A 1 180 ? 8.445 -12.094 -1.523 1 97.25 180 GLU A O 1
ATOM 1282 N N . LEU A 1 181 ? 6.848 -12.117 0.088 1 97.75 181 LEU A N 1
ATOM 1283 C CA . LEU A 1 181 ? 7.816 -12.297 1.166 1 97.75 181 LEU A CA 1
ATOM 1284 C C . LEU A 1 181 ? 8.586 -13.602 0.992 1 97.75 181 LEU A C 1
ATOM 1286 O O . LEU A 1 181 ? 9.812 -13.617 1.116 1 97.75 181 LEU A O 1
ATOM 1290 N N . GLU A 1 182 ? 7.875 -14.672 0.708 1 95.56 182 GLU A N 1
ATOM 1291 C CA . GLU A 1 182 ? 8.531 -15.953 0.461 1 95.56 182 GLU A CA 1
ATOM 1292 C C . GLU A 1 182 ? 9.516 -15.859 -0.701 1 95.56 182 GLU A C 1
ATOM 1294 O O . GLU A 1 182 ? 10.609 -16.422 -0.641 1 95.56 182 GLU A O 1
ATOM 1299 N N . ASP A 1 183 ? 9.102 -15.203 -1.732 1 93.81 183 ASP A N 1
ATOM 1300 C CA . ASP A 1 183 ? 9.953 -15.031 -2.906 1 93.81 183 ASP A CA 1
ATOM 1301 C C . ASP A 1 183 ? 11.25 -14.312 -2.547 1 93.81 183 ASP A C 1
ATOM 1303 O O . ASP A 1 183 ? 12.336 -14.734 -2.955 1 93.81 183 ASP A O 1
ATOM 1307 N N . VAL A 1 184 ? 11.156 -13.227 -1.777 1 94.12 184 VAL A N 1
ATOM 1308 C CA . VAL A 1 184 ? 12.32 -12.469 -1.331 1 94.12 184 VAL A CA 1
ATOM 1309 C C . VAL A 1 184 ? 13.25 -13.375 -0.534 1 94.12 184 VAL A C 1
ATOM 1311 O O . VAL A 1 184 ? 14.453 -13.414 -0.791 1 94.12 184 VAL A O 1
ATOM 1314 N N . LEU A 1 185 ? 12.688 -14.148 0.373 1 93.06 185 LEU A N 1
ATOM 1315 C CA . LEU A 1 185 ? 13.484 -14.969 1.268 1 93.06 185 LEU A CA 1
ATOM 1316 C C . LEU A 1 185 ? 14.109 -16.141 0.516 1 93.06 185 LEU A C 1
ATOM 1318 O O . LEU A 1 185 ? 15.266 -16.5 0.752 1 93.06 185 LEU A O 1
ATOM 1322 N N . LEU A 1 186 ? 13.344 -16.734 -0.379 1 90.62 186 LEU A N 1
ATOM 1323 C CA . LEU A 1 186 ? 13.867 -17.828 -1.189 1 90.62 186 LEU A CA 1
ATOM 1324 C C . LEU A 1 186 ? 15.023 -17.359 -2.062 1 90.62 186 LEU A C 1
ATOM 1326 O O . LEU A 1 186 ? 15.984 -18.094 -2.291 1 90.62 186 LEU A O 1
ATOM 1330 N N . GLY A 1 187 ? 14.914 -16.125 -2.545 1 86.5 187 GLY A N 1
ATOM 1331 C CA . GLY A 1 187 ? 15.984 -15.555 -3.354 1 86.5 187 GLY A CA 1
ATOM 1332 C C . GLY A 1 187 ? 17.281 -15.375 -2.59 1 86.5 187 GLY A C 1
ATOM 1333 O O . GLY A 1 187 ? 18.344 -15.227 -3.191 1 86.5 187 GLY A O 1
ATOM 1334 N N . LEU A 1 188 ? 17.219 -15.406 -1.269 1 88.31 188 LEU A N 1
ATOM 1335 C CA . LEU A 1 188 ? 18.391 -15.203 -0.427 1 88.31 188 LEU A CA 1
ATOM 1336 C C . LEU A 1 188 ? 18.922 -16.531 0.087 1 88.31 188 LEU A C 1
ATOM 1338 O O . LEU A 1 188 ? 19.906 -16.562 0.836 1 88.31 188 LEU A O 1
ATOM 1342 N N . SER A 1 189 ? 18.359 -17.594 -0.342 1 84.94 189 SER A N 1
ATOM 1343 C CA . SER A 1 189 ? 18.688 -18.922 0.183 1 84.94 189 SER A CA 1
ATOM 1344 C C . SER A 1 189 ? 20.125 -19.297 -0.145 1 84.94 189 SER A C 1
ATOM 1346 O O . SER A 1 189 ? 20.766 -20.031 0.607 1 84.94 189 SER A O 1
ATOM 1348 N N . ARG A 1 190 ? 20.641 -18.844 -1.239 1 78.81 190 ARG A N 1
ATOM 1349 C CA . ARG A 1 190 ? 22.016 -19.156 -1.611 1 78.81 190 ARG A CA 1
ATOM 1350 C C . ARG A 1 190 ? 23 -18.672 -0.543 1 78.81 190 ARG A C 1
ATOM 1352 O O . ARG A 1 190 ? 24.078 -19.234 -0.389 1 78.81 190 ARG A O 1
ATOM 1359 N N . HIS A 1 191 ? 22.562 -17.641 0.146 1 83.81 191 HIS A N 1
ATOM 1360 C CA . HIS A 1 191 ? 23.438 -17.078 1.169 1 83.81 191 HIS A CA 1
ATOM 1361 C C . HIS A 1 191 ? 23.281 -17.812 2.496 1 83.81 191 HIS A C 1
ATOM 1363 O O . HIS A 1 191 ? 24.156 -17.719 3.363 1 83.81 191 HIS A O 1
ATOM 1369 N N . THR A 1 192 ? 22.188 -18.531 2.607 1 80.38 192 THR A N 1
ATOM 1370 C CA . THR A 1 192 ? 21.922 -19.125 3.91 1 80.38 192 THR A CA 1
ATOM 1371 C C . THR A 1 192 ? 22.156 -20.641 3.875 1 80.38 192 THR A C 1
ATOM 1373 O O . THR A 1 192 ? 22.062 -21.312 4.902 1 80.38 192 THR A O 1
ATOM 1376 N N . GLY A 1 193 ? 22.516 -21.188 2.781 1 75.38 193 GLY A N 1
ATOM 1377 C CA . GLY A 1 193 ? 22.812 -22.594 2.639 1 75.38 193 GLY A CA 1
ATOM 1378 C C . GLY A 1 193 ? 21.562 -23.469 2.557 1 75.38 193 GLY A C 1
ATOM 1379 O O . GLY A 1 193 ? 21.656 -24.688 2.586 1 75.38 193 GLY A O 1
ATOM 1380 N N . GLU A 1 194 ? 20.5 -22.891 2.508 1 75.56 194 GLU A N 1
ATOM 1381 C CA . GLU A 1 194 ? 19.25 -23.641 2.4 1 75.56 194 GLU A CA 1
ATOM 1382 C C . GLU A 1 194 ? 18.875 -23.875 0.942 1 75.56 194 GLU A C 1
ATOM 1384 O O . GLU A 1 194 ? 19.031 -23 0.099 1 75.56 194 GLU A O 1
ATOM 1389 N N . GLU A 1 195 ? 18.594 -25.188 0.582 1 78.31 195 GLU A N 1
ATOM 1390 C CA . GLU A 1 195 ? 18.078 -25.484 -0.75 1 78.31 195 GLU A CA 1
ATOM 1391 C C . GLU A 1 195 ? 16.547 -25.438 -0.762 1 78.31 195 GLU A C 1
ATOM 1393 O O . GLU A 1 195 ? 15.898 -26.141 0.014 1 78.31 195 GLU A O 1
ATOM 1398 N N . PRO A 1 196 ? 16.141 -24.594 -1.636 1 78.44 196 PRO A N 1
ATOM 1399 C CA . PRO A 1 196 ? 14.68 -24.484 -1.622 1 78.44 196 PRO A CA 1
ATOM 1400 C C . PRO A 1 196 ? 13.992 -25.766 -2.092 1 78.44 196 PRO A C 1
ATOM 1402 O O . PRO A 1 196 ? 14.414 -26.375 -3.078 1 78.44 196 PRO A O 1
ATOM 1405 N N . ASP A 1 197 ? 13.023 -26.188 -1.38 1 80.62 197 ASP A N 1
ATOM 1406 C CA . ASP A 1 197 ? 12.148 -27.297 -1.747 1 80.62 197 ASP A CA 1
ATOM 1407 C C . ASP A 1 197 ? 11.227 -26.906 -2.9 1 80.62 197 ASP A C 1
ATOM 1409 O O . ASP A 1 197 ? 10.617 -25.828 -2.877 1 80.62 197 ASP A O 1
ATOM 1413 N N . PRO A 1 198 ? 11.211 -27.781 -3.963 1 81.81 198 PRO A N 1
ATOM 1414 C CA . PRO A 1 198 ? 10.344 -27.453 -5.098 1 81.81 198 PRO A CA 1
ATOM 1415 C C . PRO A 1 198 ? 8.898 -27.203 -4.68 1 81.81 198 PRO A C 1
ATOM 1417 O O . PRO A 1 198 ? 8.219 -26.359 -5.266 1 81.81 198 PRO A O 1
ATOM 1420 N N . ASP A 1 199 ? 8.445 -27.906 -3.686 1 85.38 199 ASP A N 1
ATOM 1421 C CA . ASP A 1 199 ? 7.07 -27.719 -3.223 1 85.38 199 ASP A CA 1
ATOM 1422 C C . ASP A 1 199 ? 6.883 -26.344 -2.604 1 85.38 199 ASP A C 1
ATOM 1424 O O . ASP A 1 199 ? 5.82 -25.734 -2.736 1 85.38 199 ASP A O 1
ATOM 1428 N N . ARG A 1 200 ? 7.922 -25.906 -1.985 1 88.88 200 ARG A N 1
ATOM 1429 C CA . ARG A 1 200 ? 7.871 -24.578 -1.4 1 88.88 200 ARG A CA 1
ATOM 1430 C C . ARG A 1 200 ? 7.828 -23.5 -2.484 1 88.88 200 ARG A C 1
ATOM 1432 O O . ARG A 1 200 ? 7.16 -22.484 -2.328 1 88.88 200 ARG A O 1
ATOM 1439 N N . ILE A 1 201 ? 8.539 -23.797 -3.52 1 90.69 201 ILE A N 1
ATOM 1440 C CA . ILE A 1 201 ? 8.578 -22.859 -4.637 1 90.69 201 ILE A CA 1
ATOM 1441 C C . ILE A 1 201 ? 7.211 -22.781 -5.305 1 90.69 201 ILE A C 1
ATOM 1443 O O . ILE A 1 201 ? 6.723 -21.688 -5.621 1 90.69 201 ILE A O 1
ATOM 1447 N N . LEU A 1 202 ? 6.625 -23.875 -5.465 1 91 202 LEU A N 1
ATOM 1448 C CA . LEU A 1 202 ? 5.297 -23.906 -6.066 1 91 202 LEU A CA 1
ATOM 1449 C C . LEU A 1 202 ? 4.277 -23.203 -5.172 1 91 202 LEU A C 1
ATOM 1451 O O . LEU A 1 202 ? 3.402 -22.5 -5.66 1 91 202 LEU A O 1
ATOM 1455 N N . ALA A 1 203 ? 4.379 -23.469 -3.883 1 93.12 203 ALA A N 1
ATOM 1456 C CA . ALA A 1 203 ? 3.482 -22.812 -2.932 1 93.12 203 ALA A CA 1
ATOM 1457 C C . ALA A 1 203 ? 3.648 -21.297 -2.977 1 93.12 203 ALA A C 1
ATOM 1459 O O . ALA A 1 203 ? 2.662 -20.562 -2.941 1 93.12 203 ALA A O 1
ATOM 1460 N N . MET A 1 204 ? 4.879 -20.875 -3.041 1 94.25 204 MET A N 1
ATOM 1461 C CA . MET A 1 204 ? 5.176 -19.453 -3.16 1 94.25 204 MET A CA 1
ATOM 1462 C C . MET A 1 204 ? 4.559 -18.859 -4.426 1 94.25 204 MET A C 1
ATOM 1464 O O . MET A 1 204 ? 3.92 -17.812 -4.387 1 94.25 204 MET A O 1
ATOM 1468 N N . GLN A 1 205 ? 4.668 -19.547 -5.516 1 92.12 205 GLN A N 1
ATOM 1469 C CA . GLN A 1 205 ? 4.129 -19.062 -6.785 1 92.12 205 GLN A CA 1
ATOM 1470 C C . GLN A 1 205 ? 2.605 -18.984 -6.742 1 92.12 205 GLN A C 1
ATOM 1472 O O . GLN A 1 205 ? 2.008 -18.078 -7.32 1 92.12 205 GLN A O 1
ATOM 1477 N N . ARG A 1 206 ? 2.049 -19.953 -6.109 1 94.19 206 ARG A N 1
ATOM 1478 C CA . ARG A 1 206 ? 0.599 -19.969 -5.949 1 94.19 206 ARG A CA 1
ATOM 1479 C C . ARG A 1 206 ? 0.13 -18.734 -5.176 1 94.19 206 ARG A C 1
ATOM 1481 O O . ARG A 1 206 ? -0.856 -18.094 -5.551 1 94.19 206 ARG A O 1
ATOM 1488 N N . LEU A 1 207 ? 0.861 -18.438 -4.113 1 96.38 207 LEU A N 1
ATOM 1489 C CA . LEU A 1 207 ? 0.508 -17.281 -3.279 1 96.38 207 LEU A CA 1
ATOM 1490 C C . LEU A 1 207 ? 0.777 -15.977 -4.016 1 96.38 207 LEU A C 1
ATOM 1492 O O . LEU A 1 207 ? -0.079 -15.094 -4.047 1 96.38 207 LEU A O 1
ATOM 1496 N N . LYS A 1 208 ? 1.894 -15.859 -4.648 1 95.25 208 LYS A N 1
ATOM 1497 C CA . LYS A 1 208 ? 2.404 -14.602 -5.18 1 95.25 208 LYS A CA 1
ATOM 1498 C C . LYS A 1 208 ? 1.652 -14.188 -6.441 1 95.25 208 LYS A C 1
ATOM 1500 O O . LYS A 1 208 ? 1.386 -13 -6.656 1 95.25 208 LYS A O 1
ATOM 1505 N N . THR A 1 209 ? 1.287 -15.156 -7.262 1 92.81 209 THR A N 1
ATOM 1506 C CA . THR A 1 209 ? 0.83 -14.758 -8.594 1 92.81 209 THR A CA 1
ATOM 1507 C C . THR A 1 209 ? -0.497 -15.43 -8.93 1 92.81 209 THR A C 1
ATOM 1509 O O . THR A 1 209 ? -1.462 -14.758 -9.305 1 92.81 209 THR A O 1
ATOM 1512 N N . ALA A 1 210 ? -0.586 -16.734 -8.75 1 94.25 210 ALA A N 1
ATOM 1513 C CA . ALA A 1 210 ? -1.733 -17.5 -9.211 1 94.25 210 ALA A CA 1
ATOM 1514 C C . ALA A 1 210 ? -3.016 -17.062 -8.516 1 94.25 210 ALA A C 1
ATOM 1516 O O . ALA A 1 210 ? -4.062 -16.938 -9.156 1 94.25 210 ALA A O 1
ATOM 1517 N N . HIS A 1 211 ? -2.887 -16.781 -7.285 1 95.06 211 HIS A N 1
ATOM 1518 C CA . HIS A 1 211 ? -4.062 -16.469 -6.48 1 95.06 211 HIS A CA 1
ATOM 1519 C C . HIS A 1 211 ? -4.703 -15.164 -6.934 1 95.06 211 HIS A C 1
ATOM 1521 O O . HIS A 1 211 ? -5.891 -15.133 -7.273 1 95.06 211 HIS A O 1
ATOM 1527 N N . TYR A 1 212 ? -3.959 -14.094 -7.027 1 96.19 212 TYR A N 1
ATOM 1528 C CA . TYR A 1 212 ? -4.594 -12.812 -7.316 1 96.19 212 TYR A CA 1
ATOM 1529 C C . TYR A 1 212 ? -4.852 -12.664 -8.812 1 96.19 212 TYR A C 1
ATOM 1531 O O . TYR A 1 212 ? -5.676 -11.844 -9.227 1 96.19 212 TYR A O 1
ATOM 1539 N N . THR A 1 213 ? -4.156 -13.43 -9.641 1 93.94 213 THR A N 1
ATOM 1540 C CA . THR A 1 213 ? -4.301 -13.273 -11.078 1 93.94 213 THR A CA 1
ATOM 1541 C C . THR A 1 213 ? -5.5 -14.062 -11.594 1 93.94 213 THR A C 1
ATOM 1543 O O . THR A 1 213 ? -6.246 -13.578 -12.453 1 93.94 213 THR A O 1
ATOM 1546 N N . VAL A 1 214 ? -5.66 -15.281 -11.102 1 94.31 214 VAL A N 1
ATOM 1547 C CA . VAL A 1 214 ? -6.688 -16.125 -11.703 1 94.31 214 VAL A CA 1
ATOM 1548 C C . VAL A 1 214 ? -7.73 -16.5 -10.656 1 94.31 214 VAL A C 1
ATOM 1550 O O . VAL A 1 214 ? -8.914 -16.203 -10.812 1 94.31 214 VAL A O 1
ATOM 1553 N N . GLY A 1 215 ? -7.328 -17.062 -9.508 1 96.69 215 GLY A N 1
ATOM 1554 C CA . GLY A 1 215 ? -8.25 -17.562 -8.508 1 96.69 215 GLY A CA 1
ATOM 1555 C C . GLY A 1 215 ? -9.195 -16.5 -7.973 1 96.69 215 GLY A C 1
ATOM 1556 O O . GLY A 1 215 ? -10.414 -16.656 -8.023 1 96.69 215 GLY A O 1
ATOM 1557 N N . ALA A 1 216 ? -8.656 -15.414 -7.504 1 98.38 216 ALA A N 1
ATOM 1558 C CA . ALA A 1 216 ? -9.422 -14.367 -6.828 1 98.38 216 ALA A CA 1
ATOM 1559 C C . ALA A 1 216 ? -10.391 -13.688 -7.793 1 98.38 216 ALA A C 1
ATOM 1561 O O . ALA A 1 216 ? -11.562 -13.484 -7.465 1 98.38 216 ALA A O 1
ATOM 1562 N N . PRO A 1 217 ? -9.977 -13.367 -9.023 1 97.31 217 PRO A N 1
ATOM 1563 C CA . PRO A 1 217 ? -10.938 -12.758 -9.945 1 97.31 217 PRO A CA 1
ATOM 1564 C C . PRO A 1 217 ? -12.125 -13.672 -10.242 1 97.31 217 PRO A C 1
ATOM 1566 O O . PRO A 1 217 ? -13.273 -13.211 -10.273 1 97.31 217 PRO A O 1
ATOM 1569 N N . LEU A 1 218 ? -11.891 -14.953 -10.422 1 95.69 218 LEU A N 1
ATOM 1570 C CA . LEU A 1 218 ? -12.984 -15.891 -10.656 1 95.69 218 LEU A CA 1
ATOM 1571 C C . LEU A 1 218 ? -13.93 -15.938 -9.469 1 95.69 218 LEU A C 1
ATOM 1573 O O . LEU A 1 218 ? -15.148 -15.844 -9.633 1 95.69 218 LEU A O 1
ATOM 1577 N N . ARG A 1 219 ? -13.344 -16.062 -8.312 1 98 219 ARG A N 1
ATOM 1578 C CA . ARG A 1 219 ? -14.133 -16.156 -7.09 1 98 219 ARG A CA 1
ATOM 1579 C C . ARG A 1 219 ? -14.938 -14.883 -6.863 1 98 219 ARG A C 1
ATOM 1581 O O . ARG A 1 219 ? -16.125 -14.938 -6.574 1 98 219 ARG A O 1
ATOM 1588 N N . ALA A 1 220 ? -14.289 -13.742 -6.988 1 98.56 220 ALA A N 1
ATOM 1589 C CA . ALA A 1 220 ? -14.945 -12.453 -6.754 1 98.56 220 ALA A CA 1
ATOM 1590 C C . ALA A 1 220 ? -16.078 -12.227 -7.75 1 98.56 220 ALA A C 1
ATOM 1592 O O . ALA A 1 220 ? -17.156 -11.734 -7.379 1 98.56 220 ALA A O 1
ATOM 1593 N N . GLY A 1 221 ? -15.805 -12.555 -9.031 1 97.44 221 GLY A N 1
ATOM 1594 C CA . GLY A 1 221 ? -16.859 -12.438 -10.039 1 97.44 221 GLY A CA 1
ATOM 1595 C C . GLY A 1 221 ? -18.062 -13.297 -9.734 1 97.44 221 GLY A C 1
ATOM 1596 O O . GLY A 1 221 ? -19.203 -12.852 -9.891 1 97.44 221 GLY A O 1
ATOM 1597 N N . ALA A 1 222 ? -17.844 -14.5 -9.297 1 96.69 222 ALA A N 1
ATOM 1598 C CA . ALA A 1 222 ? -18.922 -15.406 -8.938 1 96.69 222 ALA A CA 1
ATOM 1599 C C . ALA A 1 222 ? -19.734 -14.852 -7.77 1 96.69 222 ALA A C 1
ATOM 1601 O O . ALA A 1 222 ? -20.969 -14.883 -7.797 1 96.69 222 ALA A O 1
ATOM 1602 N N . LEU A 1 223 ? -19.062 -14.344 -6.789 1 97.81 223 LEU A N 1
ATOM 1603 C CA . LEU A 1 223 ? -19.734 -13.773 -5.629 1 97.81 223 LEU A CA 1
ATOM 1604 C C . LEU A 1 223 ? -20.562 -12.555 -6.031 1 97.81 223 LEU A C 1
ATOM 1606 O O . LEU A 1 223 ? -21.688 -12.375 -5.555 1 97.81 223 LEU A O 1
ATOM 1610 N N . LEU A 1 224 ? -19.953 -11.734 -6.855 1 97.44 224 LEU A N 1
ATOM 1611 C CA . LEU A 1 224 ? -20.656 -10.547 -7.336 1 97.44 224 LEU A CA 1
ATOM 1612 C C . LEU A 1 224 ? -21.938 -10.922 -8.047 1 97.44 224 LEU A C 1
ATOM 1614 O O . LEU A 1 224 ? -22.938 -10.188 -7.988 1 97.44 224 LEU A O 1
ATOM 1618 N N . ALA A 1 225 ? -21.953 -12.094 -8.625 1 95.75 225 ALA A N 1
ATOM 1619 C CA . ALA A 1 225 ? -23.125 -12.602 -9.344 1 95.75 225 ALA A CA 1
ATOM 1620 C C . ALA A 1 225 ? -24.125 -13.234 -8.383 1 95.75 225 ALA A C 1
ATOM 1622 O O . ALA A 1 225 ? -25.234 -13.602 -8.789 1 95.75 225 ALA A O 1
ATOM 1623 N N . GLY A 1 226 ? -23.672 -13.438 -7.148 1 94.94 226 GLY A N 1
ATOM 1624 C CA . GLY A 1 226 ? -24.578 -13.977 -6.148 1 94.94 226 GLY A CA 1
ATOM 1625 C C . GLY A 1 226 ? -24.406 -15.461 -5.918 1 94.94 226 GLY A C 1
ATOM 1626 O O . GLY A 1 226 ? -25.281 -16.125 -5.344 1 94.94 226 GLY A O 1
ATOM 1627 N N . ALA A 1 227 ? -23.297 -15.969 -6.332 1 94.88 227 ALA A N 1
ATOM 1628 C CA . ALA A 1 227 ? -23.031 -17.391 -6.152 1 94.88 227 ALA A CA 1
ATOM 1629 C C . ALA A 1 227 ? -22.922 -17.75 -4.672 1 94.88 227 ALA A C 1
ATOM 1631 O O . ALA A 1 227 ? -22.547 -16.906 -3.854 1 94.88 227 ALA A O 1
ATOM 1632 N N . ASP A 1 228 ? -23.156 -19.062 -4.414 1 94.88 228 ASP A N 1
ATOM 1633 C CA . ASP A 1 228 ? -22.844 -19.625 -3.104 1 94.88 228 ASP A CA 1
ATOM 1634 C C . ASP A 1 228 ? -21.359 -19.5 -2.787 1 94.88 228 ASP A C 1
ATOM 1636 O O . ASP A 1 228 ? -20.5 -19.766 -3.643 1 94.88 228 ASP A O 1
ATOM 1640 N N . PRO A 1 229 ? -21.047 -19.062 -1.583 1 95.94 229 PRO A N 1
ATOM 1641 C CA . PRO A 1 229 ? -19.656 -18.844 -1.217 1 95.94 229 PRO A CA 1
ATOM 1642 C C . PRO A 1 229 ? -18.797 -20.078 -1.399 1 95.94 229 PRO A C 1
ATOM 1644 O O . PRO A 1 229 ? -17.625 -19.984 -1.79 1 95.94 229 PRO A O 1
ATOM 1647 N N . ASP A 1 230 ? -19.375 -21.234 -1.185 1 95.69 230 ASP A N 1
ATOM 1648 C CA . ASP A 1 230 ? -18.594 -22.469 -1.339 1 95.69 230 ASP A CA 1
ATOM 1649 C C . ASP A 1 230 ? -18.297 -22.75 -2.809 1 95.69 230 ASP A C 1
ATOM 1651 O O . ASP A 1 230 ? -17.203 -23.203 -3.148 1 95.69 230 ASP A O 1
ATOM 1655 N N . LEU A 1 231 ? -19.297 -22.516 -3.58 1 94.81 231 LEU A N 1
ATOM 1656 C CA . LEU A 1 231 ? -19.078 -22.656 -5.016 1 94.81 231 LEU A CA 1
ATOM 1657 C C . LEU A 1 231 ? -18.016 -21.688 -5.512 1 94.81 231 LEU A C 1
ATOM 1659 O O . LEU A 1 231 ? -17.125 -22.062 -6.262 1 94.81 231 LEU A O 1
ATOM 1663 N N . ALA A 1 232 ? -18.125 -20.406 -5.102 1 96.75 232 ALA A N 1
ATOM 1664 C CA . ALA A 1 232 ? -17.172 -19.375 -5.496 1 96.75 232 ALA A CA 1
ATOM 1665 C C . ALA A 1 232 ? -15.758 -19.75 -5.047 1 96.75 232 ALA A C 1
ATOM 1667 O O . ALA A 1 232 ? -14.797 -19.562 -5.793 1 96.75 232 ALA A O 1
ATOM 1668 N N . ARG A 1 233 ? -15.672 -20.266 -3.865 1 96.62 233 ARG A N 1
ATOM 1669 C CA . ARG A 1 233 ? -14.375 -20.688 -3.336 1 96.62 233 ARG A CA 1
ATOM 1670 C C . ARG A 1 233 ? -13.773 -21.797 -4.18 1 96.62 233 ARG A C 1
ATOM 1672 O O . ARG A 1 233 ? -12.586 -21.781 -4.492 1 96.62 233 ARG A O 1
ATOM 1679 N N . ALA A 1 234 ? -14.586 -22.766 -4.527 1 95.5 234 ALA A N 1
ATOM 1680 C CA . ALA A 1 234 ? -14.125 -23.875 -5.34 1 95.5 234 ALA A CA 1
ATOM 1681 C C . ALA A 1 234 ? -13.656 -23.406 -6.715 1 95.5 234 ALA A C 1
ATOM 1683 O O . ALA A 1 234 ? -12.656 -23.906 -7.238 1 95.5 234 ALA A O 1
ATOM 1684 N N . MET A 1 235 ? -14.352 -22.484 -7.262 1 94.31 235 MET A N 1
ATOM 1685 C CA . MET A 1 235 ? -13.945 -21.906 -8.531 1 94.31 235 MET A CA 1
ATOM 1686 C C . MET A 1 235 ? -12.594 -21.203 -8.406 1 94.31 235 MET A C 1
ATOM 1688 O O . MET A 1 235 ? -11.734 -21.344 -9.281 1 94.31 235 MET A O 1
ATOM 1692 N N . GLY A 1 236 ? -12.477 -20.469 -7.324 1 96.06 236 GLY A N 1
ATOM 1693 C CA . GLY A 1 236 ? -11.211 -19.797 -7.066 1 96.06 236 GLY A CA 1
ATOM 1694 C C . GLY A 1 236 ? -10.047 -20.766 -6.945 1 96.06 236 GLY A C 1
ATOM 1695 O O . GLY A 1 236 ? -8.953 -20.5 -7.465 1 96.06 236 GLY A O 1
ATOM 1696 N N . GLU A 1 237 ? -10.281 -21.859 -6.297 1 95.5 237 GLU A N 1
ATOM 1697 C CA . GLU A 1 237 ? -9.242 -22.875 -6.121 1 95.5 237 GLU A CA 1
ATOM 1698 C C . GLU A 1 237 ? -8.844 -23.5 -7.461 1 95.5 237 GLU A C 1
ATOM 1700 O O . GLU A 1 237 ? -7.656 -23.719 -7.719 1 95.5 237 GLU A O 1
ATOM 1705 N N . ALA A 1 238 ? -9.836 -23.766 -8.273 1 94.25 238 ALA A N 1
ATOM 1706 C CA . ALA A 1 238 ? -9.547 -24.266 -9.617 1 94.25 238 ALA A CA 1
ATOM 1707 C C . ALA A 1 238 ? -8.742 -23.234 -10.414 1 94.25 238 ALA A C 1
ATOM 1709 O O . ALA A 1 238 ? -7.781 -23.594 -11.102 1 94.25 238 ALA A O 1
ATOM 1710 N N . GLY A 1 239 ? -9.125 -22.047 -10.281 1 94.69 239 GLY A N 1
ATOM 1711 C CA . GLY A 1 239 ? -8.406 -20.969 -10.945 1 94.69 239 GLY A CA 1
ATOM 1712 C C . GLY A 1 239 ? -6.977 -20.828 -10.461 1 94.69 239 GLY A C 1
ATOM 1713 O O . GLY A 1 239 ? -6.07 -20.531 -11.25 1 94.69 239 GLY A O 1
ATOM 1714 N N . ALA A 1 240 ? -6.77 -20.969 -9.18 1 95.19 240 ALA A N 1
ATOM 1715 C CA . ALA A 1 240 ? -5.426 -20.859 -8.625 1 95.19 240 ALA A CA 1
ATOM 1716 C C . ALA A 1 240 ? -4.504 -21.922 -9.188 1 95.19 240 ALA A C 1
ATOM 1718 O O . ALA A 1 240 ? -3.32 -21.672 -9.438 1 95.19 240 ALA A O 1
ATOM 1719 N N . ASP A 1 241 ? -5.059 -23.125 -9.391 1 95 241 ASP A N 1
ATOM 1720 C CA . ASP A 1 241 ? -4.277 -24.172 -10.039 1 95 241 ASP A CA 1
ATOM 1721 C C . ASP A 1 241 ? -3.91 -23.781 -11.469 1 95 241 ASP A C 1
ATOM 1723 O O . ASP A 1 241 ? -2.764 -23.938 -11.891 1 95 241 ASP A O 1
ATOM 1727 N N . LEU A 1 242 ? -4.848 -23.266 -12.148 1 93.75 242 LEU A N 1
ATOM 1728 C CA . LEU A 1 242 ? -4.594 -22.797 -13.508 1 93.75 242 LEU A CA 1
ATOM 1729 C C . LEU A 1 242 ? -3.568 -21.672 -13.516 1 93.75 242 LEU A C 1
ATOM 1731 O O . LEU A 1 242 ? -2.682 -21.641 -14.367 1 93.75 242 LEU A O 1
ATOM 1735 N N . GLY A 1 243 ? -3.738 -20.75 -12.594 1 94 243 GLY A N 1
ATOM 1736 C CA . GLY A 1 243 ? -2.789 -19.656 -12.477 1 94 243 GLY A CA 1
ATOM 1737 C C . GLY A 1 243 ? -1.371 -20.125 -12.203 1 94 243 GLY A C 1
ATOM 1738 O O . GLY A 1 243 ? -0.414 -19.578 -12.75 1 94 243 GLY A O 1
ATOM 1739 N N . ALA A 1 244 ? -1.276 -21.109 -11.375 1 94.31 244 ALA A N 1
ATOM 1740 C CA . ALA A 1 244 ? 0.04 -21.672 -11.086 1 94.31 244 ALA A CA 1
ATOM 1741 C C . ALA A 1 244 ? 0.652 -22.297 -12.336 1 94.31 244 ALA A C 1
ATOM 1743 O O . ALA A 1 244 ? 1.852 -22.156 -12.586 1 94.31 244 ALA A O 1
ATOM 1744 N N . ALA A 1 245 ? -0.164 -23 -13.078 1 94 245 ALA A N 1
ATOM 1745 C CA . ALA A 1 245 ? 0.302 -23.562 -14.344 1 94 245 ALA A CA 1
ATOM 1746 C C . ALA A 1 245 ? 0.791 -22.469 -15.289 1 94 245 ALA A C 1
ATOM 1748 O O . ALA A 1 245 ? 1.833 -22.609 -15.93 1 94 245 ALA A O 1
ATOM 1749 N N . TYR A 1 246 ? 0.074 -21.422 -15.32 1 91.44 246 TYR A N 1
ATOM 1750 C CA . TYR A 1 246 ? 0.439 -20.281 -16.141 1 91.44 246 TYR A CA 1
ATOM 1751 C C . TYR A 1 246 ? 1.806 -19.734 -15.742 1 91.44 246 TYR A C 1
ATOM 1753 O O . TYR A 1 246 ? 2.635 -19.438 -16.609 1 91.44 246 TYR A O 1
ATOM 1761 N N . GLN A 1 247 ? 2.031 -19.609 -14.516 1 90.31 247 GLN A N 1
ATOM 1762 C CA . GLN A 1 247 ? 3.299 -19.078 -14.023 1 90.31 247 GLN A CA 1
ATOM 1763 C C . GLN A 1 247 ? 4.453 -20.016 -14.359 1 90.31 247 GLN A C 1
ATOM 1765 O O . GLN A 1 247 ? 5.531 -19.562 -14.766 1 90.31 247 GLN A O 1
ATOM 1770 N N . VAL A 1 248 ? 4.25 -21.297 -14.211 1 92.56 248 VAL A N 1
ATOM 1771 C CA . VAL A 1 248 ? 5.285 -22.281 -14.531 1 92.56 248 VAL A CA 1
ATOM 1772 C C . VAL A 1 248 ? 5.66 -22.156 -16 1 92.56 248 VAL A C 1
ATOM 1774 O O . VAL A 1 248 ? 6.844 -22.172 -16.359 1 92.56 248 VAL A O 1
ATOM 1777 N N . ILE A 1 249 ? 4.664 -22.016 -16.828 1 91.5 249 ILE A N 1
ATOM 1778 C CA . ILE A 1 249 ? 4.91 -21.875 -18.266 1 91.5 249 ILE A CA 1
ATOM 1779 C C . ILE A 1 249 ? 5.637 -20.562 -18.531 1 91.5 249 ILE A C 1
ATOM 1781 O O . ILE A 1 249 ? 6.543 -20.516 -19.375 1 91.5 249 ILE A O 1
ATOM 1785 N N . ASP A 1 250 ? 5.227 -19.5 -17.812 1 87.5 250 ASP A N 1
ATOM 1786 C CA . ASP A 1 250 ? 5.91 -18.219 -17.953 1 87.5 250 ASP A CA 1
ATOM 1787 C C . ASP A 1 250 ? 7.391 -18.344 -17.578 1 87.5 250 ASP A C 1
ATOM 1789 O O . ASP A 1 250 ? 8.242 -17.734 -18.219 1 87.5 250 ASP A O 1
ATOM 1793 N N . ASP A 1 251 ? 7.695 -19.062 -16.594 1 89.25 251 ASP A N 1
ATOM 1794 C CA . ASP A 1 251 ? 9.078 -19.312 -16.203 1 89.25 251 ASP A CA 1
ATOM 1795 C C . ASP A 1 251 ? 9.844 -20.047 -17.281 1 89.25 251 ASP A C 1
ATOM 1797 O O . ASP A 1 251 ? 11.016 -19.766 -17.547 1 89.25 251 ASP A O 1
ATOM 1801 N N . VAL A 1 252 ? 9.172 -21.031 -17.875 1 91.81 252 VAL A N 1
ATOM 1802 C CA . VAL A 1 252 ? 9.781 -21.781 -18.953 1 91.81 252 VAL A CA 1
ATOM 1803 C C . VAL A 1 252 ? 10.094 -20.859 -20.141 1 91.81 252 VAL A C 1
ATOM 1805 O O . VAL A 1 252 ? 11.203 -20.891 -20.672 1 91.81 252 VAL A O 1
ATOM 1808 N N . LEU A 1 253 ? 9.156 -20.031 -20.453 1 87.56 253 LEU A N 1
ATOM 1809 C CA . LEU A 1 253 ? 9.32 -19.109 -21.562 1 87.56 253 LEU A CA 1
ATOM 1810 C C . LEU A 1 253 ? 10.383 -18.062 -21.25 1 87.56 253 LEU A C 1
ATOM 1812 O O . LEU A 1 253 ? 11.102 -17.609 -22.141 1 87.56 253 LEU A O 1
ATOM 1816 N N . GLY A 1 254 ? 10.508 -17.703 -20 1 85.56 254 GLY A N 1
ATOM 1817 C CA . GLY A 1 254 ? 11.477 -16.719 -19.547 1 85.56 254 GLY A CA 1
ATOM 1818 C C . GLY A 1 254 ? 12.906 -17.219 -19.609 1 85.56 254 GLY A C 1
ATOM 1819 O O . GLY A 1 254 ? 13.852 -16.422 -19.609 1 85.56 254 GLY A O 1
ATOM 1820 N N . VAL A 1 255 ? 13.086 -18.469 -19.672 1 89.56 255 VAL A N 1
ATOM 1821 C CA . VAL A 1 255 ? 14.43 -19.031 -19.688 1 89.56 255 VAL A CA 1
ATOM 1822 C C . VAL A 1 255 ? 14.711 -19.641 -21.062 1 89.56 255 VAL A C 1
ATOM 1824 O O . VAL A 1 255 ? 15.828 -19.531 -21.578 1 89.56 255 VAL A O 1
ATOM 1827 N N . PHE A 1 256 ? 13.719 -20.203 -21.656 1 90.62 256 PHE A N 1
ATOM 1828 C CA . PHE A 1 256 ? 13.961 -21 -22.859 1 90.62 256 PHE A CA 1
ATOM 1829 C C . PHE A 1 256 ? 13.258 -20.391 -24.062 1 90.62 256 PHE A C 1
ATOM 1831 O O . PHE A 1 256 ? 13.422 -20.859 -25.188 1 90.62 256 PHE A O 1
ATOM 1838 N N . GLY A 1 257 ? 12.445 -19.406 -23.734 1 83.62 257 GLY A N 1
ATOM 1839 C CA . GLY A 1 257 ? 11.648 -18.859 -24.812 1 83.62 257 GLY A CA 1
ATOM 1840 C C . GLY A 1 257 ? 12.445 -17.984 -25.766 1 83.62 257 GLY A C 1
ATOM 1841 O O . GLY A 1 257 ? 13.539 -17.531 -25.422 1 83.62 257 GLY A O 1
ATOM 1842 N N . ASP A 1 258 ? 11.859 -17.766 -26.891 1 78.38 258 ASP A N 1
ATOM 1843 C CA . ASP A 1 258 ? 12.422 -16.844 -27.875 1 78.38 258 ASP A CA 1
ATOM 1844 C C . ASP A 1 258 ? 12.055 -15.391 -27.531 1 78.38 258 ASP A C 1
ATOM 1846 O O . ASP A 1 258 ? 10.883 -15.023 -27.547 1 78.38 258 ASP A O 1
ATOM 1850 N N . PRO A 1 259 ? 13.07 -14.547 -27.172 1 71.56 259 PRO A N 1
ATOM 1851 C CA . PRO A 1 259 ? 12.781 -13.156 -26.844 1 71.56 259 PRO A CA 1
ATOM 1852 C C . PRO A 1 259 ? 11.914 -12.461 -27.891 1 71.56 259 PRO A C 1
ATOM 1854 O O . PRO A 1 259 ? 11.109 -11.586 -27.562 1 71.56 259 PRO A O 1
ATOM 1857 N N . GLY A 1 260 ? 12.125 -12.789 -29.109 1 66.62 260 GLY A N 1
ATOM 1858 C CA . GLY A 1 260 ? 11.312 -12.219 -30.172 1 66.62 260 GLY A CA 1
ATOM 1859 C C . GLY A 1 260 ? 9.836 -12.523 -30.031 1 66.62 260 GLY A C 1
ATOM 1860 O O . GLY A 1 260 ? 8.984 -11.703 -30.391 1 66.62 260 GLY A O 1
ATOM 1861 N N . GLU A 1 261 ? 9.555 -13.625 -29.469 1 69.38 261 GLU A N 1
ATOM 1862 C CA . GLU A 1 261 ? 8.172 -14.055 -29.281 1 69.38 261 GLU A CA 1
ATOM 1863 C C . GLU A 1 261 ? 7.613 -13.562 -27.938 1 69.38 261 GLU A C 1
ATOM 1865 O O . GLU A 1 261 ? 6.461 -13.133 -27.859 1 69.38 261 GLU A O 1
ATOM 1870 N N . THR A 1 262 ? 8.461 -13.562 -26.984 1 68.75 262 THR A N 1
ATOM 1871 C CA . THR A 1 262 ? 7.98 -13.273 -25.641 1 68.75 262 THR A CA 1
ATOM 1872 C C . THR A 1 262 ? 7.992 -11.766 -25.375 1 68.75 262 THR A C 1
ATOM 1874 O O . THR A 1 262 ? 7.297 -11.281 -24.484 1 68.75 262 THR A O 1
ATOM 1877 N N . GLY A 1 263 ? 8.875 -11.07 -26.125 1 60.12 263 GLY A N 1
ATOM 1878 C CA . GLY A 1 263 ? 9.016 -9.633 -25.938 1 60.12 263 GLY A CA 1
ATOM 1879 C C . GLY A 1 263 ? 9.828 -9.266 -24.719 1 60.12 263 GLY A C 1
ATOM 1880 O O . GLY A 1 263 ? 9.891 -8.094 -24.328 1 60.12 263 GLY A O 1
ATOM 1881 N N . LYS A 1 264 ? 10.328 -10.305 -23.984 1 62.66 264 LYS A N 1
ATOM 1882 C CA . LYS A 1 264 ? 11.148 -10.039 -22.797 1 62.66 264 LYS A CA 1
ATOM 1883 C C . LYS A 1 264 ? 12.453 -10.828 -22.844 1 62.66 264 LYS A C 1
ATOM 1885 O O . LYS A 1 264 ? 12.547 -11.836 -23.547 1 62.66 264 LYS A O 1
ATOM 1890 N N . SER A 1 265 ? 13.352 -10.18 -22.109 1 64.31 265 SER A N 1
ATOM 1891 C CA . SER A 1 265 ? 14.617 -10.898 -22.016 1 64.31 265 SER A CA 1
ATOM 1892 C C . SER A 1 265 ? 14.453 -12.25 -21.344 1 64.31 265 SER A C 1
ATOM 1894 O O . SER A 1 265 ? 13.719 -12.367 -20.359 1 64.31 265 SER A O 1
ATOM 1896 N N . ALA A 1 266 ? 14.977 -13.266 -21.969 1 66.38 266 ALA A N 1
ATOM 1897 C CA . ALA A 1 266 ? 14.969 -14.602 -21.375 1 66.38 266 ALA A CA 1
ATOM 1898 C C . ALA A 1 266 ? 16.094 -14.758 -20.359 1 66.38 266 ALA A C 1
ATOM 1900 O O . ALA A 1 266 ? 16.375 -15.867 -19.891 1 66.38 266 ALA A O 1
ATOM 1901 N N . ASP A 1 267 ? 16.75 -13.625 -20 1 72.62 267 ASP A N 1
ATOM 1902 C CA . ASP A 1 267 ? 17.922 -13.695 -19.141 1 72.62 267 ASP A CA 1
ATOM 1903 C C . ASP A 1 267 ? 17.609 -13.219 -17.719 1 72.62 267 ASP A C 1
ATOM 1905 O O . ASP A 1 267 ? 18.328 -13.539 -16.781 1 72.62 267 ASP A O 1
ATOM 1909 N N . GLY A 1 268 ? 16.438 -12.547 -17.609 1 73 268 GLY A N 1
ATOM 1910 C CA . GLY A 1 268 ? 16.172 -11.82 -16.391 1 73 268 GLY A CA 1
ATOM 1911 C C . GLY A 1 268 ? 16.016 -12.727 -15.18 1 73 268 GLY A C 1
ATOM 1912 O O . GLY A 1 268 ? 16.625 -12.484 -14.133 1 73 268 GLY A O 1
ATOM 1913 N N . ASP A 1 269 ? 15.422 -13.812 -15.367 1 77.75 269 ASP A N 1
ATOM 1914 C CA . ASP A 1 269 ? 15.133 -14.711 -14.25 1 77.75 269 ASP A CA 1
ATOM 1915 C C . ASP A 1 269 ? 16.406 -15.352 -13.727 1 77.75 269 ASP A C 1
ATOM 1917 O O . ASP A 1 269 ? 16.594 -15.477 -12.508 1 77.75 269 ASP A O 1
ATOM 1921 N N . LEU A 1 270 ? 17.266 -15.719 -14.633 1 83.44 270 LEU A N 1
ATOM 1922 C CA . LEU A 1 270 ? 18.5 -16.359 -14.234 1 83.44 270 LEU A CA 1
ATOM 1923 C C . LEU A 1 270 ? 19.484 -15.352 -13.641 1 83.44 270 LEU A C 1
ATOM 1925 O O . LEU A 1 270 ? 20.188 -15.656 -12.672 1 83.44 270 LEU A O 1
ATOM 1929 N N . ARG A 1 271 ? 19.422 -14.211 -14.172 1 78.31 271 ARG A N 1
ATOM 1930 C CA . ARG A 1 271 ? 20.266 -13.141 -13.656 1 78.31 271 ARG A CA 1
ATOM 1931 C C . ARG A 1 271 ? 19.891 -12.766 -12.234 1 78.31 271 ARG A C 1
ATOM 1933 O O . ARG A 1 271 ? 20.75 -12.523 -11.391 1 78.31 271 ARG A O 1
ATOM 1940 N N . GLU A 1 272 ? 18.688 -12.789 -12 1 74.5 272 GLU A N 1
ATOM 1941 C CA . GLU A 1 272 ? 18.172 -12.359 -10.703 1 74.5 272 GLU A CA 1
ATOM 1942 C C . GLU A 1 272 ? 18.219 -13.5 -9.688 1 74.5 272 GLU A C 1
ATOM 1944 O O . GLU A 1 272 ? 18.062 -13.273 -8.484 1 74.5 272 GLU A O 1
ATOM 1949 N N . GLY A 1 273 ? 18.438 -14.664 -10.203 1 79.12 273 GLY A N 1
ATOM 1950 C CA . GLY A 1 273 ? 18.484 -15.805 -9.305 1 79.12 273 GLY A CA 1
ATOM 1951 C C . GLY A 1 273 ? 17.125 -16.188 -8.75 1 79.12 273 GLY A C 1
ATOM 1952 O O . GLY A 1 273 ? 17.016 -16.672 -7.621 1 79.12 273 GLY A O 1
ATOM 1953 N N . LYS A 1 274 ? 16.125 -16.047 -9.484 1 83.5 274 LYS A N 1
ATOM 1954 C CA . LYS A 1 274 ? 14.773 -16.375 -9.039 1 83.5 274 LYS A CA 1
ATOM 1955 C C . LYS A 1 274 ? 14.625 -17.875 -8.773 1 83.5 274 LYS A C 1
ATOM 1957 O O . LYS A 1 274 ? 15.156 -18.703 -9.516 1 83.5 274 LYS A O 1
ATOM 1962 N N . ALA A 1 275 ? 13.945 -18.156 -7.715 1 87.56 275 ALA A N 1
ATOM 1963 C CA . ALA A 1 275 ? 13.617 -19.547 -7.418 1 87.56 275 ALA A CA 1
ATOM 1964 C C . ALA A 1 275 ? 12.359 -19.984 -8.156 1 87.56 275 ALA A C 1
ATOM 1966 O O . ALA A 1 275 ? 11.258 -19.5 -7.859 1 87.56 275 ALA A O 1
ATOM 1967 N N . THR A 1 276 ? 12.516 -20.844 -9.109 1 90.88 276 THR A N 1
ATOM 1968 C CA . THR A 1 276 ? 11.414 -21.375 -9.891 1 90.88 276 THR A CA 1
ATOM 1969 C C . THR A 1 276 ? 11.43 -22.906 -9.883 1 90.88 276 THR A C 1
ATOM 1971 O O . THR A 1 276 ? 12.375 -23.516 -9.383 1 90.88 276 THR A O 1
ATOM 1974 N N . VAL A 1 277 ? 10.414 -23.438 -10.469 1 91.62 277 VAL A N 1
ATOM 1975 C CA . VAL A 1 277 ? 10.367 -24.891 -10.602 1 91.62 277 VAL A CA 1
ATOM 1976 C C . VAL A 1 277 ? 11.547 -25.375 -11.43 1 91.62 277 VAL A C 1
ATOM 1978 O O . VAL A 1 277 ? 12.133 -26.422 -11.133 1 91.62 277 VAL A O 1
ATOM 1981 N N . LEU A 1 278 ? 11.953 -24.547 -12.391 1 92.94 278 LEU A N 1
ATOM 1982 C CA . LEU A 1 278 ? 13.086 -24.875 -13.25 1 92.94 278 LEU A CA 1
ATOM 1983 C C . LEU A 1 278 ? 14.375 -24.953 -12.445 1 92.94 278 LEU A C 1
ATOM 1985 O O . LEU A 1 278 ? 15.055 -25.984 -12.453 1 92.94 278 LEU A O 1
ATOM 1989 N N . THR A 1 279 ? 14.641 -23.875 -11.781 1 91.19 279 THR A N 1
ATOM 1990 C CA . THR A 1 279 ? 15.914 -23.781 -11.07 1 91.19 279 THR A CA 1
ATOM 1991 C C . THR A 1 279 ? 15.945 -24.766 -9.898 1 91.19 279 THR A C 1
ATOM 1993 O O . THR A 1 279 ? 17 -25.312 -9.57 1 91.19 279 THR A O 1
ATOM 1996 N N . ALA A 1 280 ? 14.852 -24.984 -9.273 1 89.19 280 ALA A N 1
ATOM 1997 C CA . ALA A 1 280 ? 14.797 -25.953 -8.18 1 89.19 280 ALA A CA 1
ATOM 1998 C C . ALA A 1 280 ? 15.133 -27.359 -8.672 1 89.19 280 ALA A C 1
ATOM 2000 O O . ALA A 1 280 ? 15.844 -28.109 -7.996 1 89.19 280 ALA A O 1
ATOM 2001 N N . HIS A 1 281 ? 14.57 -27.688 -9.805 1 91.06 281 HIS A N 1
ATOM 2002 C CA . HIS A 1 281 ? 14.859 -29 -10.383 1 91.06 281 HIS A CA 1
ATOM 2003 C C . HIS A 1 281 ? 16.328 -29.125 -10.75 1 91.06 281 HIS A C 1
ATOM 2005 O O . HIS A 1 281 ? 16.953 -30.156 -10.5 1 91.06 281 HIS A O 1
ATOM 2011 N N . GLY A 1 282 ? 16.844 -28.125 -11.383 1 91.62 282 GLY A N 1
ATOM 2012 C CA . GLY A 1 282 ? 18.234 -28.141 -11.781 1 91.62 282 GLY A CA 1
ATOM 2013 C C . GLY A 1 282 ? 19.188 -28.203 -10.609 1 91.62 282 GLY A C 1
ATOM 2014 O O . GLY A 1 282 ? 20.234 -28.875 -10.688 1 91.62 282 GLY A O 1
ATOM 2015 N N . ARG A 1 283 ? 18.875 -27.578 -9.555 1 89.94 283 ARG A N 1
ATOM 2016 C CA . ARG A 1 283 ? 19.734 -27.469 -8.391 1 89.94 283 ARG A CA 1
ATOM 2017 C C . ARG A 1 283 ? 19.969 -28.844 -7.742 1 89.94 283 ARG A C 1
ATOM 2019 O O . ARG A 1 283 ? 20.875 -29 -6.934 1 89.94 283 ARG A O 1
ATOM 2026 N N . ARG A 1 284 ? 19.188 -29.828 -8.109 1 89.31 284 ARG A N 1
ATOM 2027 C CA . ARG A 1 284 ? 19.391 -31.188 -7.613 1 89.31 284 ARG A CA 1
ATOM 2028 C C . ARG A 1 284 ? 20.719 -31.766 -8.102 1 89.31 284 ARG A C 1
ATOM 2030 O O . ARG A 1 284 ? 21.25 -32.719 -7.52 1 89.31 284 ARG A O 1
ATOM 2037 N N . ILE A 1 285 ? 21.188 -31.172 -9.195 1 93.12 285 ILE A N 1
ATOM 2038 C CA . ILE A 1 285 ? 22.484 -31.578 -9.75 1 93.12 285 ILE A CA 1
ATOM 2039 C C . ILE A 1 285 ? 23.547 -30.594 -9.289 1 93.12 285 ILE A C 1
ATOM 2041 O O . ILE A 1 285 ? 23.516 -29.406 -9.625 1 93.12 285 ILE A O 1
ATOM 2045 N N . PRO A 1 286 ? 24.562 -31.047 -8.633 1 92.56 286 PRO A N 1
ATOM 2046 C CA . PRO A 1 286 ? 25.562 -30.172 -8.023 1 92.56 286 PRO A CA 1
ATOM 2047 C C . PRO A 1 286 ? 26.203 -29.234 -9.031 1 92.56 286 PRO A C 1
ATOM 2049 O O . PRO A 1 286 ? 26.391 -28.047 -8.734 1 92.56 286 PRO A O 1
ATOM 2052 N N . ALA A 1 287 ? 26.453 -29.719 -10.219 1 93.56 287 ALA A N 1
ATOM 2053 C CA . ALA A 1 287 ? 27.094 -28.875 -11.234 1 93.56 287 ALA A CA 1
ATOM 2054 C C . ALA A 1 287 ? 26.188 -27.719 -11.641 1 93.56 287 ALA A C 1
ATOM 2056 O O . ALA A 1 287 ? 26.656 -26.609 -11.883 1 93.56 287 ALA A O 1
ATOM 2057 N N . VAL A 1 288 ? 24.922 -28.016 -11.727 1 93.44 288 VAL A N 1
ATOM 2058 C CA . VAL A 1 288 ? 23.969 -26.984 -12.094 1 93.44 288 VAL A CA 1
ATOM 2059 C C . VAL A 1 288 ? 23.812 -25.984 -10.938 1 93.44 288 VAL A C 1
ATOM 2061 O O . VAL A 1 288 ? 23.766 -24.766 -11.156 1 93.44 288 VAL A O 1
ATOM 2064 N N . ARG A 1 289 ? 23.766 -26.516 -9.742 1 91 289 ARG A N 1
ATOM 2065 C CA . ARG A 1 289 ? 23.656 -25.688 -8.539 1 91 289 ARG A CA 1
ATOM 2066 C C . ARG A 1 289 ? 24.812 -24.703 -8.461 1 91 289 ARG A C 1
ATOM 2068 O O . ARG A 1 289 ? 24.609 -23.531 -8.164 1 91 289 ARG A O 1
ATOM 2075 N N . ALA A 1 290 ? 25.969 -25.141 -8.742 1 90.19 290 ALA A N 1
ATOM 2076 C CA . ALA A 1 290 ? 27.156 -24.281 -8.695 1 90.19 290 ALA A CA 1
ATOM 2077 C C . ALA A 1 290 ? 27.078 -23.156 -9.711 1 90.19 290 ALA A C 1
ATOM 2079 O O . ALA A 1 290 ? 27.469 -22.031 -9.43 1 90.19 290 ALA A O 1
ATOM 2080 N N . LEU A 1 291 ? 26.609 -23.484 -10.844 1 90.75 291 LEU A N 1
ATOM 2081 C CA . LEU A 1 291 ? 26.453 -22.484 -11.891 1 90.75 291 LEU A CA 1
ATOM 2082 C C . LEU A 1 291 ? 25.438 -21.422 -11.484 1 90.75 291 LEU A C 1
ATOM 2084 O O . LEU A 1 291 ? 25.656 -20.219 -11.719 1 90.75 291 LEU A O 1
ATOM 2088 N N . LEU A 1 292 ? 24.375 -21.859 -10.891 1 88.94 292 LEU A N 1
ATOM 2089 C CA . LEU A 1 292 ? 23.328 -20.938 -10.477 1 88.94 292 LEU A CA 1
ATOM 2090 C C . LEU A 1 292 ? 23.766 -20.094 -9.289 1 88.94 292 LEU A C 1
ATOM 2092 O O . LEU A 1 292 ? 23.484 -18.906 -9.234 1 88.94 292 LEU A O 1
ATOM 2096 N N . ASP A 1 293 ? 24.5 -20.672 -8.375 1 86.94 293 ASP A N 1
ATOM 2097 C CA . ASP A 1 293 ? 24.969 -19.984 -7.172 1 86.94 293 ASP A CA 1
ATOM 2098 C C . ASP A 1 293 ? 26 -18.906 -7.52 1 86.94 293 ASP A C 1
ATOM 2100 O O . ASP A 1 293 ? 26.156 -17.938 -6.781 1 86.94 293 ASP A O 1
ATOM 2104 N N . ALA A 1 294 ? 26.719 -19.141 -8.633 1 85.25 294 ALA A N 1
ATOM 2105 C CA . ALA A 1 294 ? 27.734 -18.188 -9.062 1 85.25 294 ALA A CA 1
ATOM 2106 C C . ALA A 1 294 ? 27.094 -16.875 -9.539 1 85.25 294 ALA A C 1
ATOM 2108 O O . ALA A 1 294 ? 27.766 -15.859 -9.656 1 85.25 294 ALA A O 1
ATOM 2109 N N . GLY A 1 295 ? 25.734 -16.922 -9.711 1 82.94 295 GLY A N 1
ATOM 2110 C CA . GLY A 1 295 ? 25.047 -15.734 -10.156 1 82.94 295 GLY A CA 1
ATOM 2111 C C . GLY A 1 295 ? 25.375 -15.336 -11.578 1 82.94 295 GLY A C 1
ATOM 2112 O O . GLY A 1 295 ? 26.125 -14.383 -11.805 1 82.94 295 GLY A O 1
ATOM 2113 N N . PRO A 1 296 ? 24.844 -16.062 -12.5 1 84.31 296 PRO A N 1
ATOM 2114 C CA . PRO A 1 296 ? 25.141 -15.75 -13.898 1 84.31 296 PRO A CA 1
ATOM 2115 C C . PRO A 1 296 ? 24.875 -14.281 -14.242 1 84.31 296 PRO A C 1
ATOM 2117 O O . PRO A 1 296 ? 23.766 -13.789 -14.062 1 84.31 296 PRO A O 1
ATOM 2120 N N . ALA A 1 297 ? 25.953 -13.602 -14.703 1 83.19 297 ALA A N 1
ATOM 2121 C CA . ALA A 1 297 ? 25.875 -12.164 -14.93 1 83.19 297 ALA A CA 1
ATOM 2122 C C . ALA A 1 297 ? 26.109 -11.82 -16.406 1 83.19 297 ALA A C 1
ATOM 2124 O O . ALA A 1 297 ? 25.5 -10.891 -16.938 1 83.19 297 ALA A O 1
ATOM 2125 N N . THR A 1 298 ? 26.922 -12.625 -17.109 1 88.62 298 THR A N 1
ATOM 2126 C CA . THR A 1 298 ? 27.219 -12.391 -18.516 1 88.62 298 THR A CA 1
ATOM 2127 C C . THR A 1 298 ? 26.344 -13.258 -19.422 1 88.62 298 THR A C 1
ATOM 2129 O O . THR A 1 298 ? 25.812 -14.281 -18.969 1 88.62 298 THR A O 1
ATOM 2132 N N . PRO A 1 299 ? 26.219 -12.82 -20.578 1 88.38 299 PRO A N 1
ATOM 2133 C CA . PRO A 1 299 ? 25.453 -13.656 -21.516 1 88.38 299 PRO A CA 1
ATOM 2134 C C . PRO A 1 299 ? 26 -15.086 -21.609 1 88.38 299 PRO A C 1
ATOM 2136 O O . PRO A 1 299 ? 25.219 -16.031 -21.719 1 88.38 299 PRO A O 1
ATOM 2139 N N . ALA A 1 300 ? 27.266 -15.172 -21.484 1 92 300 ALA A N 1
ATOM 2140 C CA . ALA A 1 300 ? 27.875 -16.5 -21.547 1 92 300 ALA A CA 1
ATOM 2141 C C . ALA A 1 300 ? 27.5 -17.328 -20.312 1 92 300 ALA A C 1
ATOM 2143 O O . ALA A 1 300 ? 27.219 -18.516 -20.422 1 92 300 ALA A O 1
ATOM 2144 N N . ASP A 1 301 ? 27.484 -16.688 -19.172 1 92.38 301 ASP A N 1
ATOM 2145 C CA . ASP A 1 301 ? 27.094 -17.359 -17.938 1 92.38 301 ASP A CA 1
ATOM 2146 C C . ASP A 1 301 ? 25.641 -17.797 -17.984 1 92.38 301 ASP A C 1
ATOM 2148 O O . ASP A 1 301 ? 25.297 -18.906 -17.547 1 92.38 301 ASP A O 1
ATOM 2152 N N . ILE A 1 302 ? 24.875 -17 -18.547 1 91.88 302 ILE A N 1
ATOM 2153 C CA . ILE A 1 302 ? 23.438 -17.25 -18.609 1 91.88 302 ILE A CA 1
ATOM 2154 C C . ILE A 1 302 ? 23.156 -18.422 -19.547 1 91.88 302 ILE A C 1
ATOM 2156 O O . ILE A 1 302 ? 22.375 -19.297 -19.234 1 91.88 302 ILE A O 1
ATOM 2160 N N . GLU A 1 303 ? 23.844 -18.375 -20.641 1 92.88 303 GLU A N 1
ATOM 2161 C CA . GLU A 1 303 ? 23.672 -19.469 -21.594 1 92.88 303 GLU A CA 1
ATOM 2162 C C . GLU A 1 303 ? 24.156 -20.797 -21.016 1 92.88 303 GLU A C 1
ATOM 2164 O O . GLU A 1 303 ? 23.547 -21.844 -21.266 1 92.88 303 GLU A O 1
ATOM 2169 N N . ALA A 1 304 ? 25.219 -20.734 -20.312 1 94.56 304 ALA A N 1
ATOM 2170 C CA . ALA A 1 304 ? 25.719 -21.953 -19.656 1 94.56 304 ALA A CA 1
ATOM 2171 C C . ALA A 1 304 ? 24.703 -22.484 -18.656 1 94.56 304 ALA A C 1
ATOM 2173 O O . ALA A 1 304 ? 24.469 -23.703 -18.578 1 94.56 304 ALA A O 1
ATOM 2174 N N . ALA A 1 305 ? 24.141 -21.625 -17.969 1 94.19 305 ALA A N 1
ATOM 2175 C CA . ALA A 1 305 ? 23.125 -22.016 -17 1 94.19 305 ALA A CA 1
ATOM 2176 C C . ALA A 1 305 ? 21.906 -22.609 -17.688 1 94.19 305 ALA A C 1
ATOM 2178 O O . ALA A 1 305 ? 21.344 -23.609 -17.234 1 94.19 305 ALA A O 1
ATOM 2179 N N . ARG A 1 306 ? 21.516 -21.969 -18.75 1 94.44 306 ARG A N 1
ATOM 2180 C CA . ARG A 1 306 ? 20.359 -22.422 -19.516 1 94.44 306 ARG A CA 1
ATOM 2181 C C . ARG A 1 306 ? 20.578 -23.828 -20.062 1 94.44 306 ARG A C 1
ATOM 2183 O O . ARG A 1 306 ? 19.688 -24.688 -19.938 1 94.44 306 ARG A O 1
ATOM 2190 N N . ARG A 1 307 ? 21.703 -24.031 -20.594 1 95.62 307 ARG A N 1
ATOM 2191 C CA . ARG A 1 307 ? 22.047 -25.344 -21.141 1 95.62 307 ARG A CA 1
ATOM 2192 C C . ARG A 1 307 ? 22.109 -26.406 -20.031 1 95.62 307 ARG A C 1
ATOM 2194 O O . ARG A 1 307 ? 21.656 -27.531 -20.234 1 95.62 307 ARG A O 1
ATOM 2201 N N . ALA A 1 308 ? 22.656 -25.984 -18.984 1 96.38 308 ALA A N 1
ATOM 2202 C CA . ALA A 1 308 ? 22.75 -26.922 -17.859 1 96.38 308 ALA A CA 1
ATOM 2203 C C . ALA A 1 308 ? 21.359 -27.297 -17.344 1 96.38 308 ALA A C 1
ATOM 2205 O O . ALA A 1 308 ? 21.125 -28.469 -17.016 1 96.38 308 ALA A O 1
ATOM 2206 N N . LEU A 1 309 ? 20.469 -26.375 -17.312 1 95.75 309 LEU A N 1
ATOM 2207 C CA . LEU A 1 309 ? 19.109 -26.641 -16.891 1 95.75 309 LEU A CA 1
ATOM 2208 C C . LEU A 1 309 ? 18.391 -27.547 -17.875 1 95.75 309 LEU A C 1
ATOM 2210 O O . LEU A 1 309 ? 17.672 -28.469 -17.469 1 95.75 309 LEU A O 1
ATOM 2214 N N . GLU A 1 310 ? 18.625 -27.312 -19.109 1 96.06 310 GLU A N 1
ATOM 2215 C CA . GLU A 1 310 ? 18.031 -28.141 -20.141 1 96.06 310 GLU A CA 1
ATOM 2216 C C . GLU A 1 310 ? 18.531 -29.578 -20.062 1 96.06 310 GLU A C 1
ATOM 2218 O O . GLU A 1 310 ? 17.75 -30.531 -20.109 1 96.06 310 GLU A O 1
ATOM 2223 N N . ALA A 1 311 ? 19.812 -29.672 -19.922 1 97 311 ALA A N 1
ATOM 2224 C CA . ALA A 1 311 ? 20.438 -30.984 -19.828 1 97 311 ALA A CA 1
ATOM 2225 C C . ALA A 1 311 ? 19.969 -31.734 -18.594 1 97 311 ALA A C 1
ATOM 2227 O O . ALA A 1 311 ? 19.859 -32.969 -18.609 1 97 311 ALA A O 1
ATOM 2228 N N . ALA A 1 312 ? 19.641 -31 -17.625 1 96.19 312 ALA A N 1
ATOM 2229 C CA . ALA A 1 312 ? 19.188 -31.578 -16.359 1 96.19 312 ALA A CA 1
ATOM 2230 C C . ALA A 1 312 ? 17.734 -32 -16.438 1 96.19 312 ALA A C 1
ATOM 2232 O O . ALA A 1 312 ? 17.203 -32.625 -15.508 1 96.19 312 ALA A O 1
ATOM 2233 N N . GLY A 1 313 ? 17.047 -31.656 -17.547 1 96.44 313 GLY A N 1
ATOM 2234 C CA . GLY A 1 313 ? 15.641 -32.031 -17.703 1 96.44 313 GLY A CA 1
ATOM 2235 C C . GLY A 1 313 ? 14.695 -31.047 -17.031 1 96.44 313 GLY A C 1
ATOM 2236 O O . GLY A 1 313 ? 13.531 -31.375 -16.781 1 96.44 313 GLY A O 1
ATOM 2237 N N . ALA A 1 314 ? 15.18 -29.875 -16.688 1 95.31 314 ALA A N 1
ATOM 2238 C CA . ALA A 1 314 ? 14.383 -28.891 -15.945 1 95.31 314 ALA A CA 1
ATOM 2239 C C . ALA A 1 314 ? 13.188 -28.438 -16.766 1 95.31 314 ALA A C 1
ATOM 2241 O O . ALA A 1 314 ? 12.094 -28.234 -16.234 1 95.31 314 ALA A O 1
ATOM 2242 N N . ARG A 1 315 ? 13.391 -28.25 -18.047 1 95.31 315 ARG A N 1
ATOM 2243 C CA . ARG A 1 315 ? 12.312 -27.812 -18.922 1 95.31 315 ARG A CA 1
ATOM 2244 C C . ARG A 1 315 ? 11.18 -28.828 -18.969 1 95.31 315 ARG A C 1
ATOM 2246 O O . ARG A 1 315 ? 10.016 -28.484 -18.766 1 95.31 315 ARG A O 1
ATOM 2253 N N . GLU A 1 316 ? 11.523 -30.047 -19.188 1 96.38 316 GLU A N 1
ATOM 2254 C CA . GLU A 1 316 ? 10.531 -31.109 -19.25 1 96.38 316 GLU A CA 1
ATOM 2255 C C . GLU A 1 316 ? 9.781 -31.266 -17.938 1 96.38 316 GLU A C 1
ATOM 2257 O O . GLU A 1 316 ? 8.562 -31.422 -17.922 1 96.38 316 GLU A O 1
ATOM 2262 N N . HIS A 1 317 ? 10.555 -31.203 -16.938 1 95.44 317 HIS A N 1
ATOM 2263 C CA . HIS A 1 317 ? 9.93 -31.312 -15.617 1 95.44 317 HIS A CA 1
ATOM 2264 C C . HIS A 1 317 ? 8.93 -30.203 -15.383 1 95.44 317 HIS A C 1
ATOM 2266 O O . HIS A 1 317 ? 7.816 -30.438 -14.906 1 95.44 317 HIS A O 1
ATOM 2272 N N . ALA A 1 318 ? 9.305 -28.953 -15.656 1 94.69 318 ALA A N 1
ATOM 2273 C CA . ALA A 1 318 ? 8.422 -27.812 -15.469 1 94.69 318 ALA A CA 1
ATOM 2274 C C . ALA A 1 318 ? 7.152 -27.953 -16.312 1 94.69 318 ALA A C 1
ATOM 2276 O O . ALA A 1 318 ? 6.051 -27.656 -15.836 1 94.69 318 ALA A O 1
ATOM 2277 N N . LEU A 1 319 ? 7.289 -28.469 -17.5 1 95.12 319 LEU A N 1
ATOM 2278 C CA . LEU A 1 319 ? 6.141 -28.656 -18.375 1 95.12 319 LEU A CA 1
ATOM 2279 C C . LEU A 1 319 ? 5.215 -29.734 -17.812 1 95.12 319 LEU A C 1
ATOM 2281 O O . LEU A 1 319 ? 3.99 -29.625 -17.906 1 95.12 319 LEU A O 1
ATOM 2285 N N . ASP A 1 320 ? 5.824 -30.734 -17.25 1 96.19 320 ASP A N 1
ATOM 2286 C CA . ASP A 1 320 ? 5.031 -31.781 -16.609 1 96.19 320 ASP A CA 1
ATOM 2287 C C . ASP A 1 320 ? 4.254 -31.219 -15.414 1 96.19 320 ASP A C 1
ATOM 2289 O O . ASP A 1 320 ? 3.086 -31.562 -15.211 1 96.19 320 ASP A O 1
ATOM 2293 N N . VAL A 1 321 ? 4.918 -30.422 -14.664 1 95.06 321 VAL A N 1
ATOM 2294 C CA . VAL A 1 321 ? 4.277 -29.797 -13.508 1 95.06 321 VAL A CA 1
ATOM 2295 C C . VAL A 1 321 ? 3.1 -28.938 -13.969 1 95.06 321 VAL A C 1
ATOM 2297 O O . VAL A 1 321 ? 2.008 -29.016 -13.406 1 95.06 321 VAL A O 1
ATOM 2300 N N . ALA A 1 322 ? 3.314 -28.141 -14.984 1 94.94 322 ALA A N 1
ATOM 2301 C CA . ALA A 1 322 ? 2.252 -27.297 -15.523 1 94.94 322 ALA A CA 1
ATOM 2302 C C . ALA A 1 322 ? 1.08 -28.141 -16.016 1 94.94 322 ALA A C 1
ATOM 2304 O O . ALA A 1 322 ? -0.082 -27.781 -15.797 1 94.94 322 ALA A O 1
ATOM 2305 N N . ALA A 1 323 ? 1.396 -29.266 -16.672 1 95.31 323 ALA A N 1
ATOM 2306 C CA . ALA A 1 323 ? 0.364 -30.156 -17.172 1 95.31 323 ALA A CA 1
ATOM 2307 C C . ALA A 1 323 ? -0.459 -30.75 -16.031 1 95.31 323 ALA A C 1
ATOM 2309 O O . ALA A 1 323 ? -1.687 -30.828 -16.109 1 95.31 323 ALA A O 1
ATOM 2310 N N . GLU A 1 324 ? 0.225 -31.156 -15.016 1 96.06 324 GLU A N 1
ATOM 2311 C CA . GLU A 1 324 ? -0.461 -31.719 -13.859 1 96.06 324 GLU A CA 1
ATOM 2312 C C . GLU A 1 324 ? -1.384 -30.688 -13.211 1 96.06 324 GLU A C 1
ATOM 2314 O O . GLU A 1 324 ? -2.502 -31.016 -12.812 1 96.06 324 GLU A O 1
ATOM 2319 N N . LEU A 1 325 ? -0.917 -29.5 -13.062 1 94.94 325 LEU A N 1
ATOM 2320 C CA . LEU A 1 325 ? -1.711 -28.422 -12.484 1 94.94 325 LEU A CA 1
ATOM 2321 C C . LEU A 1 325 ? -2.947 -28.141 -13.328 1 94.94 325 LEU A C 1
ATOM 2323 O O . LEU A 1 325 ? -4.031 -27.891 -12.797 1 94.94 325 LEU A O 1
ATOM 2327 N N . THR A 1 326 ? -2.793 -28.188 -14.609 1 94.75 326 THR A N 1
ATOM 2328 C CA . THR A 1 326 ? -3.908 -27.922 -15.516 1 94.75 326 THR A CA 1
ATOM 2329 C C . THR A 1 326 ? -4.949 -29.031 -15.414 1 94.75 326 THR A C 1
ATOM 2331 O O . THR A 1 326 ? -6.152 -28.781 -15.453 1 94.75 326 THR A O 1
ATOM 2334 N N . VAL A 1 327 ? -4.473 -30.281 -15.328 1 95.25 327 VAL A N 1
ATOM 2335 C CA . VAL A 1 327 ? -5.379 -31.406 -15.164 1 95.25 327 VAL A CA 1
ATOM 2336 C C . VAL A 1 327 ? -6.168 -31.25 -13.867 1 95.25 327 VAL A C 1
ATOM 2338 O O . VAL A 1 327 ? -7.387 -31.453 -13.844 1 95.25 327 VAL A O 1
ATOM 2341 N N . ARG A 1 328 ? -5.492 -30.891 -12.828 1 95.31 328 ARG A N 1
ATOM 2342 C CA . ARG A 1 328 ? -6.145 -30.688 -11.539 1 95.31 328 ARG A CA 1
ATOM 2343 C C . ARG A 1 328 ? -7.188 -29.578 -11.625 1 95.31 328 ARG A C 1
ATOM 2345 O O . ARG A 1 328 ? -8.281 -29.703 -11.062 1 95.31 328 ARG A O 1
ATOM 2352 N N . ALA A 1 329 ? -6.836 -28.438 -12.242 1 94.88 329 ALA A N 1
ATOM 2353 C CA . ALA A 1 329 ? -7.766 -27.328 -12.43 1 94.88 329 ALA A CA 1
ATOM 2354 C C . ALA A 1 329 ? -9.031 -27.797 -13.156 1 94.88 329 ALA A C 1
ATOM 2356 O O . ALA A 1 329 ? -10.148 -27.469 -12.742 1 94.88 329 ALA A O 1
ATOM 2357 N N . ARG A 1 330 ? -8.852 -28.594 -14.195 1 92.81 330 ARG A N 1
ATOM 2358 C CA . ARG A 1 330 ? -9.969 -29.094 -14.984 1 92.81 330 ARG A CA 1
ATOM 2359 C C . ARG A 1 330 ? -10.844 -30.031 -14.164 1 92.81 330 ARG A C 1
ATOM 2361 O O . ARG A 1 330 ? -12.07 -29.984 -14.258 1 92.81 330 ARG A O 1
ATOM 2368 N N . GLU A 1 331 ? -10.211 -30.875 -13.398 1 94.38 331 GLU A N 1
ATOM 2369 C CA . GLU A 1 331 ? -10.953 -31.828 -12.578 1 94.38 331 GLU A CA 1
ATOM 2370 C C . GLU A 1 331 ? -11.766 -31.109 -11.508 1 94.38 331 GLU A C 1
ATOM 2372 O O . GLU A 1 331 ? -12.906 -31.484 -11.219 1 94.38 331 GLU A O 1
ATOM 2377 N N . ARG A 1 332 ? -11.211 -30.047 -10.898 1 93.25 332 ARG A N 1
ATOM 2378 C CA . ARG A 1 332 ? -11.922 -29.266 -9.898 1 93.25 332 ARG A CA 1
ATOM 2379 C C . ARG A 1 332 ? -13.156 -28.609 -10.492 1 93.25 332 ARG A C 1
ATOM 2381 O O . ARG A 1 332 ? -14.234 -28.609 -9.883 1 93.25 332 ARG A O 1
ATOM 2388 N N . ILE A 1 333 ? -13.031 -28.078 -11.648 1 91.12 333 ILE A N 1
ATOM 2389 C CA . ILE A 1 333 ? -14.141 -27.391 -12.297 1 91.12 333 ILE A CA 1
ATOM 2390 C C . ILE A 1 333 ? -15.203 -28.406 -12.719 1 91.12 333 ILE A C 1
ATOM 2392 O O . ILE A 1 333 ? -16.406 -28.141 -12.609 1 91.12 333 ILE A O 1
ATOM 2396 N N . ALA A 1 334 ? -14.758 -29.562 -13.211 1 89.94 334 ALA A N 1
ATOM 2397 C CA . ALA A 1 334 ? -15.664 -30.609 -13.672 1 89.94 334 ALA A CA 1
ATOM 2398 C C . ALA A 1 334 ? -16.547 -31.109 -12.531 1 89.94 334 ALA A C 1
ATOM 2400 O O . ALA A 1 334 ? -17.672 -31.547 -12.75 1 89.94 334 ALA A O 1
ATOM 2401 N N . ALA A 1 335 ? -16.078 -30.984 -11.344 1 91.88 335 ALA A N 1
ATOM 2402 C CA . ALA A 1 335 ? -16.797 -31.484 -10.172 1 91.88 335 ALA A CA 1
ATOM 2403 C C . ALA A 1 335 ? -17.844 -30.484 -9.711 1 91.88 335 ALA A C 1
ATOM 2405 O O . ALA A 1 335 ? -18.703 -30.812 -8.891 1 91.88 335 ALA A O 1
ATOM 2406 N N . LEU A 1 336 ? -17.797 -29.281 -10.25 1 91.31 336 LEU A N 1
ATOM 2407 C CA . LEU A 1 336 ? -18.703 -28.234 -9.82 1 91.31 336 LEU A CA 1
ATOM 2408 C C . LEU A 1 336 ? -19.984 -28.25 -10.648 1 91.31 336 LEU A C 1
ATOM 2410 O O . LEU A 1 336 ? -19.969 -28.672 -11.812 1 91.31 336 LEU A O 1
ATOM 2414 N N . PRO A 1 337 ? -21.078 -27.891 -10.031 1 90.06 337 PRO A N 1
ATOM 2415 C CA . PRO A 1 337 ? -22.359 -27.844 -10.75 1 90.06 337 PRO A CA 1
ATOM 2416 C C . PRO A 1 337 ? -22.469 -26.625 -11.672 1 90.06 337 PRO A C 1
ATOM 2418 O O . PRO A 1 337 ? -23.281 -25.734 -11.414 1 90.06 337 PRO A O 1
ATOM 2421 N N . LEU A 1 338 ? -21.719 -26.688 -12.672 1 88.5 338 LEU A N 1
ATOM 2422 C CA . LEU A 1 338 ? -21.688 -25.578 -13.625 1 88.5 338 LEU A CA 1
ATOM 2423 C C . LEU A 1 338 ? -22.297 -26 -14.961 1 88.5 338 LEU A C 1
ATOM 2425 O O . LEU A 1 338 ? -22.391 -27.188 -15.266 1 88.5 338 LEU A O 1
ATOM 2429 N N . ASP A 1 339 ? -22.719 -25 -15.594 1 85.75 339 ASP A N 1
ATOM 2430 C CA . ASP A 1 339 ? -23.234 -25.219 -16.938 1 85.75 339 ASP A CA 1
ATOM 2431 C C . ASP A 1 339 ? -22.125 -25.734 -17.875 1 85.75 339 ASP A C 1
ATOM 2433 O O . ASP A 1 339 ? -20.969 -25.312 -17.766 1 85.75 339 ASP A O 1
ATOM 2437 N N . GLU A 1 340 ? -22.484 -26.516 -18.797 1 85.44 340 GLU A N 1
ATOM 2438 C CA . GLU A 1 340 ? -21.531 -27.172 -19.688 1 85.44 340 GLU A CA 1
ATOM 2439 C C . GLU A 1 340 ? -20.766 -26.141 -20.531 1 85.44 340 GLU A C 1
ATOM 2441 O O . GLU A 1 340 ? -19.578 -26.312 -20.797 1 85.44 340 GLU A O 1
ATOM 2446 N N . THR A 1 341 ? -21.453 -25.141 -20.938 1 80.5 341 THR A N 1
ATOM 2447 C CA . THR A 1 341 ? -20.828 -24.141 -21.797 1 80.5 341 THR A CA 1
ATOM 2448 C C . THR A 1 341 ? -19.719 -23.422 -21.062 1 80.5 341 THR A C 1
ATOM 2450 O O . THR A 1 341 ? -18.641 -23.188 -21.609 1 80.5 341 THR A O 1
ATOM 2453 N N . VAL A 1 342 ? -19.953 -23.188 -19.859 1 76.69 342 VAL A N 1
ATOM 2454 C CA . VAL A 1 342 ? -18.969 -22.422 -19.078 1 76.69 342 VAL A CA 1
ATOM 2455 C C . VAL A 1 342 ? -17.812 -23.328 -18.672 1 76.69 342 VAL A C 1
ATOM 2457 O O . VAL A 1 342 ? -16.656 -22.891 -18.641 1 76.69 342 VAL A O 1
ATOM 2460 N N . ARG A 1 343 ? -18.109 -24.547 -18.469 1 83.31 343 ARG A N 1
ATOM 2461 C CA . ARG A 1 343 ? -17.062 -25.531 -18.203 1 83.31 343 ARG A CA 1
ATOM 2462 C C . ARG A 1 343 ? -16.109 -25.641 -19.391 1 83.31 343 ARG A C 1
ATOM 2464 O O . ARG A 1 343 ? -14.898 -25.75 -19.203 1 83.31 343 ARG A O 1
ATOM 2471 N N . ALA A 1 344 ? -16.703 -25.562 -20.516 1 85.88 344 ALA A N 1
ATOM 2472 C CA . ALA A 1 344 ? -15.898 -25.656 -21.734 1 85.88 344 ALA A CA 1
ATOM 2473 C C . ALA A 1 344 ? -15 -24.438 -21.891 1 85.88 344 ALA A C 1
ATOM 2475 O O . ALA A 1 344 ? -13.859 -24.562 -22.359 1 85.88 344 ALA A O 1
ATOM 2476 N N . GLU A 1 345 ? -15.492 -23.359 -21.469 1 81.75 345 GLU A N 1
ATOM 2477 C CA . GLU A 1 345 ? -14.695 -22.141 -21.547 1 81.75 345 GLU A CA 1
ATOM 2478 C C . GLU A 1 345 ? -13.484 -22.219 -20.609 1 81.75 345 GLU A C 1
ATOM 2480 O O . GLU A 1 345 ? -12.383 -21.797 -20.984 1 81.75 345 GLU A O 1
ATOM 2485 N N . PHE A 1 346 ? -13.727 -22.719 -19.438 1 84.88 346 PHE A N 1
ATOM 2486 C CA . PHE A 1 346 ? -12.625 -22.875 -18.5 1 84.88 346 PHE A CA 1
ATOM 2487 C C . PHE A 1 346 ? -11.617 -23.891 -19.016 1 84.88 346 PHE A C 1
ATOM 2489 O O . PHE A 1 346 ? -10.406 -23.688 -18.906 1 84.88 346 PHE A O 1
ATOM 2496 N N . ALA A 1 347 ? -12.109 -24.891 -19.641 1 84.44 347 ALA A N 1
ATOM 2497 C CA . ALA A 1 347 ? -11.242 -25.922 -20.203 1 84.44 347 ALA A CA 1
ATOM 2498 C C . ALA A 1 347 ? -10.398 -25.359 -21.344 1 84.44 347 ALA A C 1
ATOM 2500 O O . ALA A 1 347 ? -9.219 -25.703 -21.484 1 84.44 347 ALA A O 1
ATOM 2501 N N . ASP A 1 348 ? -11.008 -24.484 -22.062 1 84.56 348 ASP A N 1
ATOM 2502 C CA . ASP A 1 348 ? -10.273 -23.844 -23.141 1 84.56 348 ASP A CA 1
ATOM 2503 C C . ASP A 1 348 ? -9.156 -22.953 -22.594 1 84.56 348 ASP A C 1
ATOM 2505 O O . ASP A 1 348 ? -8.062 -22.891 -23.156 1 84.56 348 ASP A O 1
ATOM 2509 N N . ALA A 1 349 ? -9.461 -22.281 -21.531 1 81.38 349 ALA A N 1
ATOM 2510 C CA . ALA A 1 349 ? -8.438 -21.453 -20.891 1 81.38 349 ALA A CA 1
ATOM 2511 C C . ALA A 1 349 ? -7.281 -22.312 -20.391 1 81.38 349 ALA A C 1
ATOM 2513 O O . ALA A 1 349 ? -6.113 -21.938 -20.516 1 81.38 349 ALA A O 1
ATOM 2514 N N . CYS A 1 350 ? -7.598 -23.469 -19.875 1 81 350 CYS A N 1
ATOM 2515 C CA . CYS A 1 350 ? -6.59 -24.422 -19.406 1 81 350 CYS A CA 1
ATOM 2516 C C . CYS A 1 350 ? -5.691 -24.859 -20.562 1 81 350 CYS A C 1
ATOM 2518 O O . CYS A 1 350 ? -4.469 -24.859 -20.438 1 81 350 CYS A O 1
ATOM 2520 N N . HIS A 1 351 ? -6.336 -25.094 -21.672 1 81.5 351 HIS A N 1
ATOM 2521 C CA . HIS A 1 351 ? -5.59 -25.516 -22.844 1 81.5 351 HIS A CA 1
ATOM 2522 C C . HIS A 1 351 ? -4.695 -24.406 -23.375 1 81.5 351 HIS A C 1
ATOM 2524 O O . HIS A 1 351 ? -3.549 -24.641 -23.75 1 81.5 351 HIS A O 1
ATOM 2530 N N . ALA A 1 352 ? -5.172 -23.266 -23.328 1 80.69 352 ALA A N 1
ATOM 2531 C CA . ALA A 1 352 ? -4.434 -22.109 -23.828 1 80.69 352 ALA A CA 1
ATOM 2532 C C . ALA A 1 352 ? -3.176 -21.859 -23 1 80.69 352 ALA A C 1
ATOM 2534 O O . ALA A 1 352 ? -2.133 -21.484 -23.531 1 80.69 352 ALA A O 1
ATOM 2535 N N . VAL A 1 353 ? -3.24 -22.062 -21.766 1 80.06 353 VAL A N 1
ATOM 2536 C CA . VAL A 1 353 ? -2.104 -21.859 -20.875 1 80.06 353 VAL A CA 1
ATOM 2537 C C . VAL A 1 353 ? -0.98 -22.828 -21.234 1 80.06 353 VAL A C 1
ATOM 2539 O O . VAL A 1 353 ? 0.189 -22.438 -21.297 1 80.06 353 VAL A O 1
ATOM 2542 N N . LEU A 1 354 ? -1.37 -24.078 -21.562 1 79.5 354 LEU A N 1
ATOM 2543 C CA . LEU A 1 354 ? -0.38 -25.109 -21.812 1 79.5 354 LEU A CA 1
ATOM 2544 C C . LEU A 1 354 ? 0.28 -24.922 -23.172 1 79.5 354 LEU A C 1
ATOM 2546 O O . LEU A 1 354 ? 1.424 -25.328 -23.391 1 79.5 354 LEU A O 1
ATOM 2550 N N . THR A 1 355 ? -0.414 -24.203 -24.031 1 79.25 355 THR A N 1
ATOM 2551 C CA . THR A 1 355 ? 0.084 -24.094 -25.406 1 79.25 355 THR A CA 1
ATOM 2552 C C . THR A 1 355 ? 0.573 -22.688 -25.703 1 79.25 355 THR A C 1
ATOM 2554 O O . THR A 1 355 ? 0.871 -22.359 -26.859 1 79.25 355 THR A O 1
ATOM 2557 N N . ARG A 1 356 ? 0.651 -21.938 -24.703 1 78.25 356 ARG A N 1
ATOM 2558 C CA . ARG A 1 356 ? 1.018 -20.531 -24.891 1 78.25 356 ARG A CA 1
ATOM 2559 C C . ARG A 1 356 ? 2.479 -20.406 -25.312 1 78.25 356 ARG A C 1
ATOM 2561 O O . ARG A 1 356 ? 3.332 -21.172 -24.844 1 78.25 356 ARG A O 1
ATOM 2568 N N . ARG A 1 357 ? 2.727 -19.469 -26.281 1 71.12 357 ARG A N 1
ATOM 2569 C CA . ARG A 1 357 ? 4.074 -19.234 -26.797 1 71.12 357 ARG A CA 1
ATOM 2570 C C . ARG A 1 357 ? 4.582 -17.859 -26.375 1 71.12 357 ARG A C 1
ATOM 2572 O O . ARG A 1 357 ? 5.695 -17.469 -26.719 1 71.12 357 ARG A O 1
ATOM 2579 N N . SER A 1 358 ? 3.678 -17.047 -25.781 1 69.75 358 SER A N 1
ATOM 2580 C CA . SER A 1 358 ? 4.02 -15.727 -25.25 1 69.75 358 SER A CA 1
ATOM 2581 C C . SER A 1 358 ? 3.115 -15.352 -24.078 1 69.75 358 SER A C 1
ATOM 2583 O O . SER A 1 358 ? 2.023 -15.906 -23.938 1 69.75 358 SER A O 1
ATOM 2585 N N . MET B 1 1 ? -11.148 14.82 34.906 1 24.36 1 MET B N 1
ATOM 2586 C CA . MET B 1 1 ? -9.891 14.477 34.25 1 24.36 1 MET B CA 1
ATOM 2587 C C . MET B 1 1 ? -9.539 13.016 34.469 1 24.36 1 MET B C 1
ATOM 2589 O O . MET B 1 1 ? -8.805 12.422 33.688 1 24.36 1 MET B O 1
ATOM 2593 N N . GLY B 1 2 ? -9.844 12.688 35.594 1 30.53 2 GLY B N 1
ATOM 2594 C CA . GLY B 1 2 ? -9.703 11.32 36.094 1 30.53 2 GLY B CA 1
ATOM 2595 C C . GLY B 1 2 ? -10.664 10.352 35.438 1 30.53 2 GLY B C 1
ATOM 2596 O O . GLY B 1 2 ? -10.297 9.219 35.125 1 30.53 2 GLY B O 1
ATOM 2597 N N . GLU B 1 3 ? -11.891 10.727 35.531 1 32.25 3 GLU B N 1
ATOM 2598 C CA . GLU B 1 3 ? -12.961 9.891 35 1 32.25 3 GLU B CA 1
ATOM 2599 C C . GLU B 1 3 ? -12.867 9.789 33.469 1 32.25 3 GLU B C 1
ATOM 2601 O O . GLU B 1 3 ? -13.453 8.883 32.875 1 32.25 3 GLU B O 1
ATOM 2606 N N . ALA B 1 4 ? -12.445 10.977 32.719 1 34.28 4 ALA B N 1
ATOM 2607 C CA . ALA B 1 4 ? -12.164 10.922 31.281 1 34.28 4 ALA B CA 1
ATOM 2608 C C . ALA B 1 4 ? -11.008 9.977 30.984 1 34.28 4 ALA B C 1
ATOM 2610 O O . ALA B 1 4 ? -10.766 9.625 29.828 1 34.28 4 ALA B O 1
ATOM 2611 N N . ARG B 1 5 ? -10.289 9.656 31.969 1 40.38 5 ARG B N 1
ATOM 2612 C CA . ARG B 1 5 ? -9.133 8.773 31.859 1 40.38 5 ARG B CA 1
ATOM 2613 C C . ARG B 1 5 ? -9.57 7.316 31.797 1 40.38 5 ARG B C 1
ATOM 2615 O O . ARG B 1 5 ? -8.922 6.496 31.141 1 40.38 5 ARG B O 1
ATOM 2622 N N . THR B 1 6 ? -10.344 6.988 32.656 1 38.91 6 THR B N 1
ATOM 2623 C CA . THR B 1 6 ? -10.82 5.613 32.812 1 38.91 6 THR B CA 1
ATOM 2624 C C . THR B 1 6 ? -11.641 5.207 31.578 1 38.91 6 THR B C 1
ATOM 2626 O O . THR B 1 6 ? -11.57 4.059 31.141 1 38.91 6 THR B O 1
ATOM 2629 N N . GLY B 1 7 ? -12.617 6.039 31.125 1 40.47 7 GLY B N 1
ATOM 2630 C CA . GLY B 1 7 ? -13.367 5.855 29.891 1 40.47 7 GLY B CA 1
ATOM 2631 C C . GLY B 1 7 ? -12.492 5.812 28.656 1 40.47 7 GLY B C 1
ATOM 2632 O O . GLY B 1 7 ? -12.805 5.117 27.688 1 40.47 7 GLY B O 1
ATOM 2633 N N . GLY B 1 8 ? -11.492 6.613 28.703 1 48.44 8 GLY B N 1
ATOM 2634 C CA . GLY B 1 8 ? -10.461 6.699 27.688 1 48.44 8 GLY B CA 1
ATOM 2635 C C . GLY B 1 8 ? -9.672 5.414 27.531 1 48.44 8 GLY B C 1
ATOM 2636 O O . GLY B 1 8 ? -9.398 4.984 26.406 1 48.44 8 GLY B O 1
ATOM 2637 N N . GLU B 1 9 ? -9.297 4.906 28.766 1 51.06 9 GLU B N 1
ATOM 2638 C CA . GLU B 1 9 ? -8.5 3.682 28.75 1 51.06 9 GLU B CA 1
ATOM 2639 C C . GLU B 1 9 ? -9.305 2.5 28.234 1 51.06 9 GLU B C 1
ATOM 2641 O O . GLU B 1 9 ? -8.789 1.656 27.5 1 51.06 9 GLU B O 1
ATOM 2646 N N . ALA B 1 10 ? -10.539 2.354 28.781 1 49.72 10 ALA B N 1
ATOM 2647 C CA . ALA B 1 10 ? -11.414 1.272 28.328 1 49.72 10 ALA B CA 1
ATOM 2648 C C . ALA B 1 10 ? -11.656 1.356 26.828 1 49.72 10 ALA B C 1
ATOM 2650 O O . ALA B 1 10 ? -11.703 0.332 26.141 1 49.72 10 ALA B O 1
ATOM 2651 N N . ALA B 1 11 ? -11.867 2.613 26.359 1 57.62 11 ALA B N 1
ATOM 2652 C CA . ALA B 1 11 ? -12.117 2.896 24.953 1 57.62 11 ALA B CA 1
ATOM 2653 C C . ALA B 1 11 ? -10.945 2.447 24.078 1 57.62 11 ALA B C 1
ATOM 2655 O O . ALA B 1 11 ? -11.141 1.928 22.984 1 57.62 11 ALA B O 1
ATOM 2656 N N . LEU B 1 12 ? -9.852 2.213 24.719 1 78.75 12 LEU B N 1
ATOM 2657 C CA . LEU B 1 12 ? -8.68 1.884 23.922 1 78.75 12 LEU B CA 1
ATOM 2658 C C . LEU B 1 12 ? -8.461 0.375 23.859 1 78.75 12 LEU B C 1
ATOM 2660 O O . LEU B 1 12 ? -7.766 -0.125 22.984 1 78.75 12 LEU B O 1
ATOM 2664 N N . SER B 1 13 ? -9.289 -0.345 24.703 1 84.94 13 SER B N 1
ATOM 2665 C CA . SER B 1 13 ? -9.188 -1.802 24.688 1 84.94 13 SER B CA 1
ATOM 2666 C C . SER B 1 13 ? -9.82 -2.385 23.438 1 84.94 13 SER B C 1
ATOM 2668 O O . SER B 1 13 ? -9.281 -3.32 22.844 1 84.94 13 SER B O 1
ATOM 2670 N N . GLY B 1 14 ? -10.961 -1.844 22.984 1 93.81 14 GLY B N 1
ATOM 2671 C CA . GLY B 1 14 ? -11.617 -2.312 21.766 1 93.81 14 GLY B CA 1
ATOM 2672 C C . GLY B 1 14 ? -10.789 -2.096 20.516 1 93.81 14 GLY B C 1
ATOM 2673 O O . GLY B 1 14 ? -10.75 -2.955 19.625 1 93.81 14 GLY B O 1
ATOM 2674 N N . VAL B 1 15 ? -10.117 -1.013 20.516 1 95.75 15 VAL B N 1
ATOM 2675 C CA . VAL B 1 15 ? -9.25 -0.694 19.391 1 95.75 15 VAL B CA 1
ATOM 2676 C C . VAL B 1 15 ? -8.102 -1.698 19.312 1 95.75 15 VAL B C 1
ATOM 2678 O O . VAL B 1 15 ? -7.805 -2.232 18.25 1 95.75 15 VAL B O 1
ATOM 2681 N N . THR B 1 16 ? -7.527 -2.023 20.422 1 94.38 16 THR B N 1
ATOM 2682 C CA . THR B 1 16 ? -6.414 -2.965 20.484 1 94.38 16 THR B CA 1
ATOM 2683 C C . THR B 1 16 ? -6.859 -4.355 20.031 1 94.38 16 THR B C 1
ATOM 2685 O O . THR B 1 16 ? -6.125 -5.051 19.328 1 94.38 16 THR B O 1
ATOM 2688 N N . ALA B 1 17 ? -8.008 -4.719 20.453 1 95.5 17 ALA B N 1
ATOM 2689 C CA . ALA B 1 17 ? -8.547 -6.016 20.047 1 95.5 17 ALA B CA 1
ATOM 2690 C C . ALA B 1 17 ? -8.727 -6.086 18.531 1 95.5 17 ALA B C 1
ATOM 2692 O O . ALA B 1 17 ? -8.445 -7.113 17.906 1 95.5 17 ALA B O 1
ATOM 2693 N N . GLU B 1 18 ? -9.203 -4.98 17.953 1 96.88 18 GLU B N 1
ATOM 2694 C CA . GLU B 1 18 ? -9.383 -4.918 16.5 1 96.88 18 GLU B CA 1
ATOM 2695 C C . GLU B 1 18 ? -8.039 -5 15.781 1 96.88 18 GLU B C 1
ATOM 2697 O O . GLU B 1 18 ? -7.938 -5.633 14.727 1 96.88 18 GLU B O 1
ATOM 2702 N N . LEU B 1 19 ? -7.059 -4.348 16.312 1 97 19 LEU B N 1
ATOM 2703 C CA . LEU B 1 19 ? -5.723 -4.379 15.719 1 97 19 LEU B CA 1
ATOM 2704 C C . LEU B 1 19 ? -5.164 -5.797 15.711 1 97 19 LEU B C 1
ATOM 2706 O O . LEU B 1 19 ? -4.66 -6.262 14.68 1 97 19 LEU B O 1
ATOM 2710 N N . ASP B 1 20 ? -5.309 -6.473 16.812 1 96.06 20 ASP B N 1
ATOM 2711 C CA . ASP B 1 20 ? -4.844 -7.855 16.922 1 96.06 20 ASP B CA 1
ATOM 2712 C C . ASP B 1 20 ? -5.594 -8.766 15.945 1 96.06 20 ASP B C 1
ATOM 2714 O O . ASP B 1 20 ? -4.988 -9.609 15.289 1 96.06 20 ASP B O 1
ATOM 2718 N N . ALA B 1 21 ? -6.848 -8.562 15.898 1 97.19 21 ALA B N 1
ATOM 2719 C CA . ALA B 1 21 ? -7.68 -9.383 15.023 1 97.19 21 ALA B CA 1
ATOM 2720 C C . ALA B 1 21 ? -7.312 -9.164 13.555 1 97.19 21 ALA B C 1
ATOM 2722 O O . ALA B 1 21 ? -7.379 -10.094 12.75 1 97.19 21 ALA B O 1
ATOM 2723 N N . ALA B 1 22 ? -7.004 -7.949 13.219 1 97.88 22 ALA B N 1
ATOM 2724 C CA . ALA B 1 22 ? -6.645 -7.637 11.836 1 97.88 22 ALA B CA 1
ATOM 2725 C C . ALA B 1 22 ? -5.371 -8.367 11.422 1 97.88 22 ALA B C 1
ATOM 2727 O O . ALA B 1 22 ? -5.289 -8.914 10.32 1 97.88 22 ALA B O 1
ATOM 2728 N N . LEU B 1 23 ? -4.352 -8.414 12.273 1 97.62 23 LEU B N 1
ATOM 2729 C CA . LEU B 1 23 ? -3.102 -9.094 11.969 1 97.62 23 LEU B CA 1
ATOM 2730 C C . LEU B 1 23 ? -3.309 -10.609 11.922 1 97.62 23 LEU B C 1
ATOM 2732 O O . LEU B 1 23 ? -2.721 -11.289 11.078 1 97.62 23 LEU B O 1
ATOM 2736 N N . ARG B 1 24 ? -4.148 -11.078 12.789 1 96.81 24 ARG B N 1
ATOM 2737 C CA . ARG B 1 24 ? -4.477 -12.5 12.758 1 96.81 24 ARG B CA 1
ATOM 2738 C C . ARG B 1 24 ? -5.203 -12.867 11.469 1 96.81 24 ARG B C 1
ATOM 2740 O O . ARG B 1 24 ? -4.961 -13.93 10.898 1 96.81 24 ARG B O 1
ATOM 2747 N N . HIS B 1 25 ? -6.074 -12.008 11.102 1 97.62 25 HIS B N 1
ATOM 2748 C CA . HIS B 1 25 ? -6.785 -12.234 9.844 1 97.62 25 HIS B CA 1
ATOM 2749 C C . HIS B 1 25 ? -5.82 -12.312 8.672 1 97.62 25 HIS B C 1
ATOM 2751 O O . HIS B 1 25 ? -5.957 -13.18 7.809 1 97.62 25 HIS B O 1
ATOM 2757 N N . ALA B 1 26 ? -4.879 -11.398 8.617 1 97.81 26 ALA B N 1
ATOM 2758 C CA . ALA B 1 26 ? -3.877 -11.414 7.551 1 97.81 26 ALA B CA 1
ATOM 2759 C C . ALA B 1 26 ? -3.082 -12.719 7.566 1 97.81 26 ALA B C 1
ATOM 2761 O O . ALA B 1 26 ? -2.889 -13.344 6.52 1 97.81 26 ALA B O 1
ATOM 2762 N N . ALA B 1 27 ? -2.703 -13.117 8.711 1 97.06 27 ALA B N 1
ATOM 2763 C CA . ALA B 1 27 ? -1.911 -14.336 8.852 1 97.06 27 ALA B CA 1
ATOM 2764 C C . ALA B 1 27 ? -2.695 -15.555 8.367 1 97.06 27 ALA B C 1
ATOM 2766 O O . ALA B 1 27 ? -2.125 -16.484 7.785 1 97.06 27 ALA B O 1
ATOM 2767 N N . ALA B 1 28 ? -3.924 -15.523 8.602 1 96.81 28 ALA B N 1
ATOM 2768 C CA . ALA B 1 28 ? -4.789 -16.656 8.266 1 96.81 28 ALA B CA 1
ATOM 2769 C C . ALA B 1 28 ? -4.941 -16.797 6.754 1 96.81 28 ALA B C 1
ATOM 2771 O O . ALA B 1 28 ? -5.383 -17.844 6.266 1 96.81 28 ALA B O 1
ATOM 2772 N N . GLN B 1 29 ? -4.578 -15.773 5.988 1 95.31 29 GLN B N 1
ATOM 2773 C CA . GLN B 1 29 ? -4.711 -15.836 4.535 1 95.31 29 GLN B CA 1
ATOM 2774 C C . GLN B 1 29 ? -3.594 -16.672 3.916 1 95.31 29 GLN B C 1
ATOM 2776 O O . GLN B 1 29 ? -3.688 -17.078 2.758 1 95.31 29 GLN B O 1
ATOM 2781 N N . ALA B 1 30 ? -2.529 -16.844 4.633 1 95.81 30 ALA B N 1
ATOM 2782 C CA . ALA B 1 30 ? -1.419 -17.688 4.191 1 95.81 30 ALA B CA 1
ATOM 2783 C C . ALA B 1 30 ? -0.906 -18.562 5.328 1 95.81 30 ALA B C 1
ATOM 2785 O O . ALA B 1 30 ? 0.255 -18.453 5.73 1 95.81 30 ALA B O 1
ATOM 2786 N N . PRO B 1 31 ? -1.713 -19.516 5.746 1 91.31 31 PRO B N 1
ATOM 2787 C CA . PRO B 1 31 ? -1.366 -20.312 6.926 1 91.31 31 PRO B CA 1
ATOM 2788 C C . PRO B 1 31 ? -0.117 -21.172 6.715 1 91.31 31 PRO B C 1
ATOM 2790 O O . PRO B 1 31 ? 0.549 -21.547 7.684 1 91.31 31 PRO B O 1
ATOM 2793 N N . GLY B 1 32 ? 0.301 -21.422 5.547 1 92.81 32 GLY B N 1
ATOM 2794 C CA . GLY B 1 32 ? 1.469 -22.25 5.281 1 92.81 32 GLY B CA 1
ATOM 2795 C C . GLY B 1 32 ? 2.764 -21.469 5.262 1 92.81 32 GLY B C 1
ATOM 2796 O O . GLY B 1 32 ? 3.844 -22.031 5.09 1 92.81 32 GLY B O 1
ATOM 2797 N N . SER B 1 33 ? 2.701 -20.156 5.422 1 95.06 33 SER B N 1
ATOM 2798 C CA . SER B 1 33 ? 3.896 -19.328 5.387 1 95.06 33 SER B CA 1
ATOM 2799 C C . SER B 1 33 ? 4.324 -18.906 6.789 1 95.06 33 SER B C 1
ATOM 2801 O O . SER B 1 33 ? 3.852 -17.906 7.316 1 95.06 33 SER B O 1
ATOM 2803 N N . ALA B 1 34 ? 5.305 -19.641 7.316 1 93.94 34 ALA B N 1
ATOM 2804 C CA . ALA B 1 34 ? 5.824 -19.312 8.641 1 93.94 34 ALA B CA 1
ATOM 2805 C C . ALA B 1 34 ? 6.469 -17.938 8.664 1 93.94 34 ALA B C 1
ATOM 2807 O O . ALA B 1 34 ? 6.352 -17.203 9.648 1 93.94 34 ALA B O 1
ATOM 2808 N N . ALA B 1 35 ? 7.117 -17.609 7.59 1 94.75 35 ALA B N 1
ATOM 2809 C CA . ALA B 1 35 ? 7.785 -16.328 7.5 1 94.75 35 ALA B CA 1
ATOM 2810 C C . ALA B 1 35 ? 6.773 -15.18 7.566 1 94.75 35 ALA B C 1
ATOM 2812 O O . ALA B 1 35 ? 7.035 -14.148 8.195 1 94.75 35 ALA B O 1
ATOM 2813 N N . PHE B 1 36 ? 5.629 -15.359 6.953 1 97.5 36 PHE B N 1
ATOM 2814 C CA . PHE B 1 36 ? 4.594 -14.328 6.957 1 97.5 36 PHE B CA 1
ATOM 2815 C C . PHE B 1 36 ? 4.008 -14.156 8.352 1 97.5 36 PHE B C 1
ATOM 2817 O O . PHE B 1 36 ? 3.793 -13.031 8.805 1 97.5 36 PHE B O 1
ATOM 2824 N N . ALA B 1 37 ? 3.771 -15.25 8.992 1 96.81 37 ALA B N 1
ATOM 2825 C CA . ALA B 1 37 ? 3.291 -15.195 10.367 1 96.81 37 ALA B CA 1
ATOM 2826 C C . ALA B 1 37 ? 4.281 -14.469 11.273 1 96.81 37 ALA B C 1
ATOM 2828 O O . ALA B 1 37 ? 3.885 -13.664 12.117 1 96.81 37 ALA B O 1
ATOM 2829 N N . GLU B 1 38 ? 5.5 -14.766 11.07 1 95.81 38 GLU B N 1
ATOM 2830 C CA . GLU B 1 38 ? 6.543 -14.109 11.859 1 95.81 38 GLU B CA 1
ATOM 2831 C C . GLU B 1 38 ? 6.59 -12.609 11.586 1 95.81 38 GLU B C 1
ATOM 2833 O O . GLU B 1 38 ? 6.785 -11.812 12.5 1 95.81 38 GLU B O 1
ATOM 2838 N N . LEU B 1 39 ? 6.488 -12.281 10.344 1 97 39 LEU B N 1
ATOM 2839 C CA . LEU B 1 39 ? 6.453 -10.867 9.984 1 97 39 LEU B CA 1
ATOM 2840 C C . LEU B 1 39 ? 5.301 -10.156 10.688 1 97 39 LEU B C 1
ATOM 2842 O O . LEU B 1 39 ? 5.496 -9.109 11.305 1 97 39 LEU B O 1
ATOM 2846 N N . LEU B 1 40 ? 4.152 -10.742 10.633 1 97.19 40 LEU B N 1
ATOM 2847 C CA . LEU B 1 40 ? 2.971 -10.125 11.227 1 97.19 40 LEU B CA 1
ATOM 2848 C C . LEU B 1 40 ? 3.111 -10.023 12.742 1 97.19 40 LEU B C 1
ATOM 2850 O O . LEU B 1 40 ? 2.707 -9.031 13.344 1 97.19 40 LEU B O 1
ATOM 2854 N N . ASP B 1 41 ? 3.693 -11.023 13.312 1 94.12 41 ASP B N 1
ATOM 2855 C CA . ASP B 1 41 ? 3.955 -10.992 14.75 1 94.12 41 ASP B CA 1
ATOM 2856 C C . ASP B 1 41 ? 4.898 -9.844 15.109 1 94.12 41 ASP B C 1
ATOM 2858 O O . ASP B 1 41 ? 4.707 -9.18 16.125 1 94.12 41 ASP B O 1
ATOM 2862 N N . SER B 1 42 ? 5.848 -9.641 14.289 1 92.69 42 SER B N 1
ATOM 2863 C CA . SER B 1 42 ? 6.832 -8.602 14.547 1 92.69 42 SER B CA 1
ATOM 2864 C C . SER B 1 42 ? 6.211 -7.211 14.43 1 92.69 42 SER B C 1
ATOM 2866 O O . SER B 1 42 ? 6.738 -6.238 14.969 1 92.69 42 SER B O 1
ATOM 2868 N N . LEU B 1 43 ? 5.121 -7.113 13.703 1 94.56 43 LEU B N 1
ATOM 2869 C CA . LEU B 1 43 ? 4.48 -5.82 13.492 1 94.56 43 LEU B CA 1
ATOM 2870 C C . LEU B 1 43 ? 3.684 -5.398 14.727 1 94.56 43 LEU B C 1
ATOM 2872 O O . LEU B 1 43 ? 3.316 -4.23 14.859 1 94.56 43 LEU B O 1
ATOM 2876 N N . HIS B 1 44 ? 3.408 -6.336 15.617 1 87.94 44 HIS B N 1
ATOM 2877 C CA . HIS B 1 44 ? 2.615 -6.055 16.812 1 87.94 44 HIS B CA 1
ATOM 2878 C C . HIS B 1 44 ? 3.266 -4.973 17.656 1 87.94 44 HIS B C 1
ATOM 2880 O O . HIS B 1 44 ? 2.572 -4.18 18.297 1 87.94 44 HIS B O 1
ATOM 2886 N N . VAL B 1 45 ? 4.547 -4.922 17.609 1 84 45 VAL B N 1
ATOM 2887 C CA . VAL B 1 45 ? 5.258 -3.955 18.438 1 84 45 VAL B CA 1
ATOM 2888 C C . VAL B 1 45 ? 5.039 -2.545 17.891 1 84 45 VAL B C 1
ATOM 2890 O O . VAL B 1 45 ? 5.184 -1.562 18.625 1 84 45 VAL B O 1
ATOM 2893 N N . HIS B 1 46 ? 4.746 -2.49 16.672 1 86.19 46 HIS B N 1
ATOM 2894 C CA . HIS B 1 46 ? 4.562 -1.191 16.031 1 86.19 46 HIS B CA 1
ATOM 2895 C C . HIS B 1 46 ? 3.09 -0.793 16.016 1 86.19 46 HIS B C 1
ATOM 2897 O O . HIS B 1 46 ? 2.764 0.396 16.016 1 86.19 46 HIS B O 1
ATOM 2903 N N . VAL B 1 47 ? 2.26 -1.77 16 1 85.25 47 VAL B N 1
ATOM 2904 C CA . VAL B 1 47 ? 0.825 -1.525 15.898 1 85.25 47 VAL B CA 1
ATOM 2905 C C . VAL B 1 47 ? 0.249 -1.237 17.281 1 85.25 47 VAL B C 1
ATOM 2907 O O . VAL B 1 47 ? 0.416 -2.033 18.219 1 85.25 47 VAL B O 1
ATOM 2910 N N . GLY B 1 48 ? -0.394 -0.165 17.531 1 75.19 48 GLY B N 1
ATOM 2911 C CA . GLY B 1 48 ? -1.009 0.191 18.797 1 75.19 48 GLY B CA 1
ATOM 2912 C C . GLY B 1 48 ? -0.022 0.756 19.797 1 75.19 48 GLY B C 1
ATOM 2913 O O . GLY B 1 48 ? -0.376 1 20.953 1 75.19 48 GLY B O 1
ATOM 2914 N N . ALA B 1 49 ? 1.219 0.843 19.453 1 68.56 49 ALA B N 1
ATOM 2915 C CA . ALA B 1 49 ? 2.268 1.299 20.359 1 68.56 49 ALA B CA 1
ATOM 2916 C C . ALA B 1 49 ? 2.234 2.816 20.531 1 68.56 49 ALA B C 1
ATOM 2918 O O . ALA B 1 49 ? 2.871 3.367 21.422 1 68.56 49 ALA B O 1
ATOM 2919 N N . GLY B 1 50 ? 1.356 3.432 19.922 1 66.88 50 GLY B N 1
ATOM 2920 C CA . GLY B 1 50 ? 1.341 4.883 20.016 1 66.88 50 GLY B CA 1
ATOM 2921 C C . GLY B 1 50 ? 0.25 5.41 20.922 1 66.88 50 GLY B C 1
ATOM 2922 O O . GLY B 1 50 ? -0.313 4.656 21.734 1 66.88 50 GLY B O 1
ATOM 2923 N N . LYS B 1 51 ? 0.133 6.664 21 1 68 51 LYS B N 1
ATOM 2924 C CA . LYS B 1 51 ? -0.779 7.379 21.891 1 68 51 LYS B CA 1
ATOM 2925 C C . LYS B 1 51 ? -2.232 7.164 21.484 1 68 51 LYS B C 1
ATOM 2927 O O . LYS B 1 51 ? -3.152 7.582 22.188 1 68 51 LYS B O 1
ATOM 2932 N N . LEU B 1 52 ? -2.457 6.398 20.453 1 81.75 52 LEU B N 1
ATOM 2933 C CA . LEU B 1 52 ? -3.771 6.07 19.906 1 81.75 52 LEU B CA 1
ATOM 2934 C C . LEU B 1 52 ? -4.637 7.316 19.781 1 81.75 52 LEU B C 1
ATOM 2936 O O . LEU B 1 52 ? -5.789 7.328 20.234 1 81.75 52 LEU B O 1
ATOM 2940 N N . ILE B 1 53 ? -4.066 8.359 19.234 1 85.25 53 ILE B N 1
ATOM 2941 C CA . ILE B 1 53 ? -4.711 9.656 19.062 1 85.25 53 ILE B CA 1
ATOM 2942 C C . ILE B 1 53 ? -5.828 9.547 18.016 1 85.25 53 ILE B C 1
ATOM 2944 O O . ILE B 1 53 ? -6.918 10.094 18.219 1 85.25 53 ILE B O 1
ATOM 2948 N N . ARG B 1 54 ? -5.691 8.797 17.016 1 93.06 54 ARG B N 1
ATOM 2949 C CA . ARG B 1 54 ? -6.633 8.742 15.898 1 93.06 54 ARG B CA 1
ATOM 2950 C C . ARG B 1 54 ? -7.934 8.062 16.312 1 93.06 54 ARG B C 1
ATOM 2952 O O . ARG B 1 54 ? -9.023 8.57 16.047 1 93.06 54 ARG B O 1
ATOM 2959 N N . PRO B 1 55 ? -7.82 6.949 17.078 1 94.38 55 PRO B N 1
ATOM 2960 C CA . PRO B 1 55 ? -9.07 6.371 17.578 1 94.38 55 PRO B CA 1
ATOM 2961 C C . PRO B 1 55 ? -9.852 7.336 18.469 1 94.38 55 PRO B C 1
ATOM 2963 O O . PRO B 1 55 ? -11.086 7.391 18.391 1 94.38 55 PRO B O 1
ATOM 2966 N N . ARG B 1 56 ? -9.164 8.094 19.25 1 89.94 56 ARG B N 1
ATOM 2967 C CA . ARG B 1 56 ? -9.82 9.07 20.109 1 89.94 56 ARG B CA 1
ATOM 2968 C C . ARG B 1 56 ? -10.5 10.164 19.281 1 89.94 56 ARG B C 1
ATOM 2970 O O . ARG B 1 56 ? -11.57 10.656 19.656 1 89.94 56 ARG B O 1
ATOM 2977 N N . LEU B 1 57 ? -9.859 10.516 18.234 1 92.12 5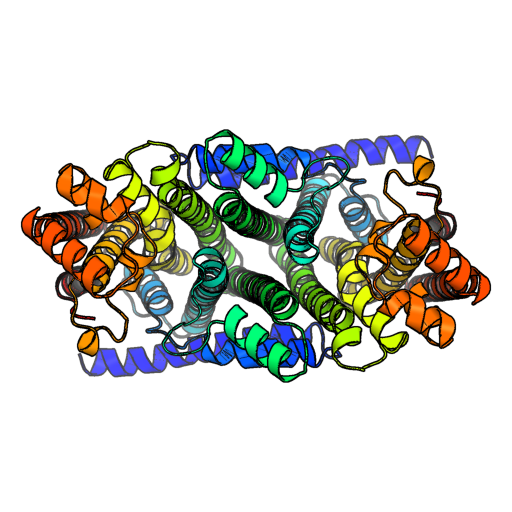7 LEU B N 1
ATOM 2978 C CA . LEU B 1 57 ? -10.414 11.555 17.375 1 92.12 57 LEU B CA 1
ATOM 2979 C C . LEU B 1 57 ? -11.633 11.047 16.609 1 92.12 57 LEU B C 1
ATOM 2981 O O . LEU B 1 57 ? -12.57 11.797 16.344 1 92.12 57 LEU B O 1
ATOM 2985 N N . VAL B 1 58 ? -11.633 9.758 16.219 1 95.62 58 VAL B N 1
ATOM 2986 C CA . VAL B 1 58 ? -12.82 9.148 15.625 1 95.62 58 VAL B CA 1
ATOM 2987 C C . VAL B 1 58 ? -13.992 9.25 16.594 1 95.62 58 VAL B C 1
ATOM 2989 O O . VAL B 1 58 ? -15.094 9.656 16.219 1 95.62 58 VAL B O 1
ATOM 2992 N N . GLU B 1 59 ? -13.703 8.93 17.844 1 93 59 GLU B N 1
ATOM 2993 C CA . GLU B 1 59 ? -14.742 9.016 18.875 1 93 59 GLU B CA 1
ATOM 2994 C C . GLU B 1 59 ? -15.211 10.453 19.062 1 93 59 GLU B C 1
ATOM 2996 O O . GLU B 1 59 ? -16.406 10.711 19.219 1 93 59 GLU B O 1
ATOM 3001 N N . LEU B 1 60 ? -14.266 11.336 19.125 1 90.06 60 LEU B N 1
ATOM 3002 C CA . LEU B 1 60 ? -14.617 12.742 19.266 1 90.06 60 LEU B CA 1
ATOM 3003 C C . LEU B 1 60 ? -15.516 13.195 18.109 1 90.06 60 LEU B C 1
ATOM 3005 O O . LEU B 1 60 ? -16.484 13.938 18.328 1 90.06 60 LEU B O 1
ATOM 3009 N N . GLY B 1 61 ? -15.203 12.789 16.891 1 93.06 61 GLY B N 1
ATOM 3010 C CA . GLY B 1 61 ? -16.047 13.109 15.75 1 93.06 61 GLY B CA 1
ATOM 3011 C C . GLY B 1 61 ? -17.484 12.625 15.914 1 93.06 61 GLY B C 1
ATOM 3012 O O . GLY B 1 61 ? -18.422 13.352 15.594 1 93.06 61 GLY B O 1
ATOM 3013 N N . TRP B 1 62 ? -17.578 11.414 16.375 1 93.62 62 TRP B N 1
ATOM 3014 C CA . TRP B 1 62 ? -18.906 10.867 16.641 1 93.62 62 TRP B CA 1
ATOM 3015 C C . TRP B 1 62 ? -19.641 11.734 17.656 1 93.62 62 TRP B C 1
ATOM 3017 O O . TRP B 1 62 ? -20.797 12.094 17.438 1 93.62 62 TRP B O 1
ATOM 3027 N N . ARG B 1 63 ? -19.016 12.094 18.703 1 90.06 63 ARG B N 1
ATOM 3028 C CA . ARG B 1 63 ? -19.625 12.852 19.781 1 90.06 63 ARG B CA 1
ATOM 3029 C C . ARG B 1 63 ? -19.984 14.266 19.328 1 90.06 63 ARG B C 1
ATOM 3031 O O . ARG B 1 63 ? -21.031 14.805 19.703 1 90.06 63 ARG B O 1
ATOM 3038 N N . LEU B 1 64 ? -19.141 14.812 18.547 1 84.81 64 LEU B N 1
ATOM 3039 C CA . LEU B 1 64 ? -19.406 16.141 18.031 1 84.81 64 LEU B CA 1
ATOM 3040 C C . LEU B 1 64 ? -20.656 16.156 17.172 1 84.81 64 LEU B C 1
ATOM 3042 O O . LEU B 1 64 ? -21.438 17.125 17.188 1 84.81 64 LEU B O 1
ATOM 3046 N N . ALA B 1 65 ? -20.891 15.102 16.516 1 87.88 65 ALA B N 1
ATOM 3047 C CA . ALA B 1 65 ? -22.016 15.023 15.578 1 87.88 65 ALA B CA 1
ATOM 3048 C C . ALA B 1 65 ? -23.312 14.758 16.312 1 87.88 65 ALA B C 1
ATOM 3050 O O . ALA B 1 65 ? -24.375 15.219 15.891 1 87.88 65 ALA B O 1
ATOM 3051 N N . THR B 1 66 ? -23.219 14.078 17.438 1 87.88 66 THR B N 1
ATOM 3052 C CA . THR B 1 66 ? -24.453 13.648 18.078 1 87.88 66 THR B CA 1
ATOM 3053 C C . THR B 1 66 ? -24.672 14.383 19.406 1 87.88 66 THR B C 1
ATOM 3055 O O . THR B 1 66 ? -25.766 14.352 19.969 1 87.88 66 THR B O 1
ATOM 3058 N N . ALA B 1 67 ? -23.688 14.977 19.875 1 80.88 67 ALA B N 1
ATOM 3059 C CA . ALA B 1 67 ? -23.688 15.633 21.172 1 80.88 67 ALA B CA 1
ATOM 3060 C C . ALA B 1 67 ? -23.938 14.625 22.297 1 80.88 67 ALA B C 1
ATOM 3062 O O . ALA B 1 67 ? -24.469 14.969 23.359 1 80.88 67 ALA B O 1
ATOM 3063 N N . ASP B 1 68 ? -23.672 13.344 21.984 1 84.88 68 ASP B N 1
ATOM 3064 C CA . ASP B 1 68 ? -23.844 12.25 22.938 1 84.88 68 ASP B CA 1
ATOM 3065 C C . ASP B 1 68 ? -22.625 11.32 22.938 1 84.88 68 ASP B C 1
ATOM 3067 O O . ASP B 1 68 ? -21.906 11.25 21.938 1 84.88 68 ASP B O 1
ATOM 3071 N N . PRO B 1 69 ? -22.469 10.656 24.125 1 86.31 69 PRO B N 1
ATOM 3072 C CA . PRO B 1 69 ? -21.453 9.594 24.094 1 86.31 69 PRO B CA 1
ATOM 3073 C C . PRO B 1 69 ? -21.781 8.484 23.109 1 86.31 69 PRO B C 1
ATOM 3075 O O . PRO B 1 69 ? -22.938 8.297 22.75 1 86.31 69 PRO B O 1
ATOM 3078 N N . VAL B 1 70 ? -20.797 7.762 22.672 1 91 70 VAL B N 1
ATOM 3079 C CA . VAL B 1 70 ? -21 6.625 21.781 1 91 70 VAL B CA 1
ATOM 3080 C C . VAL B 1 70 ? -21.844 5.566 22.484 1 91 70 VAL B C 1
ATOM 3082 O O . VAL B 1 70 ? -21.469 5.066 23.547 1 91 70 VAL B O 1
ATOM 3085 N N . PRO B 1 71 ? -22.922 5.25 21.953 1 92.38 71 PRO B N 1
ATOM 3086 C CA . PRO B 1 71 ? -23.719 4.199 22.578 1 92.38 71 PRO B CA 1
ATOM 3087 C C . PRO B 1 71 ? -23.109 2.812 22.438 1 92.38 71 PRO B C 1
ATOM 3089 O O . PRO B 1 71 ? -22.266 2.594 21.547 1 92.38 71 PRO B O 1
ATOM 3092 N N . PRO B 1 72 ? -23.531 1.907 23.25 1 91.25 72 PRO B N 1
ATOM 3093 C CA . PRO B 1 72 ? -22.984 0.546 23.156 1 91.25 72 PRO B CA 1
ATOM 3094 C C . PRO B 1 72 ? -23.125 -0.051 21.75 1 91.25 72 PRO B C 1
ATOM 3096 O O . PRO B 1 72 ? -22.219 -0.752 21.281 1 91.25 72 PRO B O 1
ATOM 3099 N N . SER B 1 73 ? -24.172 0.269 21.109 1 88.75 73 SER B N 1
ATOM 3100 C CA . SER B 1 73 ? -24.438 -0.277 19.781 1 88.75 73 SER B CA 1
ATOM 3101 C C . SER B 1 73 ? -23.484 0.294 18.75 1 88.75 73 SER B C 1
ATOM 3103 O O . SER B 1 73 ? -23.297 -0.288 17.672 1 88.75 73 SER B O 1
ATOM 3105 N N . GLY B 1 74 ? -22.906 1.428 19.078 1 93.56 74 GLY B N 1
ATOM 3106 C CA . GLY B 1 74 ? -22 2.08 18.156 1 93.56 74 GLY B CA 1
ATOM 3107 C C . GLY B 1 74 ? -20.531 1.853 18.5 1 93.56 74 GLY B C 1
ATOM 3108 O O . GLY B 1 74 ? -19.656 2.176 17.703 1 93.56 74 GLY B O 1
ATOM 3109 N N . ARG B 1 75 ? -20.281 1.254 19.594 1 95.06 75 ARG B N 1
ATOM 3110 C CA . ARG B 1 75 ? -18.922 1.155 20.141 1 95.06 75 ARG B CA 1
ATOM 3111 C C . ARG B 1 75 ? -18.047 0.311 19.234 1 95.06 75 ARG B C 1
ATOM 3113 O O . ARG B 1 75 ? -16.922 0.716 18.891 1 95.06 75 ARG B O 1
ATOM 3120 N N . ALA B 1 76 ? -18.594 -0.814 18.797 1 96 76 ALA B N 1
ATOM 3121 C CA . ALA B 1 76 ? -17.812 -1.707 17.953 1 96 76 ALA B CA 1
ATOM 3122 C C . ALA B 1 76 ? -17.406 -1.016 16.656 1 96 76 ALA B C 1
ATOM 3124 O O . ALA B 1 76 ? -16.281 -1.171 16.188 1 96 76 ALA B O 1
ATOM 3125 N N . ALA B 1 77 ? -18.328 -0.251 16.125 1 97.44 77 ALA B N 1
ATOM 3126 C CA . ALA B 1 77 ? -18.078 0.45 14.875 1 97.44 77 ALA B CA 1
ATOM 3127 C C . ALA B 1 77 ? -17 1.518 15.055 1 97.44 77 ALA B C 1
ATOM 3129 O O . ALA B 1 77 ? -16.094 1.643 14.219 1 97.44 77 ALA B O 1
ATOM 3130 N N . VAL B 1 78 ? -17.062 2.26 16.125 1 97.38 78 VAL B N 1
ATOM 3131 C CA . VAL B 1 78 ? -16.109 3.326 16.406 1 97.38 78 VAL B CA 1
ATOM 3132 C C . VAL B 1 78 ? -14.734 2.73 16.672 1 97.38 78 VAL B C 1
ATOM 3134 O O . VAL B 1 78 ? -13.727 3.246 16.172 1 97.38 78 VAL B O 1
ATOM 3137 N N . ASP B 1 79 ? -14.719 1.613 17.391 1 97.12 79 ASP B N 1
ATOM 3138 C CA . ASP B 1 79 ? -13.445 0.953 17.688 1 97.12 79 ASP B CA 1
ATOM 3139 C C . ASP B 1 79 ? -12.805 0.417 16.406 1 97.12 79 ASP B C 1
ATOM 3141 O O . ASP B 1 79 ? -11.594 0.561 16.203 1 97.12 79 ASP B O 1
ATOM 3145 N N . ARG B 1 80 ? -13.586 -0.167 15.602 1 98.19 80 ARG B N 1
ATOM 3146 C CA . ARG B 1 80 ? -13.086 -0.746 14.359 1 98.19 80 ARG B CA 1
ATOM 3147 C C . ARG B 1 80 ? -12.578 0.338 13.414 1 98.19 80 ARG B C 1
ATOM 3149 O O . ARG B 1 80 ? -11.516 0.192 12.805 1 98.19 80 ARG B O 1
ATOM 3156 N N . LEU B 1 81 ? -13.305 1.428 13.32 1 98.44 81 LEU B N 1
ATOM 3157 C CA . LEU B 1 81 ? -12.859 2.549 12.5 1 98.44 81 LEU B CA 1
ATOM 3158 C C . LEU B 1 81 ? -11.594 3.178 13.078 1 98.44 81 LEU B C 1
ATOM 3160 O O . LEU B 1 81 ? -10.68 3.545 12.328 1 98.44 81 LEU B O 1
ATOM 3164 N N . GLY B 1 82 ? -11.57 3.34 14.367 1 97.38 82 GLY B N 1
ATOM 3165 C CA . GLY B 1 82 ? -10.352 3.807 15.008 1 97.38 82 GLY B CA 1
ATOM 3166 C C . GLY B 1 82 ? -9.148 2.932 14.719 1 97.38 82 GLY B C 1
ATOM 3167 O O . GLY B 1 82 ? -8.062 3.439 14.43 1 97.38 82 GLY B O 1
ATOM 3168 N N . ALA B 1 83 ? -9.375 1.616 14.758 1 97.75 83 ALA B N 1
ATOM 3169 C CA . ALA B 1 83 ? -8.305 0.669 14.438 1 97.75 83 ALA B CA 1
ATOM 3170 C C . ALA B 1 83 ? -7.855 0.811 12.984 1 97.75 83 ALA B C 1
ATOM 3172 O O . ALA B 1 83 ? -6.672 0.667 12.68 1 97.75 83 ALA B O 1
ATOM 3173 N N . ALA B 1 84 ? -8.789 1.1 12.133 1 98.5 84 ALA B N 1
ATOM 3174 C CA . ALA B 1 84 ? -8.453 1.318 10.727 1 98.5 84 ALA B CA 1
ATOM 3175 C C . ALA B 1 84 ? -7.465 2.473 10.57 1 98.5 84 ALA B C 1
ATOM 3177 O O . ALA B 1 84 ? -6.457 2.346 9.867 1 98.5 84 ALA B O 1
ATOM 3178 N N . PHE B 1 85 ? -7.703 3.562 11.25 1 97.69 85 PHE B N 1
ATOM 3179 C CA . PHE B 1 85 ? -6.816 4.715 11.164 1 97.69 85 PHE B CA 1
ATOM 3180 C C . PHE B 1 85 ? -5.465 4.406 11.797 1 97.69 85 PHE B C 1
ATOM 3182 O O . PHE B 1 85 ? -4.43 4.891 11.328 1 97.69 85 PHE B O 1
ATOM 3189 N N . GLU B 1 86 ? -5.473 3.639 12.828 1 96.44 86 GLU B N 1
ATOM 3190 C CA . GLU B 1 86 ? -4.207 3.281 13.461 1 96.44 86 GLU B CA 1
ATOM 3191 C C . GLU B 1 86 ? -3.361 2.402 12.539 1 96.44 86 GLU B C 1
ATOM 3193 O O . GLU B 1 86 ? -2.141 2.551 12.484 1 96.44 86 GLU B O 1
ATOM 3198 N N . LEU B 1 87 ? -4.008 1.46 11.914 1 97.81 87 LEU B N 1
ATOM 3199 C CA . LEU B 1 87 ? -3.289 0.628 10.953 1 97.81 87 LEU B CA 1
ATOM 3200 C C . LEU B 1 87 ? -2.777 1.465 9.789 1 97.81 87 LEU B C 1
ATOM 3202 O O . LEU B 1 87 ? -1.661 1.25 9.312 1 97.81 87 LEU B O 1
ATOM 3206 N N . LEU B 1 88 ? -3.613 2.383 9.312 1 98.06 88 LEU B N 1
ATOM 3207 C CA . LEU B 1 88 ? -3.172 3.299 8.266 1 98.06 88 LEU B CA 1
ATOM 3208 C C . LEU B 1 88 ? -1.927 4.062 8.703 1 98.06 88 LEU B C 1
ATOM 3210 O O . LEU B 1 88 ? -0.949 4.148 7.957 1 98.06 88 LEU B O 1
ATOM 3214 N N . HIS B 1 89 ? -1.975 4.547 9.883 1 95.75 89 HIS B N 1
ATOM 3215 C CA . HIS B 1 89 ? -0.849 5.285 10.445 1 95.75 89 HIS B CA 1
ATOM 3216 C C . HIS B 1 89 ? 0.41 4.426 10.484 1 95.75 89 HIS B C 1
ATOM 3218 O O . HIS B 1 89 ? 1.482 4.867 10.062 1 95.75 89 HIS B O 1
ATOM 3224 N N . THR B 1 90 ? 0.263 3.24 10.984 1 96.19 90 THR B N 1
ATOM 3225 C CA . THR B 1 90 ? 1.416 2.355 11.102 1 96.19 90 THR B CA 1
ATOM 3226 C C . THR B 1 90 ? 1.974 2.006 9.727 1 96.19 90 THR B C 1
ATOM 3228 O O . THR B 1 90 ? 3.191 1.94 9.539 1 96.19 90 THR B O 1
ATOM 3231 N N . ALA B 1 91 ? 1.101 1.742 8.766 1 98 91 ALA B N 1
ATOM 3232 C CA . ALA B 1 91 ? 1.536 1.468 7.398 1 98 91 ALA B CA 1
ATOM 3233 C C . ALA B 1 91 ? 2.363 2.623 6.844 1 98 91 ALA B C 1
ATOM 3235 O O . ALA B 1 91 ? 3.424 2.408 6.25 1 98 91 ALA B O 1
ATOM 3236 N N . LEU B 1 92 ? 1.843 3.826 7.051 1 97.25 92 LEU B N 1
ATOM 3237 C CA . LEU B 1 92 ? 2.518 5.023 6.559 1 97.25 92 LEU B CA 1
ATOM 3238 C C . LEU B 1 92 ? 3.877 5.191 7.23 1 97.25 92 LEU B C 1
ATOM 3240 O O . LEU B 1 92 ? 4.852 5.578 6.578 1 97.25 92 LEU B O 1
ATOM 3244 N N . LEU B 1 93 ? 3.98 4.867 8.516 1 93.69 93 LEU B N 1
ATOM 3245 C CA . LEU B 1 93 ? 5.246 4.969 9.227 1 93.69 93 LEU B CA 1
ATOM 3246 C C . LEU B 1 93 ? 6.258 3.959 8.695 1 93.69 93 LEU B C 1
ATOM 3248 O O . LEU B 1 93 ? 7.43 4.293 8.5 1 93.69 93 LEU B O 1
ATOM 3252 N N . VAL B 1 94 ? 5.812 2.766 8.469 1 97.06 94 VAL B N 1
ATOM 3253 C CA . VAL B 1 94 ? 6.688 1.708 7.973 1 97.06 94 VAL B CA 1
ATOM 3254 C C . VAL B 1 94 ? 7.266 2.105 6.617 1 97.06 94 VAL B C 1
ATOM 3256 O O . VAL B 1 94 ? 8.469 1.988 6.391 1 97.06 94 VAL B O 1
ATOM 3259 N N . HIS B 1 95 ? 6.445 2.59 5.73 1 98.25 95 HIS B N 1
ATOM 3260 C CA . HIS B 1 95 ? 6.898 3.016 4.414 1 98.25 95 HIS B CA 1
ATOM 3261 C C . HIS B 1 95 ? 7.723 4.297 4.504 1 98.25 95 HIS B C 1
ATOM 3263 O O . HIS B 1 95 ? 8.727 4.445 3.803 1 98.25 95 HIS B O 1
ATOM 3269 N N . ASP B 1 96 ? 7.34 5.164 5.387 1 94.25 96 ASP B N 1
ATOM 3270 C CA . ASP B 1 96 ? 8.07 6.414 5.59 1 94.25 96 ASP B CA 1
ATOM 3271 C C . ASP B 1 96 ? 9.484 6.145 6.094 1 94.25 96 ASP B C 1
ATOM 3273 O O . ASP B 1 96 ? 10.422 6.867 5.742 1 94.25 96 ASP B O 1
ATOM 3277 N N . ASP B 1 97 ? 9.609 5.164 6.977 1 93.19 97 ASP B N 1
ATOM 3278 C CA . ASP B 1 97 ? 10.93 4.809 7.488 1 93.19 97 ASP B CA 1
ATOM 3279 C C . ASP B 1 97 ? 11.867 4.398 6.355 1 93.19 97 ASP B C 1
ATOM 3281 O O . ASP B 1 97 ? 13.07 4.645 6.418 1 93.19 97 ASP B O 1
ATOM 3285 N N . VAL B 1 98 ? 11.359 3.768 5.336 1 96.31 98 VAL B N 1
ATOM 3286 C CA . VAL B 1 98 ? 12.141 3.422 4.152 1 96.31 98 VAL B CA 1
ATOM 3287 C C . VAL B 1 98 ? 12.484 4.688 3.375 1 96.31 98 VAL B C 1
ATOM 3289 O O . VAL B 1 98 ? 13.641 4.895 2.992 1 96.31 98 VAL B O 1
ATOM 3292 N N . ILE B 1 99 ? 11.508 5.562 3.199 1 95.19 99 ILE B N 1
ATOM 3293 C CA . ILE B 1 99 ? 11.656 6.773 2.398 1 95.19 99 ILE B CA 1
ATOM 3294 C C . ILE B 1 99 ? 12.664 7.711 3.064 1 95.19 99 ILE B C 1
ATOM 3296 O O . ILE B 1 99 ? 13.531 8.281 2.396 1 95.19 99 ILE B O 1
ATOM 3300 N N . ASP B 1 100 ? 12.609 7.762 4.414 1 89.25 100 ASP B N 1
ATOM 3301 C CA . ASP B 1 100 ? 13.461 8.68 5.164 1 89.25 100 ASP B CA 1
ATOM 3302 C C . ASP B 1 100 ? 14.766 8 5.59 1 89.25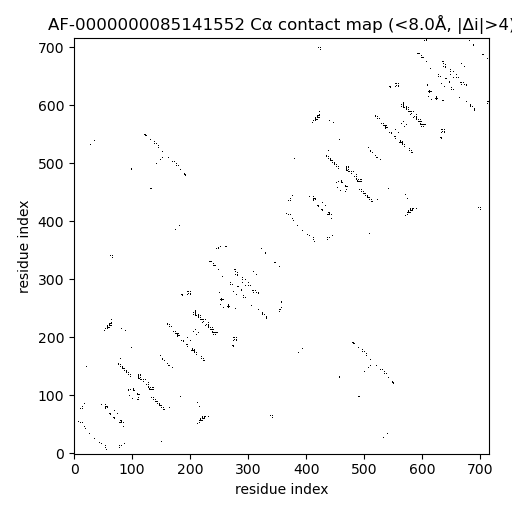 100 ASP B C 1
ATOM 3304 O O . ASP B 1 100 ? 15.648 8.641 6.16 1 89.25 100 ASP B O 1
ATOM 3308 N N . ARG B 1 101 ? 14.883 6.734 5.406 1 90.5 101 ARG B N 1
ATOM 3309 C CA . ARG B 1 101 ? 16.031 5.93 5.805 1 90.5 101 ARG B CA 1
ATOM 3310 C C . ARG B 1 101 ? 16.188 5.926 7.32 1 90.5 101 ARG B C 1
ATOM 3312 O O . ARG B 1 101 ? 17.312 5.969 7.832 1 90.5 101 ARG B O 1
ATOM 3319 N N . ASP B 1 102 ? 15.039 5.969 7.969 1 86.94 102 ASP B N 1
ATOM 3320 C CA . ASP B 1 102 ? 15.078 5.887 9.422 1 86.94 102 ASP B CA 1
ATOM 3321 C C . ASP B 1 102 ? 15.266 4.445 9.891 1 86.94 102 ASP B C 1
ATOM 3323 O O . ASP B 1 102 ? 14.492 3.562 9.523 1 86.94 102 ASP B O 1
ATOM 3327 N N . VAL B 1 103 ? 16.234 4.23 10.82 1 90.69 103 VAL B N 1
ATOM 3328 C CA . VAL B 1 103 ? 16.531 2.861 11.227 1 90.69 103 VAL B CA 1
ATOM 3329 C C . VAL B 1 103 ? 15.883 2.566 12.578 1 90.69 103 VAL B C 1
ATOM 3331 O O . VAL B 1 103 ? 15.828 1.413 13.008 1 90.69 103 VAL B O 1
ATOM 3334 N N . LEU B 1 104 ? 15.305 3.664 13.211 1 86.25 104 LEU B N 1
ATOM 3335 C CA . LEU B 1 104 ? 14.617 3.496 14.484 1 86.25 104 LEU B CA 1
ATOM 3336 C C . LEU B 1 104 ? 13.203 4.07 14.422 1 86.25 104 LEU B C 1
ATOM 3338 O O . LEU B 1 104 ? 12.969 5.074 13.75 1 86.25 104 LEU B O 1
ATOM 3342 N N . ARG B 1 105 ? 12.297 3.418 15.086 1 80.94 105 ARG B N 1
ATOM 3343 C CA . ARG B 1 105 ? 10.922 3.848 15.289 1 80.94 105 ARG B CA 1
ATOM 3344 C C . ARG B 1 105 ? 10.469 3.572 16.719 1 80.94 105 ARG B C 1
ATOM 3346 O O . ARG B 1 105 ? 10.414 2.416 17.141 1 80.94 105 ARG B O 1
ATOM 3353 N N . ARG B 1 106 ? 10.211 4.645 17.438 1 78.12 106 ARG B N 1
ATOM 3354 C CA . ARG B 1 106 ? 9.773 4.555 18.828 1 78.12 106 ARG B CA 1
ATOM 3355 C C . ARG B 1 106 ? 10.789 3.791 19.672 1 78.12 106 ARG B C 1
ATOM 3357 O O . ARG B 1 106 ? 10.422 2.902 20.438 1 78.12 106 ARG B O 1
ATOM 3364 N N . GLY B 1 107 ? 11.938 4.082 19.391 1 77.69 107 GLY B N 1
ATOM 3365 C CA . GLY B 1 107 ? 13.016 3.49 20.172 1 77.69 107 GLY B CA 1
ATOM 3366 C C . GLY B 1 107 ? 13.344 2.068 19.766 1 77.69 107 GLY B C 1
ATOM 3367 O O . GLY B 1 107 ? 14.266 1.455 20.297 1 77.69 107 GLY B O 1
ATOM 3368 N N . GLN B 1 108 ? 12.641 1.534 18.797 1 85.06 108 GLN B N 1
ATOM 3369 C CA . GLN B 1 108 ? 12.867 0.184 18.281 1 85.06 108 GLN B CA 1
ATOM 3370 C C . GLN B 1 108 ? 13.352 0.211 16.844 1 85.06 108 GLN B C 1
ATOM 3372 O O . GLN B 1 108 ? 13.117 1.182 16.125 1 85.06 108 GLN B O 1
ATOM 3377 N N . PRO B 1 109 ? 14.117 -0.82 16.453 1 91.62 109 PRO B N 1
ATOM 3378 C CA . PRO B 1 109 ? 14.484 -0.862 15.031 1 91.62 109 PRO B CA 1
ATOM 3379 C C . PRO B 1 109 ? 13.266 -0.804 14.109 1 91.62 109 PRO B C 1
ATOM 3381 O O . PRO B 1 109 ? 12.266 -1.473 14.359 1 91.62 109 PRO B O 1
ATOM 3384 N N . ALA B 1 110 ? 13.352 0.087 13.133 1 94.12 110 ALA B N 1
ATOM 3385 C CA . ALA B 1 110 ? 12.305 0.116 12.109 1 94.12 110 ALA B CA 1
ATOM 3386 C C . ALA B 1 110 ? 12.18 -1.234 11.414 1 94.12 110 ALA B C 1
ATOM 3388 O O . ALA B 1 110 ? 13.102 -2.055 11.469 1 94.12 110 ALA B O 1
ATOM 3389 N N . VAL B 1 111 ? 11.148 -1.486 10.75 1 96.69 111 VAL B N 1
ATOM 3390 C CA . VAL B 1 111 ? 10.852 -2.787 10.156 1 96.69 111 VAL B CA 1
ATOM 3391 C C . VAL B 1 111 ? 11.961 -3.18 9.188 1 96.69 111 VAL B C 1
ATOM 3393 O O . VAL B 1 111 ? 12.477 -4.301 9.242 1 96.69 111 VAL B O 1
ATOM 3396 N N . HIS B 1 112 ? 12.375 -2.25 8.305 1 97.81 112 HIS B N 1
ATOM 3397 C CA . HIS B 1 112 ? 13.414 -2.576 7.328 1 97.81 112 HIS B CA 1
ATOM 3398 C C . HIS B 1 112 ? 14.742 -2.863 8.016 1 97.81 112 HIS B C 1
ATOM 3400 O O . HIS B 1 112 ? 15.484 -3.76 7.598 1 97.81 112 HIS B O 1
ATOM 3406 N N . ALA B 1 113 ? 15.023 -2.102 9.07 1 96.56 113 ALA B N 1
ATOM 3407 C CA . ALA B 1 113 ? 16.281 -2.279 9.805 1 96.56 113 ALA B CA 1
ATOM 3408 C C . ALA B 1 113 ? 16.281 -3.607 10.562 1 96.56 113 ALA B C 1
ATOM 3410 O O . ALA B 1 113 ? 17.297 -4.32 10.562 1 96.56 113 ALA B O 1
ATOM 3411 N N . SER B 1 114 ? 15.18 -3.881 11.203 1 96.62 114 SER B N 1
ATOM 3412 C CA . SER B 1 114 ? 15.062 -5.145 11.922 1 96.62 114 SER B CA 1
ATOM 3413 C C . SER B 1 114 ? 15.227 -6.332 10.984 1 96.62 114 SER B C 1
ATOM 3415 O O . SER B 1 114 ? 15.945 -7.285 11.297 1 96.62 114 SER B O 1
ATOM 3417 N N . ALA B 1 115 ? 14.594 -6.285 9.859 1 97.31 115 ALA B N 1
ATOM 3418 C CA . ALA B 1 115 ? 14.711 -7.355 8.867 1 97.31 115 ALA B CA 1
ATOM 3419 C C . ALA B 1 115 ? 16.141 -7.48 8.359 1 97.31 115 ALA B C 1
ATOM 3421 O O . ALA B 1 115 ? 16.656 -8.586 8.219 1 97.31 115 ALA B O 1
ATOM 3422 N N . ARG B 1 116 ? 16.734 -6.363 8.078 1 97.75 116 ARG B N 1
ATOM 3423 C CA . ARG B 1 116 ? 18.125 -6.355 7.633 1 97.75 116 ARG B CA 1
ATOM 3424 C C . ARG B 1 116 ? 19.031 -7.059 8.641 1 97.75 116 ARG B C 1
ATOM 3426 O O . ARG B 1 116 ? 19.828 -7.926 8.266 1 97.75 116 ARG B O 1
ATOM 3433 N N . HIS B 1 117 ? 18.875 -6.664 9.883 1 97.25 117 HIS B N 1
ATOM 3434 C CA . HIS B 1 117 ? 19.719 -7.219 10.938 1 97.25 117 HIS B CA 1
ATOM 3435 C C . HIS B 1 117 ? 19.531 -8.727 11.055 1 97.25 117 HIS B C 1
ATOM 3437 O O . HIS B 1 117 ? 20.516 -9.469 11.211 1 97.25 117 HIS B O 1
ATOM 3443 N N . ARG B 1 118 ? 18.328 -9.172 10.992 1 95.62 118 ARG B N 1
ATOM 3444 C CA . ARG B 1 118 ? 18.047 -10.602 11.086 1 95.62 118 ARG B CA 1
ATOM 3445 C C . ARG B 1 118 ? 18.672 -11.367 9.93 1 95.62 118 ARG B C 1
ATOM 3447 O O . ARG B 1 118 ? 19.203 -12.461 10.109 1 95.62 118 ARG B O 1
ATOM 3454 N N . LEU B 1 119 ? 18.625 -10.797 8.773 1 96.44 119 LEU B N 1
ATOM 3455 C CA . LEU B 1 119 ? 19.156 -11.445 7.582 1 96.44 119 LEU B CA 1
ATOM 3456 C C . LEU B 1 119 ? 20.688 -11.461 7.621 1 96.44 119 LEU B C 1
ATOM 3458 O O . LEU B 1 119 ? 21.312 -12.469 7.258 1 96.44 119 LEU B O 1
ATOM 3462 N N . GLU B 1 120 ? 21.25 -10.336 8.07 1 97.31 120 GLU B N 1
ATOM 3463 C CA . GLU B 1 120 ? 22.703 -10.305 8.242 1 97.31 120 GLU B CA 1
ATOM 3464 C C . GLU B 1 120 ? 23.156 -11.367 9.242 1 97.31 120 GLU B C 1
ATOM 3466 O O . GLU B 1 120 ? 24.172 -12.023 9.031 1 97.31 120 GLU B O 1
ATOM 3471 N N . ALA B 1 121 ? 22.422 -11.492 10.266 1 95.94 121 ALA B N 1
ATOM 3472 C CA . ALA B 1 121 ? 22.734 -12.484 11.289 1 95.94 121 ALA B CA 1
ATOM 3473 C C . ALA B 1 121 ? 22.672 -13.898 10.727 1 95.94 121 ALA B C 1
ATOM 3475 O O . ALA B 1 121 ? 23.312 -14.812 11.258 1 95.94 121 ALA B O 1
ATOM 3476 N N . ARG B 1 122 ? 22.016 -14.109 9.641 1 93.75 122 ARG B N 1
ATOM 3477 C CA . ARG B 1 122 ? 21.875 -15.422 9.016 1 93.75 122 ARG B CA 1
ATOM 3478 C C . ARG B 1 122 ? 22.891 -15.602 7.887 1 93.75 122 ARG B C 1
ATOM 3480 O O . ARG B 1 122 ? 22.828 -16.578 7.137 1 93.75 122 ARG B O 1
ATOM 3487 N N . GLY B 1 123 ? 23.703 -14.609 7.684 1 94 123 GLY B N 1
ATOM 3488 C CA . GLY B 1 123 ? 24.812 -14.781 6.754 1 94 123 GLY B CA 1
ATOM 3489 C C . GLY B 1 123 ? 24.594 -14.07 5.434 1 94 123 GLY B C 1
ATOM 3490 O O . GLY B 1 123 ? 25.422 -14.172 4.523 1 94 123 GLY B O 1
ATOM 3491 N N . VAL B 1 124 ? 23.531 -13.32 5.289 1 94.94 124 VAL B N 1
ATOM 3492 C CA . VAL B 1 124 ? 23.297 -12.562 4.066 1 94.94 124 VAL B CA 1
ATOM 3493 C C . VAL B 1 124 ? 24.234 -11.359 4.008 1 94.94 124 VAL B C 1
ATOM 3495 O O . VAL B 1 124 ? 24.391 -10.633 4.992 1 94.94 124 VAL B O 1
ATOM 3498 N N . PRO B 1 125 ? 24.828 -11.148 2.844 1 95.12 125 PRO B N 1
ATOM 3499 C CA . PRO B 1 125 ? 25.719 -9.992 2.709 1 95.12 125 PRO B CA 1
ATOM 3500 C C . PRO B 1 125 ? 25 -8.664 2.965 1 95.12 125 PRO B C 1
ATOM 3502 O O . PRO B 1 125 ? 23.812 -8.523 2.629 1 95.12 125 PRO B O 1
ATOM 3505 N N . ALA B 1 126 ? 25.734 -7.695 3.408 1 96.69 126 ALA B N 1
ATOM 3506 C CA . ALA B 1 126 ? 25.203 -6.438 3.922 1 96.69 126 ALA B CA 1
ATOM 3507 C C . ALA B 1 126 ? 24.328 -5.746 2.873 1 96.69 126 ALA B C 1
ATOM 3509 O O . ALA B 1 126 ? 23.219 -5.305 3.17 1 96.69 126 ALA B O 1
ATOM 3510 N N . ALA B 1 127 ? 24.812 -5.719 1.66 1 95.06 127 ALA B N 1
ATOM 3511 C CA . ALA B 1 127 ? 24.094 -5.008 0.605 1 95.06 127 ALA B CA 1
ATOM 3512 C C . ALA B 1 127 ? 22.781 -5.711 0.265 1 95.06 127 ALA B C 1
ATOM 3514 O O . ALA B 1 127 ? 21.75 -5.059 0.079 1 95.06 127 ALA B O 1
ATOM 3515 N N . ASP B 1 128 ? 22.797 -7.039 0.237 1 93.5 128 ASP B N 1
ATOM 3516 C CA . ASP B 1 128 ? 21.594 -7.82 -0.043 1 93.5 128 ASP B CA 1
ATOM 3517 C C . ASP B 1 128 ? 20.609 -7.746 1.122 1 93.5 128 ASP B C 1
ATOM 3519 O O . ASP B 1 128 ? 19.406 -7.664 0.912 1 93.5 128 ASP B O 1
ATOM 3523 N N . ALA B 1 129 ? 21.172 -7.75 2.297 1 97.44 129 ALA B N 1
ATOM 3524 C CA . ALA B 1 129 ? 20.344 -7.664 3.49 1 97.44 129 ALA B CA 1
ATOM 3525 C C . ALA B 1 129 ? 19.641 -6.312 3.572 1 97.44 129 ALA B C 1
ATOM 3527 O O . ALA B 1 129 ? 18.469 -6.234 3.967 1 97.44 129 ALA B O 1
ATOM 3528 N N . ALA B 1 130 ? 20.375 -5.309 3.201 1 97.56 130 ALA B N 1
ATOM 3529 C CA . ALA B 1 130 ? 19.797 -3.969 3.209 1 97.56 130 ALA B CA 1
ATOM 3530 C C . ALA B 1 130 ? 18.625 -3.871 2.223 1 97.56 130 ALA B C 1
ATOM 3532 O O . ALA B 1 130 ? 17.562 -3.357 2.561 1 97.56 130 ALA B O 1
ATOM 3533 N N . HIS B 1 131 ? 18.859 -4.391 1.061 1 96.81 131 HIS B N 1
ATOM 3534 C CA . HIS B 1 131 ? 17.812 -4.359 0.044 1 96.81 131 HIS B CA 1
ATOM 3535 C C . HIS B 1 131 ? 16.625 -5.223 0.451 1 96.81 131 HIS B C 1
ATOM 3537 O O . HIS B 1 131 ? 15.477 -4.816 0.277 1 96.81 131 HIS B O 1
ATOM 3543 N N . ALA B 1 132 ? 16.922 -6.352 1.017 1 97.19 132 ALA B N 1
ATOM 3544 C CA . ALA B 1 132 ? 15.852 -7.234 1.467 1 97.19 132 ALA B CA 1
ATOM 3545 C C . ALA B 1 132 ? 15.062 -6.605 2.615 1 97.19 132 ALA B C 1
ATOM 3547 O O . ALA B 1 132 ? 13.852 -6.805 2.729 1 97.19 132 ALA B O 1
ATOM 3548 N N . GLY B 1 133 ? 15.773 -5.918 3.469 1 98.31 133 GLY B N 1
ATOM 3549 C CA . GLY B 1 133 ? 15.086 -5.184 4.52 1 98.31 133 GLY B CA 1
ATOM 3550 C C . GLY B 1 133 ? 14.062 -4.199 3.988 1 98.31 133 GLY B C 1
ATOM 3551 O O . GLY B 1 133 ? 12.953 -4.109 4.512 1 98.31 133 GLY B O 1
ATOM 3552 N N . VAL B 1 134 ? 14.406 -3.479 2.928 1 98.38 134 VAL B N 1
ATOM 3553 C CA . VAL B 1 134 ? 13.5 -2.547 2.271 1 98.38 134 VAL B CA 1
ATOM 3554 C C . VAL B 1 134 ? 12.312 -3.307 1.693 1 98.38 134 VAL B C 1
ATOM 3556 O O . VAL B 1 134 ? 11.164 -2.883 1.843 1 98.38 134 VAL B O 1
ATOM 3559 N N . ALA B 1 135 ? 12.57 -4.441 1.061 1 98.44 135 ALA B N 1
ATOM 3560 C CA . ALA B 1 135 ? 11.508 -5.262 0.49 1 98.44 135 ALA B CA 1
ATOM 3561 C C . ALA B 1 135 ? 10.523 -5.711 1.567 1 98.44 135 ALA B C 1
ATOM 3563 O O . ALA B 1 135 ? 9.305 -5.625 1.381 1 98.44 135 ALA B O 1
ATOM 3564 N N . VAL B 1 136 ? 11.062 -6.133 2.678 1 98.56 136 VAL B N 1
ATOM 3565 C CA . VAL B 1 136 ? 10.234 -6.617 3.777 1 98.56 136 VAL B CA 1
ATOM 3566 C C . VAL B 1 136 ? 9.359 -5.48 4.309 1 98.56 136 VAL B C 1
ATOM 3568 O O . VAL B 1 136 ? 8.172 -5.672 4.57 1 98.56 136 VAL B O 1
ATOM 3571 N N . ALA B 1 137 ? 9.945 -4.328 4.469 1 98.69 137 ALA B N 1
ATOM 3572 C CA . ALA B 1 137 ? 9.188 -3.174 4.945 1 98.69 137 ALA B CA 1
ATOM 3573 C C . ALA B 1 137 ? 8.102 -2.779 3.949 1 98.69 137 ALA B C 1
ATOM 3575 O O . ALA B 1 137 ? 6.996 -2.402 4.344 1 98.69 137 ALA B O 1
ATOM 3576 N N . LEU B 1 138 ? 8.445 -2.826 2.66 1 98.75 138 LEU B N 1
ATOM 3577 C CA . LEU B 1 138 ? 7.469 -2.541 1.614 1 98.75 138 LEU B CA 1
ATOM 3578 C C . LEU B 1 138 ? 6.277 -3.488 1.71 1 98.75 138 LEU B C 1
ATOM 3580 O O . LEU B 1 138 ? 5.125 -3.045 1.721 1 98.75 138 LEU B O 1
ATOM 3584 N N . ILE B 1 139 ? 6.508 -4.742 1.904 1 98.81 139 ILE B N 1
ATOM 3585 C CA . ILE B 1 139 ? 5.484 -5.773 2.002 1 98.81 139 ILE B CA 1
ATOM 3586 C C . ILE B 1 139 ? 4.656 -5.562 3.27 1 98.81 139 ILE B C 1
ATOM 3588 O O . ILE B 1 139 ? 3.426 -5.621 3.23 1 98.81 139 ILE B O 1
ATOM 3592 N N . ALA B 1 140 ? 5.352 -5.297 4.363 1 98.69 140 ALA B N 1
ATOM 3593 C CA . ALA B 1 140 ? 4.676 -5.07 5.637 1 98.69 140 ALA B CA 1
ATOM 3594 C C . ALA B 1 140 ? 3.711 -3.893 5.547 1 98.69 140 ALA B C 1
ATOM 3596 O O . ALA B 1 140 ? 2.566 -3.982 5.996 1 98.69 140 ALA B O 1
ATOM 3597 N N . GLY B 1 141 ? 4.195 -2.773 4.984 1 98.69 141 GLY B N 1
ATOM 3598 C CA . GLY B 1 141 ? 3.336 -1.613 4.812 1 98.69 141 GLY B CA 1
ATOM 3599 C C . GLY B 1 141 ? 2.109 -1.898 3.971 1 98.69 141 GLY B C 1
ATOM 3600 O O . GLY B 1 141 ? 1.012 -1.429 4.281 1 98.69 141 GLY B O 1
ATOM 3601 N N . ASP B 1 142 ? 2.266 -2.691 2.891 1 98.81 142 ASP B N 1
ATOM 3602 C CA . ASP B 1 142 ? 1.148 -3.047 2.021 1 98.81 142 ASP B CA 1
ATOM 3603 C C . ASP B 1 142 ? 0.105 -3.869 2.775 1 98.81 142 ASP B C 1
ATOM 3605 O O . ASP B 1 142 ? -1.098 -3.691 2.572 1 98.81 142 ASP B O 1
ATOM 3609 N N . VAL B 1 143 ? 0.545 -4.793 3.619 1 98.69 143 VAL B N 1
ATOM 3610 C CA . VAL B 1 143 ? -0.377 -5.625 4.387 1 98.69 143 VAL B CA 1
ATOM 3611 C C . VAL B 1 143 ? -1.146 -4.758 5.383 1 98.69 143 VAL B C 1
ATOM 3613 O O . VAL B 1 143 ? -2.359 -4.914 5.543 1 98.69 143 VAL B O 1
ATOM 3616 N N . LEU B 1 144 ? -0.419 -3.896 6.035 1 98.69 144 LEU B N 1
ATOM 3617 C CA . LEU B 1 144 ? -1.057 -3.006 7 1 98.69 144 LEU B CA 1
ATOM 3618 C C . LEU B 1 144 ? -2.072 -2.098 6.316 1 98.69 144 LEU B C 1
ATOM 3620 O O . LEU B 1 144 ? -3.17 -1.886 6.832 1 98.69 144 LEU B O 1
ATOM 3624 N N . LEU B 1 145 ? -1.729 -1.553 5.137 1 98.75 145 LEU B N 1
ATOM 3625 C CA . LEU B 1 145 ? -2.666 -0.745 4.359 1 98.75 145 LEU B CA 1
ATOM 3626 C C . LEU B 1 145 ? -3.906 -1.552 3.996 1 98.75 145 LEU B C 1
ATOM 3628 O O . LEU B 1 145 ? -5.031 -1.06 4.117 1 98.75 145 LEU B O 1
ATOM 3632 N N . THR B 1 146 ? -3.686 -2.773 3.564 1 98.81 146 THR B N 1
ATOM 3633 C CA . THR B 1 146 ? -4.781 -3.66 3.191 1 98.81 146 THR B CA 1
ATOM 3634 C C . THR B 1 146 ? -5.73 -3.871 4.367 1 98.81 146 THR B C 1
ATOM 3636 O O . THR B 1 146 ? -6.949 -3.752 4.219 1 98.81 146 THR B O 1
ATOM 3639 N N . GLN B 1 147 ? -5.176 -4.137 5.516 1 98.75 147 GLN B N 1
ATOM 3640 C CA . GLN B 1 147 ? -6.004 -4.387 6.688 1 98.75 147 GLN B CA 1
ATOM 3641 C C . GLN B 1 147 ? -6.711 -3.115 7.145 1 98.75 147 GLN B C 1
ATOM 3643 O O . GLN B 1 147 ? -7.84 -3.172 7.641 1 98.75 147 GLN B O 1
ATOM 3648 N N . ALA B 1 148 ? -6.051 -1.99 7.047 1 98.75 148 ALA B N 1
ATOM 3649 C CA . ALA B 1 148 ? -6.691 -0.72 7.375 1 98.75 148 ALA B CA 1
ATOM 3650 C C . ALA B 1 148 ? -7.957 -0.513 6.547 1 98.75 148 ALA B C 1
ATOM 3652 O O . ALA B 1 148 ? -9.016 -0.197 7.09 1 98.75 148 ALA B O 1
ATOM 3653 N N . PHE B 1 149 ? -7.855 -0.746 5.281 1 98.75 149 PHE B N 1
ATOM 3654 C CA . PHE B 1 149 ? -8.969 -0.505 4.363 1 98.75 149 PHE B CA 1
ATOM 3655 C C . PHE B 1 149 ? -10.055 -1.552 4.551 1 98.75 149 PHE B C 1
ATOM 3657 O O . PHE B 1 149 ? -11.25 -1.24 4.453 1 98.75 149 PHE B O 1
ATOM 3664 N N . ARG B 1 150 ? -9.617 -2.773 4.812 1 98.56 150 ARG B N 1
ATOM 3665 C CA . ARG B 1 150 ? -10.602 -3.812 5.109 1 98.56 150 ARG B CA 1
ATOM 3666 C C . ARG B 1 150 ? -11.43 -3.451 6.336 1 98.56 150 ARG B C 1
ATOM 3668 O O . ARG B 1 150 ? -12.656 -3.553 6.32 1 98.56 150 ARG B O 1
ATOM 3675 N N . LEU B 1 151 ? -10.742 -3.01 7.41 1 98.56 151 LEU B N 1
ATOM 3676 C CA . LEU B 1 151 ? -11.445 -2.617 8.625 1 98.56 151 LEU B CA 1
ATOM 3677 C C . LEU B 1 151 ? -12.383 -1.441 8.359 1 98.56 151 LEU B C 1
ATOM 3679 O O . LEU B 1 151 ? -13.523 -1.431 8.82 1 98.56 151 LEU B O 1
ATOM 3683 N N . ALA B 1 152 ? -11.922 -0.438 7.625 1 98.62 152 ALA B N 1
ATOM 3684 C CA . ALA B 1 152 ? -12.758 0.727 7.324 1 98.62 152 ALA B CA 1
ATOM 3685 C C . ALA B 1 152 ? -14.016 0.322 6.562 1 98.62 152 ALA B C 1
ATOM 3687 O O . ALA B 1 152 ? -15.117 0.731 6.918 1 98.62 152 ALA B O 1
ATOM 3688 N N . ALA B 1 153 ? -13.852 -0.528 5.559 1 97.62 153 ALA B N 1
ATOM 3689 C CA . ALA B 1 153 ? -14.953 -0.921 4.68 1 97.62 153 ALA B CA 1
ATOM 3690 C C . ALA B 1 153 ? -15.977 -1.77 5.43 1 97.62 153 ALA B C 1
ATOM 3692 O O . ALA B 1 153 ? -17.125 -1.904 4.988 1 97.62 153 ALA B O 1
ATOM 3693 N N . THR B 1 154 ? -15.547 -2.355 6.547 1 97.06 154 THR B N 1
ATOM 3694 C CA . THR B 1 154 ? -16.438 -3.264 7.277 1 97.06 154 THR B CA 1
ATOM 3695 C C . THR B 1 154 ? -16.688 -2.746 8.688 1 97.06 154 THR B C 1
ATOM 3697 O O . THR B 1 154 ? -16.984 -3.525 9.594 1 97.06 154 THR B O 1
ATOM 3700 N N . CYS B 1 155 ? -16.562 -1.501 8.914 1 97 155 CYS B N 1
ATOM 3701 C CA . CYS B 1 155 ? -16.516 -0.966 10.273 1 97 155 CYS B CA 1
ATOM 3702 C C . CYS B 1 155 ? -17.906 -0.919 10.891 1 97 155 CYS B C 1
ATOM 3704 O O . CYS B 1 155 ? -18.047 -0.808 12.109 1 97 155 CYS B O 1
ATOM 3706 N N . ALA B 1 156 ? -18.922 -1.026 10.094 1 95.94 156 ALA B N 1
ATOM 3707 C CA . ALA B 1 156 ? -20.281 -0.94 10.641 1 95.94 156 ALA B CA 1
ATOM 3708 C C . ALA B 1 156 ? -21.219 -1.901 9.93 1 95.94 156 ALA B C 1
ATOM 3710 O O . ALA B 1 156 ? -21.016 -2.236 8.758 1 95.94 156 ALA B O 1
ATOM 3711 N N . ALA B 1 157 ? -22.25 -2.314 10.648 1 92.62 157 ALA B N 1
ATOM 3712 C CA . ALA B 1 157 ? -23.281 -3.172 10.062 1 92.62 157 ALA B CA 1
ATOM 3713 C C . ALA B 1 157 ? -24.094 -2.414 9.016 1 92.62 157 ALA B C 1
ATOM 3715 O O . ALA B 1 157 ? -24.516 -2.992 8.008 1 92.62 157 ALA B O 1
ATOM 3716 N N . ASP B 1 158 ? -24.312 -1.198 9.383 1 92.62 158 ASP B N 1
ATOM 3717 C CA . ASP B 1 158 ? -24.906 -0.334 8.367 1 92.62 158 ASP B CA 1
ATOM 3718 C C . ASP B 1 158 ? -23.922 -0.049 7.234 1 92.62 158 ASP B C 1
ATOM 3720 O O . ASP B 1 158 ? -23.062 0.814 7.367 1 92.62 158 ASP B O 1
ATOM 3724 N N . THR B 1 159 ? -24.109 -0.663 6.074 1 91 159 THR B N 1
ATOM 3725 C CA . THR B 1 159 ? -23.125 -0.658 5 1 91 159 THR B CA 1
ATOM 3726 C C . THR B 1 159 ? -23.016 0.728 4.371 1 91 159 THR B C 1
ATOM 3728 O O . THR B 1 159 ? -21.953 1.102 3.861 1 91 159 THR B O 1
ATOM 3731 N N . ALA B 1 160 ? -24.078 1.479 4.422 1 90.25 160 ALA B N 1
ATOM 3732 C CA . ALA B 1 160 ? -24.016 2.834 3.881 1 90.25 160 ALA B CA 1
ATOM 3733 C C . ALA B 1 160 ? -23.125 3.725 4.73 1 90.25 160 ALA B C 1
ATOM 3735 O O . ALA B 1 160 ? -22.312 4.488 4.203 1 90.25 160 ALA B O 1
ATOM 3736 N N . ARG B 1 161 ? -23.266 3.596 6.047 1 93.19 161 ARG B N 1
ATOM 3737 C CA . ARG B 1 161 ? -22.438 4.367 6.961 1 93.19 161 ARG B CA 1
ATOM 3738 C C . ARG B 1 161 ? -20.969 3.924 6.875 1 93.19 161 ARG B C 1
ATOM 3740 O O . ARG B 1 161 ? -20.062 4.754 6.91 1 93.19 161 ARG B O 1
ATOM 3747 N N . ALA B 1 162 ? -20.859 2.619 6.754 1 95.44 162 ALA B N 1
ATOM 3748 C CA . ALA B 1 162 ? -19.5 2.098 6.613 1 95.44 162 ALA B CA 1
ATOM 3749 C C . ALA B 1 162 ? -18.828 2.623 5.344 1 95.44 162 ALA B C 1
ATOM 3751 O O . ALA B 1 162 ? -17.656 2.988 5.352 1 95.44 162 ALA B O 1
ATOM 3752 N N . ALA B 1 163 ? -19.609 2.691 4.324 1 94.75 163 ALA B N 1
ATOM 3753 C CA . ALA B 1 163 ? -19.078 3.146 3.043 1 94.75 163 ALA B CA 1
ATOM 3754 C C . ALA B 1 163 ? -18.656 4.609 3.113 1 94.75 163 ALA B C 1
ATOM 3756 O O . ALA B 1 163 ? -17.609 4.984 2.574 1 94.75 163 ALA B O 1
ATOM 3757 N N . GLU B 1 164 ? -19.422 5.43 3.783 1 95.75 164 GLU B N 1
ATOM 3758 C CA . GLU B 1 164 ? -19.094 6.844 3.922 1 95.75 164 GLU B CA 1
ATOM 3759 C C . GLU B 1 164 ? -17.812 7.035 4.742 1 95.75 164 GLU B C 1
ATOM 3761 O O . GLU B 1 164 ? -16.953 7.836 4.379 1 95.75 164 GLU B O 1
ATOM 3766 N N . ALA B 1 165 ? -17.766 6.309 5.812 1 97.38 165 ALA B N 1
ATOM 3767 C CA . ALA B 1 165 ? -16.594 6.387 6.66 1 97.38 165 ALA B CA 1
ATOM 3768 C C . ALA B 1 165 ? -15.352 5.855 5.934 1 97.38 165 ALA B C 1
ATOM 3770 O O . ALA B 1 165 ? -14.281 6.457 5.996 1 97.38 165 ALA B O 1
ATOM 3771 N N . ALA B 1 166 ? -15.547 4.762 5.223 1 98 166 ALA B N 1
ATOM 3772 C CA . ALA B 1 166 ? -14.445 4.145 4.496 1 98 166 ALA B CA 1
ATOM 3773 C C . ALA B 1 166 ? -13.914 5.074 3.406 1 98 166 ALA B C 1
ATOM 3775 O O . ALA B 1 166 ? -12.711 5.129 3.158 1 98 166 ALA B O 1
ATOM 3776 N N . ALA B 1 167 ? -14.812 5.777 2.777 1 97.81 167 ALA B N 1
ATOM 3777 C CA . ALA B 1 167 ? -14.406 6.723 1.738 1 97.81 167 ALA B CA 1
ATOM 3778 C C . ALA B 1 167 ? -13.414 7.742 2.283 1 97.81 167 ALA B C 1
ATOM 3780 O O . ALA B 1 167 ? -12.453 8.109 1.601 1 97.81 167 ALA B O 1
ATOM 3781 N N . VAL B 1 168 ? -13.633 8.156 3.488 1 98.62 168 VAL B N 1
ATOM 3782 C CA . VAL B 1 168 ? -12.742 9.125 4.121 1 98.62 168 VAL B CA 1
ATOM 3783 C C . VAL B 1 168 ? -11.367 8.5 4.34 1 98.62 168 VAL B C 1
ATOM 3785 O O . VAL B 1 168 ? -10.344 9.164 4.145 1 98.62 168 VAL B O 1
ATOM 3788 N N . VAL B 1 169 ? -11.32 7.23 4.719 1 98.69 169 VAL B N 1
ATOM 3789 C CA . VAL B 1 169 ? -10.047 6.551 4.973 1 98.69 169 VAL B CA 1
ATOM 3790 C C . VAL B 1 169 ? -9.281 6.379 3.666 1 98.69 169 VAL B C 1
ATOM 3792 O O . VAL B 1 169 ? -8.078 6.641 3.605 1 98.69 169 VAL B O 1
ATOM 3795 N N . PHE B 1 170 ? -9.977 5.988 2.568 1 98.62 170 PHE B N 1
ATOM 3796 C CA . PHE B 1 170 ? -9.352 5.863 1.259 1 98.62 170 PHE B CA 1
ATOM 3797 C C . PHE B 1 170 ? -8.773 7.199 0.81 1 98.62 170 PHE B C 1
ATOM 3799 O O . PHE B 1 170 ? -7.613 7.273 0.389 1 98.62 170 PHE B O 1
ATOM 3806 N N . ASP B 1 171 ? -9.562 8.219 0.948 1 98.19 171 ASP B N 1
ATOM 3807 C CA . ASP B 1 171 ? -9.125 9.547 0.528 1 98.19 171 ASP B CA 1
ATOM 3808 C C . ASP B 1 171 ? -7.922 10.016 1.343 1 98.19 171 ASP B C 1
ATOM 3810 O O . ASP B 1 171 ? -7.004 10.641 0.805 1 98.19 171 ASP B O 1
ATOM 3814 N N . ALA B 1 172 ? -7.988 9.727 2.6 1 98.44 172 ALA B N 1
ATOM 3815 C CA . ALA B 1 172 ? -6.887 10.133 3.469 1 98.44 172 ALA B CA 1
ATOM 3816 C C . ALA B 1 172 ? -5.57 9.516 3.006 1 98.44 172 ALA B C 1
ATOM 3818 O O . ALA B 1 172 ? -4.523 10.172 3.041 1 98.44 172 ALA B O 1
ATOM 3819 N N . ALA B 1 173 ? -5.602 8.266 2.611 1 98.56 173 ALA B N 1
ATOM 3820 C CA . ALA B 1 173 ? -4.395 7.609 2.129 1 98.56 173 ALA B CA 1
ATOM 3821 C C . ALA B 1 173 ? -3.867 8.281 0.865 1 98.56 173 ALA B C 1
ATOM 3823 O O . ALA B 1 173 ? -2.66 8.492 0.723 1 98.56 173 ALA B O 1
ATOM 3824 N N . ALA B 1 174 ? -4.746 8.633 -0.048 1 98.19 174 ALA B N 1
ATOM 3825 C CA . ALA B 1 174 ? -4.348 9.289 -1.288 1 98.19 174 ALA B CA 1
ATOM 3826 C C . ALA B 1 174 ? -3.797 10.688 -1.014 1 98.19 174 ALA B C 1
ATOM 3828 O O . ALA B 1 174 ? -2.775 11.078 -1.582 1 98.19 174 ALA B O 1
ATOM 3829 N N . VAL B 1 175 ? -4.457 11.438 -0.159 1 98.12 175 VAL B N 1
ATOM 3830 C CA . VAL B 1 175 ? -4.02 12.773 0.227 1 98.12 175 VAL B CA 1
ATOM 3831 C C . VAL B 1 175 ? -2.633 12.703 0.861 1 98.12 175 VAL B C 1
ATOM 3833 O O . VAL B 1 175 ? -1.753 13.5 0.533 1 98.12 175 VAL B O 1
ATOM 3836 N N . THR B 1 176 ? -2.482 11.742 1.713 1 98.25 176 THR B N 1
ATOM 3837 C CA . THR B 1 176 ? -1.209 11.57 2.404 1 98.25 176 THR B CA 1
ATOM 3838 C C . THR B 1 176 ? -0.103 11.203 1.42 1 98.25 176 THR B C 1
ATOM 3840 O O . THR B 1 176 ? 1.037 11.648 1.563 1 98.25 176 THR B O 1
ATOM 3843 N N . ALA B 1 177 ? -0.423 10.383 0.442 1 98.56 177 ALA B N 1
ATOM 3844 C CA . ALA B 1 177 ? 0.542 10.039 -0.6 1 98.56 177 ALA B CA 1
ATOM 3845 C C . ALA B 1 177 ? 1.023 11.281 -1.335 1 98.56 177 ALA B C 1
ATOM 3847 O O . ALA B 1 177 ? 2.217 11.43 -1.613 1 98.56 177 ALA B O 1
ATOM 3848 N N . ALA B 1 178 ? 0.104 12.156 -1.635 1 98.44 178 ALA B N 1
ATOM 3849 C CA . ALA B 1 178 ? 0.471 13.414 -2.273 1 98.44 178 ALA B CA 1
ATOM 3850 C C . ALA B 1 178 ? 1.409 14.227 -1.386 1 98.44 178 ALA B C 1
ATOM 3852 O O . ALA B 1 178 ? 2.4 14.781 -1.865 1 98.44 178 ALA B O 1
ATOM 3853 N N . GLY B 1 179 ? 1.062 14.289 -0.118 1 97.5 179 GLY B N 1
ATOM 3854 C CA . GLY B 1 179 ? 1.922 14.984 0.825 1 97.5 179 GLY B CA 1
ATOM 3855 C C . GLY B 1 179 ? 3.307 14.375 0.932 1 97.5 179 GLY B C 1
ATOM 3856 O O . GLY B 1 179 ? 4.305 15.094 0.991 1 97.5 179 GLY B O 1
ATOM 3857 N N . GLU B 1 180 ? 3.383 13.062 0.975 1 97.25 180 GLU B N 1
ATOM 3858 C CA . GLU B 1 180 ? 4.664 12.367 1.049 1 97.25 180 GLU B CA 1
ATOM 3859 C C . GLU B 1 180 ? 5.508 12.633 -0.195 1 97.25 180 GLU B C 1
ATOM 3861 O O . GLU B 1 180 ? 6.723 12.828 -0.098 1 97.25 180 GLU B O 1
ATOM 3866 N N . LEU B 1 181 ? 4.859 12.602 -1.376 1 97.81 181 LEU B N 1
ATOM 3867 C CA . LEU B 1 181 ? 5.566 12.906 -2.615 1 97.81 181 LEU B CA 1
ATOM 3868 C C . LEU B 1 181 ? 6.16 14.305 -2.57 1 97.81 181 LEU B C 1
ATOM 3870 O O . LEU B 1 181 ? 7.324 14.5 -2.926 1 97.81 181 LEU B O 1
ATOM 3874 N N . GLU B 1 182 ? 5.367 15.266 -2.143 1 95.56 182 GLU B N 1
ATOM 3875 C CA . GLU B 1 182 ? 5.859 16.641 -2.006 1 95.56 182 GLU B CA 1
ATOM 3876 C C . GLU B 1 182 ? 7.047 16.703 -1.051 1 95.56 182 GLU B C 1
ATOM 3878 O O . GLU B 1 182 ? 8.016 17.422 -1.308 1 95.56 182 GLU B O 1
ATOM 3883 N N . ASP B 1 183 ? 6.938 15.992 0.034 1 93.81 183 ASP B N 1
ATOM 3884 C CA . ASP B 1 183 ? 8.008 15.969 1.024 1 93.81 183 ASP B CA 1
ATOM 3885 C C . ASP B 1 183 ? 9.305 15.445 0.415 1 93.81 183 ASP B C 1
ATOM 3887 O O . ASP B 1 183 ? 10.375 16.031 0.62 1 93.81 183 ASP B O 1
ATOM 3891 N N . VAL B 1 184 ? 9.234 14.352 -0.338 1 94.19 184 VAL B N 1
ATOM 3892 C CA . VAL B 1 184 ? 10.391 13.773 -1.007 1 94.19 184 VAL B CA 1
ATOM 3893 C C . VAL B 1 184 ? 11.008 14.797 -1.952 1 94.19 184 VAL B C 1
ATOM 3895 O O . VAL B 1 184 ? 12.227 15.016 -1.928 1 94.19 184 VAL B O 1
ATOM 3898 N N . LEU B 1 185 ? 10.18 15.461 -2.727 1 93.19 185 LEU B N 1
ATOM 3899 C CA . LEU B 1 185 ? 10.664 16.375 -3.744 1 93.19 185 LEU B CA 1
ATOM 3900 C C . LEU B 1 185 ? 11.234 17.641 -3.104 1 93.19 185 LEU B C 1
ATOM 3902 O O . LEU B 1 185 ? 12.266 18.156 -3.547 1 93.19 185 LEU B O 1
ATOM 3906 N N . LEU B 1 186 ? 10.578 18.125 -2.072 1 90.81 186 LEU B N 1
ATOM 3907 C CA . LEU B 1 186 ? 11.078 19.297 -1.36 1 90.81 186 LEU B CA 1
ATOM 3908 C C . LEU B 1 186 ? 12.438 19.016 -0.727 1 90.81 186 LEU B C 1
ATOM 3910 O O . LEU B 1 186 ? 13.297 19.891 -0.672 1 90.81 186 LEU B O 1
ATOM 3914 N N . GLY B 1 187 ? 12.594 17.781 -0.239 1 86.56 187 GLY B N 1
ATOM 3915 C CA . GLY B 1 187 ? 13.867 17.391 0.348 1 86.56 187 GLY B CA 1
ATOM 3916 C C . GLY B 1 187 ? 15.008 17.391 -0.649 1 86.56 187 GLY B C 1
ATOM 3917 O O . GLY B 1 187 ? 16.172 17.406 -0.26 1 86.56 187 GLY B O 1
ATOM 3918 N N . LEU B 1 188 ? 14.688 17.391 -1.938 1 88.44 188 LEU B N 1
ATOM 3919 C CA . LEU B 1 188 ? 15.703 17.359 -2.986 1 88.44 188 LEU B CA 1
ATOM 3920 C C . LEU B 1 188 ? 15.93 18.734 -3.578 1 88.44 188 LEU B C 1
ATOM 3922 O O . LEU B 1 188 ? 16.734 18.906 -4.496 1 88.44 188 LEU B O 1
ATOM 3926 N N . SER B 1 189 ? 15.305 19.719 -3.049 1 85.12 189 SER B N 1
ATOM 3927 C CA . SER B 1 189 ? 15.336 21.062 -3.615 1 85.12 189 SER B CA 1
ATOM 3928 C C . SER B 1 189 ? 16.734 21.641 -3.562 1 85.12 189 SER B C 1
ATOM 3930 O O . SER B 1 189 ? 17.109 22.453 -4.414 1 85.12 189 SER B O 1
ATOM 3932 N N . ARG B 1 190 ? 17.516 21.281 -2.592 1 79 190 ARG B N 1
ATOM 3933 C CA . ARG B 1 190 ? 18.875 21.797 -2.488 1 79 190 ARG B CA 1
ATOM 3934 C C . ARG B 1 190 ? 19.688 21.453 -3.73 1 79 190 ARG B C 1
ATOM 3936 O O . ARG B 1 190 ? 20.625 22.172 -4.082 1 79 190 ARG B O 1
ATOM 3943 N N . HIS B 1 191 ? 19.281 20.375 -4.344 1 84 191 HIS B N 1
ATOM 3944 C CA . HIS B 1 191 ? 20 19.922 -5.523 1 84 191 HIS B CA 1
ATOM 3945 C C . HIS B 1 191 ? 19.484 20.594 -6.789 1 84 191 HIS B C 1
ATOM 3947 O O . HIS B 1 191 ? 20.172 20.609 -7.812 1 84 191 HIS B O 1
ATOM 3953 N N . THR B 1 192 ? 18.297 21.125 -6.676 1 80.69 192 THR B N 1
ATOM 3954 C CA . THR B 1 192 ? 17.688 21.641 -7.895 1 80.69 192 THR B CA 1
ATOM 3955 C C . THR B 1 192 ? 17.703 23.172 -7.895 1 80.69 192 THR B C 1
ATOM 3957 O O . THR B 1 192 ? 17.312 23.797 -8.883 1 80.69 192 THR B O 1
ATOM 3960 N N . GLY B 1 193 ? 18.156 23.781 -6.883 1 75.69 193 GLY B N 1
ATOM 3961 C CA . GLY B 1 193 ? 18.266 25.234 -6.789 1 75.69 193 GLY B CA 1
ATOM 3962 C C . GLY B 1 193 ? 16.938 25.906 -6.457 1 75.69 193 GLY B C 1
ATOM 3963 O O . GLY B 1 193 ? 16.844 27.141 -6.477 1 75.69 193 GLY B O 1
ATOM 3964 N N . GLU B 1 194 ? 16 25.172 -6.207 1 75.81 194 GLU B N 1
ATOM 3965 C CA . GLU B 1 194 ? 14.695 25.734 -5.852 1 75.81 194 GLU B CA 1
ATOM 3966 C C . GLU B 1 194 ? 14.578 25.938 -4.344 1 75.81 194 GLU B C 1
ATOM 3968 O O . GLU B 1 194 ? 15.008 25.094 -3.555 1 75.81 194 GLU B O 1
ATOM 3973 N N . GLU B 1 195 ? 14.211 27.219 -3.934 1 78.5 195 GLU B N 1
ATOM 3974 C CA . GLU B 1 195 ? 13.93 27.453 -2.521 1 78.5 195 GLU B CA 1
ATOM 3975 C C . GLU B 1 195 ? 12.469 27.172 -2.195 1 78.5 195 GLU B C 1
ATOM 3977 O O . GLU B 1 195 ? 11.57 27.734 -2.828 1 78.5 195 GLU B O 1
ATOM 3982 N N . PRO B 1 196 ? 12.383 26.312 -1.244 1 78.38 196 PRO B N 1
ATOM 3983 C CA . PRO B 1 196 ? 10.984 25.984 -0.95 1 78.38 196 PRO B CA 1
ATOM 3984 C C . PRO B 1 196 ? 10.211 27.156 -0.362 1 78.38 196 PRO B C 1
ATOM 3986 O O . PRO B 1 196 ? 10.727 27.875 0.506 1 78.38 196 PRO B O 1
ATOM 3989 N N . ASP B 1 197 ? 9.07 27.406 -0.861 1 80.5 197 ASP B N 1
ATOM 3990 C CA . ASP B 1 197 ? 8.117 28.375 -0.33 1 80.5 197 ASP B CA 1
ATOM 3991 C C . ASP B 1 197 ? 7.492 27.875 0.967 1 80.5 197 ASP B C 1
ATOM 3993 O O . ASP B 1 197 ? 7.023 26.734 1.037 1 80.5 197 ASP B O 1
ATOM 3997 N N . PRO B 1 198 ? 7.555 28.75 2.016 1 81.75 198 PRO B N 1
ATOM 3998 C CA . PRO B 1 198 ? 6.965 28.328 3.285 1 81.75 198 PRO B CA 1
ATOM 3999 C C . PRO B 1 198 ? 5.516 27.859 3.137 1 81.75 198 PRO B C 1
ATOM 4001 O O . PRO B 1 198 ? 5.09 26.938 3.824 1 81.75 198 PRO B O 1
ATOM 4004 N N . ASP B 1 199 ? 4.793 28.484 2.26 1 85.44 199 ASP B N 1
ATOM 4005 C CA . ASP B 1 199 ? 3.402 28.109 2.057 1 85.44 199 ASP B CA 1
ATOM 4006 C C . ASP B 1 199 ? 3.305 26.703 1.463 1 85.44 199 ASP B C 1
ATOM 4008 O O . ASP B 1 199 ? 2.383 25.953 1.783 1 85.44 199 ASP B O 1
ATOM 4012 N N . ARG B 1 200 ? 4.266 26.406 0.662 1 88.94 200 ARG B N 1
ATOM 4013 C CA . ARG B 1 200 ? 4.301 25.078 0.078 1 88.94 200 ARG B CA 1
ATOM 4014 C C . ARG B 1 200 ? 4.625 24.031 1.135 1 88.94 200 ARG B C 1
ATOM 4016 O O . ARG B 1 200 ? 4.094 22.906 1.094 1 88.94 200 ARG B O 1
ATOM 4023 N N . ILE B 1 201 ? 5.449 24.422 2.018 1 90.75 201 ILE B N 1
ATOM 4024 C CA . ILE B 1 201 ? 5.84 23.516 3.092 1 90.75 201 ILE B CA 1
ATOM 4025 C C . ILE B 1 201 ? 4.645 23.25 4.004 1 90.75 201 ILE B C 1
ATOM 4027 O O . ILE B 1 201 ? 4.391 22.109 4.395 1 90.75 201 ILE B O 1
ATOM 4031 N N . LEU B 1 202 ? 3.951 24.266 4.289 1 91.12 202 LEU B N 1
ATOM 4032 C CA . LEU B 1 202 ? 2.77 24.109 5.129 1 91.12 202 LEU B CA 1
ATOM 4033 C C . LEU B 1 202 ? 1.716 23.25 4.43 1 91.12 202 LEU B C 1
ATOM 4035 O O . LEU B 1 202 ? 1.058 22.422 5.062 1 91.12 202 LEU B O 1
ATOM 4039 N N . ALA B 1 203 ? 1.537 23.5 3.158 1 93.25 203 ALA B N 1
ATOM 4040 C CA . ALA B 1 203 ? 0.586 22.703 2.383 1 93.25 203 ALA B CA 1
ATOM 4041 C C . ALA B 1 203 ? 0.979 21.234 2.375 1 93.25 203 ALA B C 1
ATOM 4043 O O . ALA B 1 203 ? 0.123 20.359 2.52 1 93.25 203 ALA B O 1
ATOM 4044 N N . MET B 1 204 ? 2.246 21 2.199 1 94.31 204 MET B N 1
ATOM 4045 C CA . MET B 1 204 ? 2.766 19.625 2.242 1 94.31 204 MET B CA 1
ATOM 4046 C C . MET B 1 204 ? 2.488 18.984 3.596 1 94.31 204 MET B C 1
ATOM 4048 O O . MET B 1 204 ? 2.014 17.844 3.66 1 94.31 204 MET B O 1
ATOM 4052 N N . GLN B 1 205 ? 2.701 19.688 4.652 1 92.19 205 GLN B N 1
ATOM 4053 C CA . GLN B 1 205 ? 2.484 19.156 5.992 1 92.19 205 GLN B CA 1
ATOM 4054 C C . GLN B 1 205 ? 1.008 18.859 6.234 1 92.19 205 GLN B C 1
ATOM 4056 O O . GLN B 1 205 ? 0.669 17.875 6.902 1 92.19 205 GLN B O 1
ATOM 4061 N N . ARG B 1 206 ? 0.207 19.734 5.73 1 94.31 206 ARG B N 1
ATOM 4062 C CA . ARG B 1 206 ? -1.232 19.516 5.84 1 94.31 206 ARG B CA 1
ATOM 4063 C C . ARG B 1 206 ? -1.65 18.219 5.152 1 94.31 206 ARG B C 1
ATOM 4065 O O . ARG B 1 206 ? -2.445 17.453 5.699 1 94.31 206 ARG B O 1
ATOM 4072 N N . LEU B 1 207 ? -1.101 18.016 3.971 1 96.44 207 LEU B N 1
ATOM 4073 C CA . LEU B 1 207 ? -1.43 16.812 3.207 1 96.44 207 LEU B CA 1
ATOM 4074 C C . LEU B 1 207 ? -0.837 15.57 3.861 1 96.44 207 LEU B C 1
ATOM 4076 O O . LEU B 1 207 ? -1.531 14.57 4.039 1 96.44 207 LEU B O 1
ATOM 4080 N N . LYS B 1 208 ? 0.386 15.625 4.266 1 95.31 208 LYS B N 1
ATOM 4081 C CA . LYS B 1 208 ? 1.166 14.461 4.676 1 95.31 208 LYS B CA 1
ATOM 4082 C C . LYS B 1 208 ? 0.732 13.961 6.055 1 95.31 208 LYS B C 1
ATOM 4084 O O . LYS B 1 208 ? 0.685 12.758 6.297 1 95.31 208 LYS B O 1
ATOM 4089 N N . THR B 1 209 ? 0.396 14.875 6.945 1 92.81 209 THR B N 1
ATOM 4090 C CA . THR B 1 209 ? 0.258 14.438 8.328 1 92.81 209 THR B CA 1
ATOM 4091 C C . THR B 1 209 ? -1.065 14.914 8.914 1 92.81 209 THR B C 1
ATOM 4093 O O . THR B 1 209 ? -1.832 14.117 9.461 1 92.81 209 THR B O 1
ATOM 4096 N N . ALA B 1 210 ? -1.373 16.188 8.773 1 94.31 210 ALA B N 1
ATOM 4097 C CA . ALA B 1 210 ? -2.514 16.781 9.453 1 94.31 210 ALA B CA 1
ATOM 4098 C C . ALA B 1 210 ? -3.824 16.141 9.008 1 94.31 210 ALA B C 1
ATOM 4100 O O . ALA B 1 210 ? -4.703 15.883 9.836 1 94.31 210 ALA B O 1
ATOM 4101 N N . HIS B 1 211 ? -3.893 15.875 7.773 1 95.06 211 HIS B N 1
ATOM 4102 C CA . HIS B 1 211 ? -5.137 15.375 7.203 1 95.06 211 HIS B CA 1
ATOM 4103 C C . HIS B 1 211 ? -5.48 14 7.754 1 95.06 211 HIS B C 1
ATOM 4105 O O . HIS B 1 211 ? -6.562 13.797 8.305 1 95.06 211 HIS B O 1
ATOM 4111 N N . TYR B 1 212 ? -4.59 13.055 7.688 1 96.19 212 TYR B N 1
ATOM 4112 C CA . TYR B 1 212 ? -4.961 11.703 8.078 1 96.19 212 TYR B CA 1
ATOM 4113 C C . TYR B 1 212 ? -4.906 11.531 9.586 1 96.19 212 TYR B C 1
ATOM 4115 O O . TYR B 1 212 ? -5.508 10.609 10.141 1 96.19 212 TYR B O 1
ATOM 4123 N N . THR B 1 213 ? -4.184 12.398 10.281 1 94 213 THR B N 1
ATOM 4124 C CA . THR B 1 213 ? -4.027 12.25 11.719 1 94 213 THR B CA 1
ATOM 4125 C C . THR B 1 213 ? -5.211 12.859 12.461 1 94 213 THR B C 1
ATOM 4127 O O . THR B 1 213 ? -5.703 12.289 13.438 1 94 213 THR B O 1
ATOM 4130 N N . VAL B 1 214 ? -5.637 14.039 12.023 1 94.38 214 VAL B N 1
ATOM 4131 C CA . VAL B 1 214 ? -6.645 14.727 12.82 1 94.38 214 VAL B CA 1
ATOM 4132 C C . VAL B 1 214 ? -7.91 14.93 11.992 1 94.38 214 VAL B C 1
ATOM 4134 O O . VAL B 1 214 ? -8.992 14.461 12.367 1 94.38 214 VAL B O 1
ATOM 4137 N N . GLY B 1 215 ? -7.82 15.531 10.805 1 96.75 215 GLY B N 1
ATOM 4138 C CA . GLY B 1 215 ? -8.984 15.883 10 1 96.75 215 GLY B CA 1
ATOM 4139 C C . GLY B 1 215 ? -9.844 14.688 9.633 1 96.75 215 GLY B C 1
ATOM 4140 O O . GLY B 1 215 ? -11.039 14.672 9.922 1 96.75 215 GLY B O 1
ATOM 4141 N N . ALA B 1 216 ? -9.25 13.68 9.062 1 98.38 216 ALA B N 1
ATOM 4142 C CA . ALA B 1 216 ? -9.969 12.531 8.531 1 98.38 216 ALA B CA 1
ATOM 4143 C C . ALA B 1 216 ? -10.625 11.727 9.648 1 98.38 216 ALA B C 1
ATOM 4145 O O . ALA B 1 216 ? -11.797 11.344 9.539 1 98.38 216 ALA B O 1
ATOM 4146 N N . PRO B 1 217 ? -9.938 11.477 10.766 1 97.31 217 PRO B N 1
ATOM 4147 C CA . PRO B 1 217 ? -10.609 10.75 11.852 1 97.31 217 PRO B CA 1
ATOM 4148 C C . PRO B 1 217 ? -11.836 11.484 12.383 1 97.31 217 PRO B C 1
ATOM 4150 O O . PRO B 1 217 ? -12.875 10.859 12.625 1 97.31 217 PRO B O 1
ATOM 4153 N N . LEU B 1 218 ? -11.766 12.789 12.531 1 95.75 218 LEU B N 1
ATOM 4154 C CA . LEU B 1 218 ? -12.914 13.57 12.984 1 95.75 218 LEU B CA 1
ATOM 4155 C C . LEU B 1 218 ? -14.07 13.453 11.992 1 95.75 218 LEU B C 1
ATOM 4157 O O . LEU B 1 218 ? -15.211 13.18 12.383 1 95.75 218 LEU B O 1
ATOM 4161 N N . ARG B 1 219 ? -13.734 13.656 10.742 1 98 219 ARG B N 1
ATOM 4162 C CA . ARG B 1 219 ? -14.75 13.609 9.695 1 98 219 ARG B CA 1
ATOM 4163 C C . ARG B 1 219 ? -15.383 12.219 9.609 1 98 219 ARG B C 1
ATOM 4165 O O . ARG B 1 219 ? -16.609 12.102 9.547 1 98 219 ARG B O 1
ATOM 4172 N N . ALA B 1 220 ? -14.57 11.188 9.594 1 98.62 220 ALA B N 1
ATOM 4173 C CA . ALA B 1 220 ? -15.062 9.82 9.469 1 98.62 220 ALA B CA 1
ATOM 4174 C C . ALA B 1 220 ? -15.945 9.445 10.656 1 98.62 220 ALA B C 1
ATOM 4176 O O . ALA B 1 220 ? -16.984 8.797 10.492 1 98.62 220 ALA B O 1
ATOM 4177 N N . GLY B 1 221 ? -15.477 9.82 11.867 1 97.5 221 GLY B N 1
ATOM 4178 C CA . GLY B 1 221 ? -16.281 9.57 13.055 1 97.5 221 GLY B CA 1
ATOM 4179 C C . GLY B 1 221 ? -17.641 10.242 12.992 1 97.5 221 GLY B C 1
ATOM 4180 O O . GLY B 1 221 ? -18.656 9.641 13.359 1 97.5 221 GLY B O 1
ATOM 4181 N N . ALA B 1 222 ? -17.688 11.453 12.547 1 96.75 222 ALA B N 1
ATOM 4182 C CA . ALA B 1 222 ? -18.938 12.195 12.406 1 96.75 222 ALA B CA 1
ATOM 4183 C C . ALA B 1 222 ? -19.859 11.508 11.406 1 96.75 222 ALA B C 1
ATOM 4185 O O . ALA B 1 222 ? -21.062 11.359 11.672 1 96.75 222 ALA B O 1
ATOM 4186 N N . LEU B 1 223 ? -19.328 11.078 10.305 1 97.81 223 LEU B N 1
ATOM 4187 C CA . LEU B 1 223 ? -20.125 10.398 9.289 1 97.81 223 LEU B CA 1
ATOM 4188 C C . LEU B 1 223 ? -20.672 9.078 9.82 1 97.81 223 LEU B C 1
ATOM 4190 O O . LEU B 1 223 ? -21.828 8.734 9.562 1 97.81 223 LEU B O 1
ATOM 4194 N N . LEU B 1 224 ? -19.797 8.375 10.508 1 97.44 224 LEU B N 1
ATOM 4195 C CA . LEU B 1 224 ? -20.219 7.102 11.094 1 97.44 224 LEU B CA 1
ATOM 4196 C C . LEU B 1 224 ? -21.391 7.301 12.039 1 97.44 224 LEU B C 1
ATOM 4198 O O . LEU B 1 224 ? -22.25 6.426 12.164 1 97.44 224 LEU B O 1
ATOM 4202 N N . ALA B 1 225 ? -21.469 8.461 12.633 1 95.69 225 ALA B N 1
ATOM 4203 C CA . ALA B 1 225 ? -22.531 8.805 13.562 1 95.69 225 ALA B CA 1
ATOM 4204 C C . ALA B 1 225 ? -23.781 9.273 12.82 1 95.69 225 ALA B C 1
ATOM 4206 O O . ALA B 1 225 ? -24.844 9.477 13.422 1 95.69 225 ALA B O 1
ATOM 4207 N N . GLY B 1 226 ? -23.609 9.523 11.516 1 94.94 226 GLY B N 1
ATOM 4208 C CA . GLY B 1 226 ? -24.75 9.906 10.711 1 94.94 226 GLY B CA 1
ATOM 4209 C C . GLY B 1 226 ? -24.844 11.406 10.469 1 94.94 226 GLY B C 1
ATOM 4210 O O . GLY B 1 226 ? -25.891 11.922 10.078 1 94.94 226 GLY B O 1
ATOM 4211 N N . ALA B 1 227 ? -23.766 12.07 10.68 1 94.94 227 ALA B N 1
ATOM 4212 C CA . ALA B 1 227 ? -23.75 13.516 10.477 1 94.94 227 ALA B CA 1
ATOM 4213 C C . ALA B 1 227 ? -23.953 13.859 9.008 1 94.94 227 ALA B C 1
ATOM 4215 O O . ALA B 1 227 ? -23.641 13.07 8.117 1 94.94 227 ALA B O 1
ATOM 4216 N N . ASP B 1 228 ? -24.422 15.133 8.82 1 94.88 228 ASP B N 1
ATOM 4217 C CA . ASP B 1 228 ? -24.453 15.719 7.484 1 94.88 228 ASP B CA 1
ATOM 4218 C C . ASP B 1 228 ? -23.047 15.805 6.891 1 94.88 228 ASP B C 1
ATOM 4220 O O . ASP B 1 228 ? -22.094 16.188 7.578 1 94.88 228 ASP B O 1
ATOM 4224 N N . PRO B 1 229 ? -22.938 15.391 5.641 1 95.94 229 PRO B N 1
ATOM 4225 C CA . PRO B 1 229 ? -21.609 15.375 5.012 1 95.94 229 PRO B CA 1
ATOM 4226 C C . PRO B 1 229 ? -20.922 16.734 5.047 1 95.94 229 PRO B C 1
ATOM 4228 O O . PRO B 1 229 ? -19.703 16.812 5.207 1 95.94 229 PRO B O 1
ATOM 4231 N N . ASP B 1 230 ? -21.688 17.797 4.961 1 95.75 230 ASP B N 1
ATOM 4232 C CA . ASP B 1 230 ? -21.078 19.125 4.984 1 95.75 230 ASP B CA 1
ATOM 4233 C C . ASP B 1 230 ? -20.547 19.469 6.379 1 95.75 230 ASP B C 1
ATOM 4235 O O . ASP B 1 230 ? -19.484 20.078 6.512 1 95.75 230 ASP B O 1
ATOM 4239 N N . LEU B 1 231 ? -21.344 19.094 7.32 1 94.88 231 LEU B N 1
ATOM 4240 C CA . LEU B 1 231 ? -20.891 19.281 8.695 1 94.88 231 LEU B CA 1
ATOM 4241 C C . LEU B 1 231 ? -19.625 18.484 8.969 1 94.88 231 LEU B C 1
ATOM 4243 O O . LEU B 1 231 ? -18.656 19 9.539 1 94.88 231 LEU B O 1
ATOM 4247 N N . ALA B 1 232 ? -19.625 17.203 8.555 1 96.81 232 ALA B N 1
ATOM 4248 C CA . ALA B 1 232 ? -18.469 16.328 8.75 1 96.81 232 ALA B CA 1
ATOM 4249 C C . ALA B 1 232 ? -17.234 16.891 8.047 1 96.81 232 ALA B C 1
ATOM 4251 O O . ALA B 1 232 ? -16.125 16.859 8.594 1 96.81 232 ALA B O 1
ATOM 4252 N N . ARG B 1 233 ? -17.438 17.406 6.875 1 96.69 233 ARG B N 1
ATOM 4253 C CA . ARG B 1 233 ? -16.344 18 6.117 1 96.69 233 ARG B CA 1
ATOM 4254 C C . ARG B 1 233 ? -15.766 19.203 6.844 1 96.69 233 ARG B C 1
ATOM 4256 O O . ARG B 1 233 ? -14.547 19.359 6.926 1 96.69 233 ARG B O 1
ATOM 4263 N N . ALA B 1 234 ? -16.625 20.047 7.371 1 95.56 234 ALA B N 1
ATOM 4264 C CA . ALA B 1 234 ? -16.188 21.234 8.094 1 95.56 234 ALA B CA 1
ATOM 4265 C C . ALA B 1 234 ? -15.406 20.844 9.352 1 95.56 234 ALA B C 1
ATOM 4267 O O . ALA B 1 234 ? -14.406 21.484 9.68 1 95.56 234 ALA B O 1
ATOM 4268 N N . MET B 1 235 ? -15.844 19.844 10.008 1 94.38 235 MET B N 1
ATOM 4269 C CA . MET B 1 235 ? -15.125 19.344 11.172 1 94.38 235 MET B CA 1
ATOM 4270 C C . MET B 1 235 ? -13.734 18.844 10.781 1 94.38 235 MET B C 1
ATOM 4272 O O . MET B 1 235 ? -12.75 19.125 11.477 1 94.38 235 MET B O 1
ATOM 4276 N N . GLY B 1 236 ? -13.727 18.109 9.68 1 96.12 236 GLY B N 1
ATOM 4277 C CA . GLY B 1 236 ? -12.445 17.641 9.172 1 96.12 236 GLY B CA 1
ATOM 4278 C C . GLY B 1 236 ? -11.477 18.766 8.852 1 96.12 236 GLY B C 1
ATOM 4279 O O . GLY B 1 236 ? -10.281 18.672 9.148 1 96.12 236 GLY B O 1
ATOM 4280 N N . GLU B 1 237 ? -11.992 19.812 8.266 1 95.56 237 GLU B N 1
ATOM 4281 C CA . GLU B 1 237 ? -11.156 20.953 7.91 1 95.56 237 GLU B CA 1
ATOM 4282 C C . GLU B 1 237 ? -10.609 21.656 9.156 1 95.56 237 GLU B C 1
ATOM 4284 O O . GLU B 1 237 ? -9.445 22.047 9.188 1 95.56 237 GLU B O 1
ATOM 4289 N N . ALA B 1 238 ? -11.453 21.781 10.141 1 94.31 238 ALA B N 1
ATOM 4290 C CA . ALA B 1 238 ? -10.992 22.328 11.414 1 94.31 238 ALA B CA 1
ATOM 4291 C C . ALA B 1 238 ? -9.914 21.453 12.031 1 94.31 238 ALA B C 1
ATOM 4293 O O . ALA B 1 238 ? -8.906 21.953 12.531 1 94.31 238 ALA B O 1
ATOM 4294 N N . GLY B 1 239 ? -10.141 20.203 11.961 1 94.75 239 GLY B N 1
ATOM 4295 C CA . GLY B 1 239 ? -9.164 19.266 12.461 1 94.75 239 GLY B CA 1
ATOM 4296 C C . GLY B 1 239 ? -7.844 19.312 11.711 1 94.75 239 GLY B C 1
ATOM 4297 O O . GLY B 1 239 ? -6.773 19.172 12.312 1 94.75 239 GLY B O 1
ATOM 4298 N N . ALA B 1 240 ? -7.906 19.469 10.422 1 95.25 240 ALA B N 1
ATOM 4299 C CA . ALA B 1 240 ? -6.688 19.547 9.617 1 95.25 240 ALA B CA 1
ATOM 4300 C C . ALA B 1 240 ? -5.84 20.75 10.016 1 95.25 240 ALA B C 1
ATOM 4302 O O . ALA B 1 240 ? -4.609 20.672 10.023 1 95.25 240 ALA B O 1
ATOM 4303 N N . ASP B 1 241 ? -6.523 21.859 10.328 1 95.12 241 ASP B N 1
ATOM 4304 C CA . ASP B 1 241 ? -5.793 23.016 10.828 1 95.12 241 ASP B CA 1
ATOM 4305 C C . ASP B 1 241 ? -5.105 22.703 12.156 1 95.12 241 ASP B C 1
ATOM 4307 O O . ASP B 1 241 ? -3.938 23.047 12.359 1 95.12 241 ASP B O 1
ATOM 4311 N N . LEU B 1 242 ? -5.812 22.078 13 1 93.81 242 LEU B N 1
ATOM 4312 C CA . LEU B 1 242 ? -5.242 21.672 14.273 1 93.81 242 LEU B CA 1
ATOM 4313 C C . LEU B 1 242 ? -4.082 20.703 14.07 1 93.81 242 LEU B C 1
ATOM 4315 O O . LEU B 1 242 ? -3.051 20.812 14.742 1 93.81 242 LEU B O 1
ATOM 4319 N N . GLY B 1 243 ? -4.281 19.766 13.203 1 94 243 GLY B N 1
ATOM 4320 C CA . GLY B 1 243 ? -3.221 18.812 12.891 1 94 243 GLY B CA 1
ATOM 4321 C C . GLY B 1 243 ? -1.967 19.484 12.359 1 94 243 GLY B C 1
ATOM 4322 O O . GLY B 1 243 ? -0.853 19.078 12.711 1 94 243 GLY B O 1
ATOM 4323 N N . ALA B 1 244 ? -2.178 20.438 11.531 1 94.38 244 ALA B N 1
ATOM 4324 C CA . ALA B 1 244 ? -1.036 21.188 11.008 1 94.38 244 ALA B CA 1
ATOM 4325 C C . ALA B 1 244 ? -0.297 21.922 12.125 1 94.38 244 ALA B C 1
ATOM 4327 O O . ALA B 1 244 ? 0.935 21.953 12.141 1 94.38 244 ALA B O 1
ATOM 4328 N N . ALA B 1 245 ? -1.054 22.5 13.016 1 94.06 245 ALA B N 1
ATOM 4329 C CA . ALA B 1 245 ? -0.444 23.156 14.172 1 94.06 245 ALA B CA 1
ATOM 4330 C C . ALA B 1 245 ? 0.371 22.156 14.992 1 94.06 245 ALA B C 1
ATOM 4332 O O . ALA B 1 245 ? 1.483 22.469 15.422 1 94.06 245 ALA B O 1
ATOM 4333 N N . TYR B 1 246 ? -0.162 21.016 15.141 1 91.69 246 TYR B N 1
ATOM 4334 C CA . TYR B 1 246 ? 0.517 19.953 15.867 1 91.69 246 TYR B CA 1
ATOM 4335 C C . TYR B 1 246 ? 1.85 19.609 15.211 1 91.69 246 TYR B C 1
ATOM 4337 O O . TYR B 1 246 ? 2.861 19.438 15.898 1 91.69 246 TYR B O 1
ATOM 4345 N N . GLN B 1 247 ? 1.854 19.5 13.953 1 90.31 247 GLN B N 1
ATOM 4346 C CA . GLN B 1 247 ? 3.07 19.156 13.227 1 90.31 247 GLN B CA 1
ATOM 4347 C C . GLN B 1 247 ? 4.117 20.25 13.352 1 90.31 247 GLN B C 1
ATOM 4349 O O . GLN B 1 247 ? 5.305 19.984 13.539 1 90.31 247 GLN B O 1
ATOM 4354 N N . VAL B 1 248 ? 3.701 21.484 13.258 1 92.56 248 VAL B N 1
ATOM 4355 C CA . VAL B 1 248 ? 4.625 22.609 13.391 1 92.56 248 VAL B CA 1
ATOM 4356 C C . VAL B 1 248 ? 5.285 22.578 14.766 1 92.56 248 VAL B C 1
ATOM 4358 O O . VAL B 1 248 ? 6.496 22.766 14.891 1 92.56 248 VAL B O 1
ATOM 4361 N N . ILE B 1 249 ? 4.492 22.297 15.766 1 91.5 249 ILE B N 1
ATOM 4362 C CA . ILE B 1 249 ? 5.02 22.219 17.125 1 91.5 249 ILE B CA 1
ATOM 4363 C C . ILE B 1 249 ? 5.977 21.031 17.234 1 91.5 249 ILE B C 1
ATOM 4365 O O . ILE B 1 249 ? 7.02 21.125 17.891 1 91.5 249 ILE B O 1
ATOM 4369 N N . ASP B 1 250 ? 5.598 19.922 16.578 1 87.56 250 ASP B N 1
ATOM 4370 C CA . ASP B 1 250 ? 6.48 18.75 16.562 1 87.56 250 ASP B CA 1
ATOM 4371 C C . ASP B 1 250 ? 7.824 19.094 15.93 1 87.56 250 ASP B C 1
ATOM 4373 O O . ASP B 1 250 ? 8.867 18.609 16.391 1 87.56 250 ASP B O 1
ATOM 4377 N N . ASP B 1 251 ? 7.832 19.828 14.914 1 89.19 251 ASP B N 1
ATOM 4378 C CA . ASP B 1 251 ? 9.062 20.266 14.266 1 89.19 251 ASP B CA 1
ATOM 4379 C C . ASP B 1 251 ? 9.898 21.141 15.203 1 89.19 251 ASP B C 1
ATOM 4381 O O . ASP B 1 251 ? 11.125 21.031 15.234 1 89.19 251 ASP B O 1
ATOM 4385 N N . VAL B 1 252 ? 9.211 22 15.93 1 91.75 252 VAL B N 1
ATOM 4386 C CA . VAL B 1 252 ? 9.898 22.859 16.891 1 91.75 252 VAL B CA 1
ATOM 4387 C C . VAL B 1 252 ? 10.562 22.016 17.969 1 91.75 252 VAL B C 1
ATOM 4389 O O . VAL B 1 252 ? 11.734 22.203 18.281 1 91.75 252 VAL B O 1
ATOM 4392 N N . LEU B 1 253 ? 9.836 21.062 18.453 1 87.5 253 LEU B N 1
ATOM 4393 C CA . LEU B 1 253 ? 10.344 20.188 19.5 1 87.5 253 LEU 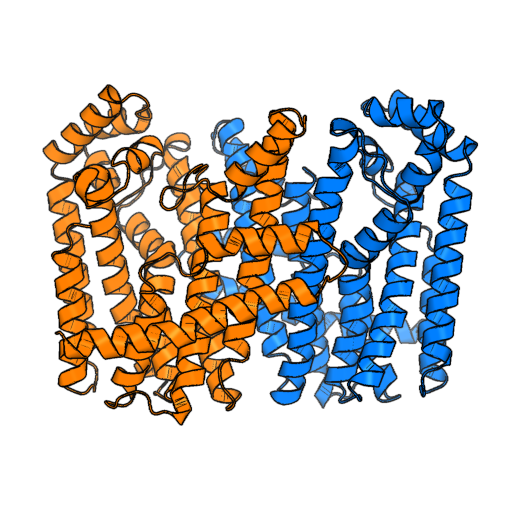B CA 1
ATOM 4394 C C . LEU B 1 253 ? 11.461 19.297 18.969 1 87.5 253 LEU B C 1
ATOM 4396 O O . LEU B 1 253 ? 12.398 18.969 19.688 1 87.5 253 LEU B O 1
ATOM 4400 N N . GLY B 1 254 ? 11.406 18.938 17.703 1 85.56 254 GLY B N 1
ATOM 4401 C CA . GLY B 1 254 ? 12.406 18.109 17.062 1 85.56 254 GLY B CA 1
ATOM 4402 C C . GLY B 1 254 ? 13.734 18.812 16.859 1 85.56 254 GLY B C 1
ATOM 4403 O O . GLY B 1 254 ? 14.766 18.156 16.672 1 85.56 254 GLY B O 1
ATOM 4404 N N . VAL B 1 255 ? 13.727 20.078 16.906 1 89.56 255 VAL B N 1
ATOM 4405 C CA . VAL B 1 255 ? 14.945 20.844 16.672 1 89.56 255 VAL B CA 1
ATOM 4406 C C . VAL B 1 255 ? 15.398 21.5 17.969 1 89.56 255 VAL B C 1
ATOM 4408 O O . VAL B 1 255 ? 16.594 21.578 18.266 1 89.56 255 VAL B O 1
ATOM 4411 N N . PHE B 1 256 ? 14.469 21.922 18.766 1 90.69 256 PHE B N 1
ATOM 4412 C CA . PHE B 1 256 ? 14.812 22.766 19.906 1 90.69 256 PHE B CA 1
ATOM 4413 C C . PHE B 1 256 ? 14.445 22.078 21.219 1 90.69 256 PHE B C 1
ATOM 4415 O O . PHE B 1 256 ? 14.766 22.578 22.297 1 90.69 256 PHE B O 1
ATOM 4422 N N . GLY B 1 257 ? 13.742 20.984 21.031 1 83.69 257 GLY B N 1
ATOM 4423 C CA . GLY B 1 257 ? 13.25 20.328 22.234 1 83.69 257 GLY B CA 1
ATOM 4424 C C . GLY B 1 257 ? 14.336 19.594 23 1 83.69 257 GLY B C 1
ATOM 4425 O O . GLY B 1 257 ? 15.406 19.312 22.453 1 83.69 257 GLY B O 1
ATOM 4426 N N . ASP B 1 258 ? 14.023 19.312 24.219 1 78.44 258 ASP B N 1
ATOM 4427 C CA . ASP B 1 258 ? 14.891 18.5 25.062 1 78.44 258 ASP B CA 1
ATOM 4428 C C . ASP B 1 258 ? 14.68 17 24.781 1 78.44 258 ASP B C 1
ATOM 4430 O O . ASP B 1 258 ? 13.594 16.469 25 1 78.44 258 ASP B O 1
ATOM 4434 N N . PRO B 1 259 ? 15.719 16.312 24.219 1 71.81 259 PRO B N 1
ATOM 4435 C CA . PRO B 1 259 ? 15.57 14.891 23.922 1 71.81 259 PRO B CA 1
ATOM 4436 C C . PRO B 1 259 ? 15.039 14.094 25.109 1 71.81 259 PRO B C 1
ATOM 4438 O O . PRO B 1 259 ? 14.312 13.109 24.938 1 71.81 259 PRO B O 1
ATOM 4441 N N . GLY B 1 260 ? 15.438 14.461 26.266 1 66.81 260 GLY B N 1
ATOM 4442 C CA . GLY B 1 260 ? 14.938 13.797 27.469 1 66.81 260 GLY B CA 1
ATOM 4443 C C . GLY B 1 260 ? 13.43 13.883 27.609 1 66.81 260 GLY B C 1
ATOM 4444 O O . GLY B 1 260 ? 12.797 12.953 28.109 1 66.81 260 GLY B O 1
ATOM 4445 N N . GLU B 1 261 ? 12.883 14.914 27.141 1 69.5 261 GLU B N 1
ATOM 4446 C CA . GLU B 1 261 ? 11.445 15.141 27.219 1 69.5 261 GLU B CA 1
ATOM 4447 C C . GLU B 1 261 ? 10.719 14.555 26.016 1 69.5 261 GLU B C 1
ATOM 4449 O O . GLU B 1 261 ? 9.648 13.961 26.156 1 69.5 261 GLU B O 1
ATOM 4454 N N . THR B 1 262 ? 11.359 14.648 24.906 1 68.69 262 THR B N 1
ATOM 4455 C CA . THR B 1 262 ? 10.68 14.273 23.672 1 68.69 262 THR B CA 1
ATOM 4456 C C . THR B 1 262 ? 10.859 12.781 23.391 1 68.69 262 THR B C 1
ATOM 4458 O O . THR B 1 262 ? 10.086 12.188 22.641 1 68.69 262 THR B O 1
ATOM 4461 N N . GLY B 1 263 ? 11.961 12.234 23.953 1 60.34 263 GLY B N 1
ATOM 4462 C CA . GLY B 1 263 ? 12.273 10.828 23.719 1 60.34 263 GLY B CA 1
ATOM 4463 C C . GLY B 1 263 ? 12.883 10.57 22.344 1 60.34 263 GLY B C 1
ATOM 4464 O O . GLY B 1 263 ? 13.039 9.422 21.938 1 60.34 263 GLY B O 1
ATOM 4465 N N . LYS B 1 264 ? 13.086 11.68 21.547 1 63.06 264 LYS B N 1
ATOM 4466 C CA . LYS B 1 264 ? 13.688 11.531 20.234 1 63.06 264 LYS B CA 1
ATOM 4467 C C . LYS B 1 264 ? 14.852 12.492 20.047 1 63.06 264 LYS B C 1
ATOM 4469 O O . LYS B 1 264 ? 14.93 13.516 20.719 1 63.06 264 LYS B O 1
ATOM 4474 N N . SER B 1 265 ? 15.68 11.977 19.141 1 64.56 265 SER B N 1
ATOM 4475 C CA . SER B 1 265 ? 16.797 12.867 18.828 1 64.56 265 SER B CA 1
ATOM 4476 C C . SER B 1 265 ? 16.297 14.172 18.203 1 64.56 265 SER B C 1
ATOM 4478 O O . SER B 1 265 ? 15.383 14.164 17.375 1 64.56 265 SER B O 1
ATOM 4480 N N . ALA B 1 266 ? 16.781 15.258 18.719 1 66.69 266 ALA B N 1
ATOM 4481 C CA . ALA B 1 266 ? 16.453 16.578 18.172 1 66.69 266 ALA B CA 1
ATOM 4482 C C . ALA B 1 266 ? 17.344 16.891 16.953 1 66.69 266 ALA B C 1
ATOM 4484 O O . ALA B 1 266 ? 17.359 18.016 16.469 1 66.69 266 ALA B O 1
ATOM 4485 N N . ASP B 1 267 ? 18.062 15.844 16.469 1 72.88 267 ASP B N 1
ATOM 4486 C CA . ASP B 1 267 ? 19.031 16.078 15.406 1 72.88 267 ASP B CA 1
ATOM 4487 C C . ASP B 1 267 ? 18.531 15.539 14.078 1 72.88 267 ASP B C 1
ATOM 4489 O O . ASP B 1 267 ? 19 15.945 13.016 1 72.88 267 ASP B O 1
ATOM 4493 N N . GLY B 1 268 ? 17.469 14.703 14.188 1 73 268 GLY B N 1
ATOM 4494 C CA . GLY B 1 268 ? 17.094 13.93 13.016 1 73 268 GLY B CA 1
ATOM 4495 C C . GLY B 1 268 ? 16.578 14.781 11.875 1 73 268 GLY B C 1
ATOM 4496 O O . GLY B 1 268 ? 17 14.625 10.734 1 73 268 GLY B O 1
ATOM 4497 N N . ASP B 1 269 ? 15.867 15.766 12.195 1 77.75 269 ASP B N 1
ATOM 4498 C CA . ASP B 1 269 ? 15.242 16.594 11.164 1 77.75 269 ASP B CA 1
ATOM 4499 C C . ASP B 1 269 ? 16.297 17.406 10.406 1 77.75 269 ASP B C 1
ATOM 4501 O O . ASP B 1 269 ? 16.219 17.547 9.188 1 77.75 269 ASP B O 1
ATOM 4505 N N . LEU B 1 270 ? 17.234 17.906 11.148 1 83.38 270 LEU B N 1
ATOM 4506 C CA . LEU B 1 270 ? 18.266 18.734 10.523 1 83.38 270 LEU B CA 1
ATOM 4507 C C . LEU B 1 270 ? 19.25 17.859 9.742 1 83.38 270 LEU B C 1
ATOM 4509 O O . LEU B 1 270 ? 19.703 18.25 8.664 1 83.38 270 LEU B O 1
ATOM 4513 N N . ARG B 1 271 ? 19.453 16.719 10.266 1 78.19 271 ARG B N 1
ATOM 4514 C CA . ARG B 1 271 ? 20.344 15.789 9.586 1 78.19 271 ARG B CA 1
ATOM 4515 C C . ARG B 1 271 ? 19.766 15.336 8.25 1 78.19 271 ARG B C 1
ATOM 4517 O O . ARG B 1 271 ? 20.484 15.211 7.258 1 78.19 271 ARG B O 1
ATOM 4524 N N . GLU B 1 272 ? 18.562 15.18 8.25 1 74.5 272 GLU B N 1
ATOM 4525 C CA . GLU B 1 272 ? 17.875 14.656 7.074 1 74.5 272 GLU B CA 1
ATOM 4526 C C . GLU B 1 272 ? 17.562 15.773 6.082 1 74.5 272 GLU B C 1
ATOM 4528 O O . GLU B 1 272 ? 17.219 15.508 4.93 1 74.5 272 GLU B O 1
ATOM 4533 N N . GLY B 1 273 ? 17.688 16.969 6.551 1 79.19 273 GLY B N 1
ATOM 4534 C CA . GLY B 1 273 ? 17.391 18.094 5.676 1 79.19 273 GLY B CA 1
ATOM 4535 C C . GLY B 1 273 ? 15.914 18.266 5.395 1 79.19 273 GLY B C 1
ATOM 4536 O O . GLY B 1 273 ? 15.523 18.688 4.309 1 79.19 273 GLY B O 1
ATOM 4537 N N . LYS B 1 274 ? 15.117 17.969 6.309 1 83.56 274 LYS B N 1
ATOM 4538 C CA . LYS B 1 274 ? 13.672 18.094 6.137 1 83.56 274 LYS B CA 1
ATOM 4539 C C . LYS B 1 274 ? 13.25 19.547 5.918 1 83.56 274 LYS B C 1
ATOM 4541 O O . LYS B 1 274 ? 13.789 20.453 6.555 1 83.56 274 LYS B O 1
ATOM 4546 N N . ALA B 1 275 ? 12.352 19.703 5.016 1 87.75 275 ALA B N 1
ATOM 4547 C CA . ALA B 1 275 ? 11.773 21.031 4.805 1 87.75 275 ALA B CA 1
ATOM 4548 C C . ALA B 1 275 ? 10.625 21.281 5.777 1 87.75 275 ALA B C 1
ATOM 4550 O O . ALA B 1 275 ? 9.578 20.641 5.695 1 87.75 275 ALA B O 1
ATOM 4551 N N . THR B 1 276 ? 10.844 22.172 6.688 1 91 276 THR B N 1
ATOM 4552 C CA . THR B 1 276 ? 9.836 22.562 7.676 1 91 276 THR B CA 1
ATOM 4553 C C . THR B 1 276 ? 9.633 24.078 7.68 1 91 276 THR B C 1
ATOM 4555 O O . THR B 1 276 ? 10.367 24.812 7.016 1 91 276 THR B O 1
ATOM 4558 N N . VAL B 1 277 ? 8.672 24.453 8.461 1 91.62 277 VAL B N 1
ATOM 4559 C CA . VAL B 1 277 ? 8.438 25.891 8.617 1 91.62 277 VAL B CA 1
ATOM 4560 C C . VAL B 1 277 ? 9.672 26.547 9.211 1 91.62 277 VAL B C 1
ATOM 4562 O O . VAL B 1 277 ? 10.031 27.672 8.828 1 91.62 277 VAL B O 1
ATOM 4565 N N . LEU B 1 278 ? 10.367 25.812 10.062 1 93 278 LEU B N 1
ATOM 4566 C CA . LEU B 1 278 ? 11.578 26.328 10.703 1 93 278 LEU B CA 1
ATOM 4567 C C . LEU B 1 278 ? 12.672 26.578 9.664 1 93 278 LEU B C 1
ATOM 4569 O O . LEU B 1 278 ? 13.172 27.703 9.555 1 93 278 LEU B O 1
ATOM 4573 N N . THR B 1 279 ? 12.961 25.531 8.953 1 91.31 279 THR B N 1
ATOM 4574 C CA . THR B 1 279 ? 14.07 25.625 8.008 1 91.31 279 THR B CA 1
ATOM 4575 C C . THR B 1 279 ? 13.734 26.578 6.863 1 91.31 279 THR B C 1
ATOM 4577 O O . THR B 1 279 ? 14.617 27.266 6.348 1 91.31 279 THR B O 1
ATOM 4580 N N . ALA B 1 280 ? 12.523 26.641 6.457 1 89.31 280 ALA B N 1
ATOM 4581 C CA . ALA B 1 280 ? 12.117 27.562 5.41 1 89.31 280 ALA B CA 1
ATOM 4582 C C . ALA B 1 280 ? 12.336 29.016 5.848 1 89.31 280 ALA B C 1
ATOM 4584 O O . ALA B 1 280 ? 12.789 29.844 5.062 1 89.31 280 ALA B O 1
ATOM 4585 N N . HIS B 1 281 ? 11.953 29.281 7.066 1 91.12 281 HIS B N 1
ATOM 4586 C CA . HIS B 1 281 ? 12.148 30.625 7.602 1 91.12 281 HIS B CA 1
ATOM 4587 C C . HIS B 1 281 ? 13.625 30.969 7.684 1 91.12 281 HIS B C 1
ATOM 4589 O O . HIS B 1 281 ? 14.031 32.094 7.328 1 91.12 281 HIS B O 1
ATOM 4595 N N . GLY B 1 282 ? 14.391 30.062 8.195 1 91.69 282 GLY B N 1
ATOM 4596 C CA . GLY B 1 282 ? 15.82 30.281 8.32 1 91.69 282 GLY B CA 1
ATOM 4597 C C . GLY B 1 282 ? 16.516 30.484 6.98 1 91.69 282 GLY B C 1
ATOM 4598 O O . GLY B 1 282 ? 17.438 31.297 6.867 1 91.69 282 GLY B O 1
ATOM 4599 N N . ARG B 1 283 ? 16.094 29.797 6.004 1 90 283 ARG B N 1
ATOM 4600 C CA . ARG B 1 283 ? 16.734 29.797 4.691 1 90 283 ARG B CA 1
ATOM 4601 C C . ARG B 1 283 ? 16.609 31.172 4.031 1 90 283 ARG B C 1
ATOM 4603 O O . ARG B 1 283 ? 17.328 31.453 3.064 1 90 283 ARG B O 1
ATOM 4610 N N . ARG B 1 284 ? 15.781 32.031 4.555 1 89.25 284 ARG B N 1
ATOM 4611 C CA . ARG B 1 284 ? 15.688 33.406 4.043 1 89.25 284 ARG B CA 1
ATOM 4612 C C . ARG B 1 284 ? 16.984 34.156 4.281 1 89.25 284 ARG B C 1
ATOM 4614 O O . ARG B 1 284 ? 17.25 35.188 3.619 1 89.25 284 ARG B O 1
ATOM 4621 N N . ILE B 1 285 ? 17.734 33.688 5.262 1 93 285 ILE B N 1
ATOM 4622 C CA . ILE B 1 285 ? 19.031 34.281 5.566 1 93 285 ILE B CA 1
ATOM 4623 C C . ILE B 1 285 ? 20.141 33.469 4.891 1 93 285 ILE B C 1
ATOM 4625 O O . ILE B 1 285 ? 20.328 32.281 5.215 1 93 285 ILE B O 1
ATOM 4629 N N . PRO B 1 286 ? 20.922 34.062 4.074 1 92.5 286 PRO B N 1
ATOM 4630 C CA . PRO B 1 286 ? 21.906 33.344 3.277 1 92.5 286 PRO B CA 1
ATOM 4631 C C . PRO B 1 286 ? 22.859 32.5 4.133 1 92.5 286 PRO B C 1
ATOM 4633 O O . PRO B 1 286 ? 23.172 31.359 3.787 1 92.5 286 PRO B O 1
ATOM 4636 N N . ALA B 1 287 ? 23.25 33.031 5.254 1 93.56 287 ALA B N 1
ATOM 4637 C CA . ALA B 1 287 ? 24.188 32.312 6.117 1 93.56 287 ALA B CA 1
ATOM 4638 C C . ALA B 1 287 ? 23.562 31.047 6.676 1 93.56 287 ALA B C 1
ATOM 4640 O O . ALA B 1 287 ? 24.219 30.031 6.805 1 93.56 287 ALA B O 1
ATOM 4641 N N . VAL B 1 288 ? 22.328 31.141 6.996 1 93.38 288 VAL B N 1
ATOM 4642 C CA . VAL B 1 288 ? 21.609 29.984 7.523 1 93.38 288 VAL B CA 1
ATOM 4643 C C . VAL B 1 288 ? 21.391 28.969 6.41 1 93.38 288 VAL B C 1
ATOM 4645 O O . VAL B 1 288 ? 21.562 27.766 6.613 1 93.38 288 VAL B O 1
ATOM 4648 N N . ARG B 1 289 ? 21.031 29.469 5.242 1 90.94 289 ARG B N 1
ATOM 4649 C CA . ARG B 1 289 ? 20.828 28.609 4.074 1 90.94 289 ARG B CA 1
ATOM 4650 C C . ARG B 1 289 ? 22.078 27.812 3.764 1 90.94 289 ARG B C 1
ATOM 4652 O O . ARG B 1 289 ? 22 26.609 3.496 1 90.94 289 ARG B O 1
ATOM 4659 N N . ALA B 1 290 ? 23.188 28.406 3.832 1 90.12 290 ALA B N 1
ATOM 4660 C CA . ALA B 1 290 ? 24.469 27.75 3.545 1 90.12 290 ALA B CA 1
ATOM 4661 C C . ALA B 1 290 ? 24.734 26.625 4.551 1 90.12 290 ALA B C 1
ATOM 4663 O O . ALA B 1 290 ? 25.234 25.562 4.18 1 90.12 290 ALA B O 1
ATOM 4664 N N . LEU B 1 291 ? 24.438 26.891 5.75 1 90.75 291 LEU B N 1
ATOM 4665 C CA . LEU B 1 291 ? 24.641 25.906 6.797 1 90.75 291 LEU B CA 1
ATOM 4666 C C . LEU B 1 291 ? 23.734 24.688 6.574 1 90.75 291 LEU B C 1
ATOM 4668 O O . LEU B 1 291 ? 24.172 23.547 6.742 1 90.75 291 LEU B O 1
ATOM 4672 N N . LEU B 1 292 ? 22.531 24.953 6.199 1 88.94 292 LEU B N 1
ATOM 4673 C CA . LEU B 1 292 ? 21.562 23.891 5.984 1 88.94 292 LEU B CA 1
ATOM 4674 C C . LEU B 1 292 ? 21.906 23.109 4.723 1 88.94 292 LEU B C 1
ATOM 4676 O O . LEU B 1 292 ? 21.797 21.875 4.703 1 88.94 292 LEU B O 1
ATOM 4680 N N . ASP B 1 293 ? 22.359 23.781 3.689 1 86.81 293 ASP B N 1
ATOM 4681 C CA . ASP B 1 293 ? 22.672 23.141 2.414 1 86.81 293 ASP B CA 1
ATOM 4682 C C . ASP B 1 293 ? 23.906 22.234 2.543 1 86.81 293 ASP B C 1
ATOM 4684 O O . ASP B 1 293 ? 24.062 21.281 1.774 1 86.81 293 ASP B O 1
ATOM 4688 N N . ALA B 1 294 ? 24.781 22.594 3.5 1 85 294 ALA B N 1
ATOM 4689 C CA . ALA B 1 294 ? 25.984 21.797 3.717 1 85 294 ALA B CA 1
ATOM 4690 C C . ALA B 1 294 ? 25.641 20.422 4.289 1 85 294 ALA B C 1
ATOM 4692 O O . ALA B 1 294 ? 26.469 19.516 4.258 1 85 294 ALA B O 1
ATOM 4693 N N . GLY B 1 295 ? 24.359 20.281 4.719 1 82.88 295 GLY B N 1
ATOM 4694 C CA . GLY B 1 295 ? 23.953 19 5.27 1 82.88 295 GLY B CA 1
ATOM 4695 C C . GLY B 1 295 ? 24.609 18.672 6.598 1 82.88 295 GLY B C 1
ATOM 4696 O O . GLY B 1 295 ? 25.5 17.844 6.664 1 82.88 295 GLY B O 1
ATOM 4697 N N . PRO B 1 296 ? 24.141 19.328 7.613 1 84 296 PRO B N 1
ATOM 4698 C CA . PRO B 1 296 ? 24.734 19.078 8.93 1 84 296 PRO B CA 1
ATOM 4699 C C . PRO B 1 296 ? 24.781 17.609 9.289 1 84 296 PRO B C 1
ATOM 4701 O O . PRO B 1 296 ? 23.734 16.953 9.32 1 84 296 PRO B O 1
ATOM 4704 N N . ALA B 1 297 ? 26 17.094 9.531 1 83 297 ALA B N 1
ATOM 4705 C CA . ALA B 1 297 ? 26.188 15.664 9.75 1 83 297 ALA B CA 1
ATOM 4706 C C . ALA B 1 297 ? 26.75 15.391 11.141 1 83 297 ALA B C 1
ATOM 4708 O O . ALA B 1 297 ? 26.391 14.391 11.773 1 83 297 ALA B O 1
ATOM 4709 N N . THR B 1 298 ? 27.547 16.297 11.688 1 88.69 298 THR B N 1
ATOM 4710 C CA . THR B 1 298 ? 28.156 16.141 13.008 1 88.69 298 THR B CA 1
ATOM 4711 C C . THR B 1 298 ? 27.328 16.875 14.07 1 88.69 298 THR B C 1
ATOM 4713 O O . THR B 1 298 ? 26.594 17.797 13.75 1 88.69 298 THR B O 1
ATOM 4716 N N . PRO B 1 299 ? 27.5 16.453 15.242 1 88.38 299 PRO B N 1
ATOM 4717 C CA . PRO B 1 299 ? 26.812 17.172 16.312 1 88.38 299 PRO B CA 1
ATOM 4718 C C . PRO B 1 299 ? 27.141 18.656 16.312 1 88.38 299 PRO B C 1
ATOM 4720 O O . PRO B 1 299 ? 26.25 19.484 16.578 1 88.38 299 PRO B O 1
ATOM 4723 N N . ALA B 1 300 ? 28.344 18.953 15.961 1 92 300 ALA B N 1
ATOM 4724 C CA . ALA B 1 300 ? 28.734 20.359 15.922 1 92 300 ALA B CA 1
ATOM 4725 C C . ALA B 1 300 ? 28.031 21.094 14.797 1 92 300 ALA B C 1
ATOM 4727 O O . ALA B 1 300 ? 27.594 22.234 14.969 1 92 300 ALA B O 1
ATOM 4728 N N . ASP B 1 301 ? 27.891 20.438 13.664 1 92.38 301 ASP B N 1
ATOM 4729 C CA . ASP B 1 301 ? 27.172 21.016 12.531 1 92.38 301 ASP B CA 1
ATOM 4730 C C . ASP B 1 301 ? 25.703 21.25 12.859 1 92.38 301 ASP B C 1
ATOM 4732 O O . ASP B 1 301 ? 25.141 22.281 12.508 1 92.38 301 ASP B O 1
ATOM 4736 N N . ILE B 1 302 ? 25.203 20.344 13.547 1 91.94 302 ILE B N 1
ATOM 4737 C CA . ILE B 1 302 ? 23.781 20.375 13.883 1 91.94 302 ILE B CA 1
ATOM 4738 C C . ILE B 1 302 ? 23.516 21.516 14.875 1 91.94 302 ILE B C 1
ATOM 4740 O O . ILE B 1 302 ? 22.547 22.266 14.727 1 91.94 302 ILE B O 1
ATOM 4744 N N . GLU B 1 303 ? 24.391 21.609 15.812 1 92.81 303 GLU B N 1
ATOM 4745 C CA . GLU B 1 303 ? 24.234 22.672 16.797 1 92.81 303 GLU B CA 1
ATOM 4746 C C . GLU B 1 303 ? 24.406 24.047 16.156 1 92.81 303 GLU B C 1
ATOM 4748 O O . GLU B 1 303 ? 23.703 25 16.531 1 92.81 303 GLU B O 1
ATOM 4753 N N . ALA B 1 304 ? 25.297 24.125 15.258 1 94.5 304 ALA B N 1
ATOM 4754 C CA . ALA B 1 304 ? 25.484 25.375 14.539 1 94.5 304 ALA B CA 1
ATOM 4755 C C . ALA B 1 304 ? 24.234 25.75 13.75 1 94.5 304 ALA B C 1
ATOM 4757 O O . ALA B 1 304 ? 23.812 26.922 13.742 1 94.5 304 ALA B O 1
ATOM 4758 N N . ALA B 1 305 ? 23.688 24.797 13.18 1 94.12 305 ALA B N 1
ATOM 47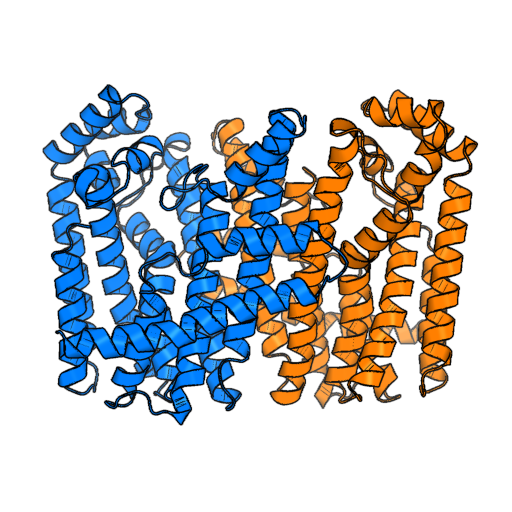59 C CA . ALA B 1 305 ? 22.453 25.031 12.422 1 94.12 305 ALA B CA 1
ATOM 4760 C C . ALA B 1 305 ? 21.312 25.438 13.344 1 94.12 305 ALA B C 1
ATOM 4762 O O . ALA B 1 305 ? 20.531 26.344 13.023 1 94.12 305 ALA B O 1
ATOM 4763 N N . ARG B 1 306 ? 21.234 24.766 14.445 1 94.5 306 ARG B N 1
ATOM 4764 C CA . ARG B 1 306 ? 20.203 25.047 15.43 1 94.5 306 ARG B CA 1
ATOM 4765 C C . ARG B 1 306 ? 20.297 26.484 15.93 1 94.5 306 ARG B C 1
ATOM 4767 O O . ARG B 1 306 ? 19.297 27.203 16 1 94.5 306 ARG B O 1
ATOM 4774 N N . ARG B 1 307 ? 21.453 26.875 16.25 1 95.62 307 ARG B N 1
ATOM 4775 C CA . ARG B 1 307 ? 21.688 28.219 16.734 1 95.62 307 ARG B CA 1
ATOM 4776 C C . ARG B 1 307 ? 21.391 29.266 15.664 1 95.62 307 ARG B C 1
ATOM 4778 O O . ARG B 1 307 ? 20.828 30.312 15.953 1 95.62 307 ARG B O 1
ATOM 4785 N N . ALA B 1 308 ? 21.797 28.922 14.531 1 96.38 308 ALA B N 1
ATOM 4786 C CA . ALA B 1 308 ? 21.531 29.828 13.422 1 96.38 308 ALA B CA 1
ATOM 4787 C C . ALA B 1 308 ? 20.031 30 13.188 1 96.38 308 ALA B C 1
ATOM 4789 O O . ALA B 1 308 ? 19.562 31.109 12.93 1 96.38 308 ALA B O 1
ATOM 4790 N N . LEU B 1 309 ? 19.297 28.953 13.312 1 95.69 309 LEU B N 1
ATOM 4791 C CA . LEU B 1 309 ? 17.844 29 13.156 1 95.69 309 LEU B CA 1
ATOM 4792 C C . LEU B 1 309 ? 17.203 29.812 14.273 1 95.69 309 LEU B C 1
ATOM 4794 O O . LEU B 1 309 ? 16.297 30.609 14.023 1 95.69 309 LEU B O 1
ATOM 4798 N N . GLU B 1 310 ? 17.688 29.625 15.43 1 96.06 310 GLU B N 1
ATOM 4799 C CA . GLU B 1 310 ? 17.188 30.375 16.578 1 96.06 310 GLU B CA 1
ATOM 4800 C C . GLU B 1 310 ? 17.453 31.875 16.406 1 96.06 310 GLU B C 1
ATOM 4802 O O . GLU B 1 310 ? 16.562 32.688 16.625 1 96.06 310 GLU B O 1
ATOM 4807 N N . ALA B 1 311 ? 18.641 32.156 16.047 1 96.94 311 ALA B N 1
ATOM 4808 C CA . ALA B 1 311 ? 19.047 33.531 15.859 1 96.94 311 ALA B CA 1
ATOM 4809 C C . ALA B 1 311 ? 18.234 34.188 14.742 1 96.94 311 ALA B C 1
ATOM 4811 O O . ALA B 1 311 ? 17.953 35.406 14.789 1 96.94 311 ALA B O 1
ATOM 4812 N N . ALA B 1 312 ? 17.844 33.406 13.844 1 96.19 312 ALA B N 1
ATOM 4813 C CA . ALA B 1 312 ? 17.094 33.906 12.695 1 96.19 312 ALA B CA 1
ATOM 4814 C C . ALA B 1 312 ? 15.625 34.125 13.055 1 96.19 312 ALA B C 1
ATOM 4816 O O . ALA B 1 312 ? 14.852 34.656 12.25 1 96.19 312 ALA B O 1
ATOM 4817 N N . GLY B 1 313 ? 15.227 33.656 14.25 1 96.44 313 GLY B N 1
ATOM 4818 C CA . GLY B 1 313 ? 13.844 33.812 14.688 1 96.44 313 GLY B CA 1
ATOM 4819 C C . GLY B 1 313 ? 12.938 32.719 14.188 1 96.44 313 GLY B C 1
ATOM 4820 O O . GLY B 1 313 ? 11.711 32.875 14.164 1 96.44 313 GLY B O 1
ATOM 4821 N N . ALA B 1 314 ? 13.516 31.625 13.742 1 95.25 314 ALA B N 1
ATOM 4822 C CA . ALA B 1 314 ? 12.75 30.531 13.156 1 95.25 314 ALA B CA 1
ATOM 4823 C C . ALA B 1 314 ? 11.812 29.906 14.188 1 95.25 314 ALA B C 1
ATOM 4825 O O . ALA B 1 314 ? 10.672 29.547 13.867 1 95.25 314 ALA B O 1
ATOM 4826 N N . ARG B 1 315 ? 12.273 29.766 15.391 1 95.31 315 ARG B N 1
ATOM 4827 C CA . ARG B 1 315 ? 11.461 29.188 16.453 1 95.31 315 ARG B CA 1
ATOM 4828 C C . ARG B 1 315 ? 10.219 30.031 16.719 1 95.31 315 ARG B C 1
ATOM 4830 O O . ARG B 1 315 ? 9.102 29.5 16.734 1 95.31 315 ARG B O 1
ATOM 4837 N N . GLU B 1 316 ? 10.422 31.281 16.891 1 96.38 316 GLU B N 1
ATOM 4838 C CA . GLU B 1 316 ? 9.312 32.188 17.156 1 96.38 316 GLU B CA 1
ATOM 4839 C C . GLU B 1 316 ? 8.32 32.219 16.016 1 96.38 316 GLU B C 1
ATOM 4841 O O . GLU B 1 316 ? 7.105 32.188 16.234 1 96.38 316 GLU B O 1
ATOM 4846 N N . HIS B 1 317 ? 8.883 32.25 14.883 1 95.38 317 HIS B N 1
ATOM 4847 C CA . HIS B 1 317 ? 8.016 32.25 13.711 1 95.38 317 HIS B CA 1
ATOM 4848 C C . HIS B 1 317 ? 7.156 31 13.648 1 95.38 317 HIS B C 1
ATOM 4850 O O . HIS B 1 317 ? 5.953 31.078 13.398 1 95.38 317 HIS B O 1
ATOM 4856 N N . ALA B 1 318 ? 7.75 29.828 13.836 1 94.62 318 ALA B N 1
ATOM 4857 C CA . ALA B 1 318 ? 7.027 28.562 13.805 1 94.62 318 ALA B CA 1
ATOM 4858 C C . ALA B 1 318 ? 5.93 28.531 14.867 1 94.62 318 ALA B C 1
ATOM 4860 O O . ALA B 1 318 ? 4.82 28.062 14.609 1 94.62 318 ALA B O 1
ATOM 4861 N N . LEU B 1 319 ? 6.223 29.062 16.016 1 95.12 319 LEU B N 1
ATOM 4862 C CA . LEU B 1 319 ? 5.242 29.109 17.094 1 95.12 319 LEU B CA 1
ATOM 4863 C C . LEU B 1 319 ? 4.078 30.031 16.734 1 95.12 319 LEU B C 1
ATOM 4865 O O . LEU B 1 319 ? 2.926 29.734 17.062 1 95.12 319 LEU B O 1
ATOM 4869 N N . ASP B 1 320 ? 4.422 31.109 16.078 1 96.12 320 ASP B N 1
ATOM 4870 C CA . ASP B 1 320 ? 3.375 32 15.617 1 96.12 320 ASP B CA 1
ATOM 4871 C C . ASP B 1 320 ? 2.477 31.328 14.594 1 96.12 320 ASP B C 1
ATOM 4873 O O . ASP B 1 320 ? 1.254 31.5 14.617 1 96.12 320 ASP B O 1
ATOM 4877 N N . VAL B 1 321 ? 3.102 30.625 13.719 1 95 321 VAL B N 1
ATOM 4878 C CA . VAL B 1 321 ? 2.352 29.891 12.703 1 95 321 VAL B CA 1
ATOM 4879 C C . VAL B 1 321 ? 1.423 28.875 13.367 1 95 321 VAL B C 1
ATOM 4881 O O . VAL B 1 321 ? 0.244 28.781 13.016 1 95 321 VAL B O 1
ATOM 4884 N N . ALA B 1 322 ? 1.938 28.125 14.297 1 95 322 ALA B N 1
ATOM 4885 C CA . ALA B 1 322 ? 1.132 27.141 15.016 1 95 322 ALA B CA 1
ATOM 4886 C C . ALA B 1 322 ? -0.037 27.812 15.734 1 95 322 ALA B C 1
ATOM 4888 O O . ALA B 1 322 ? -1.153 27.297 15.734 1 95 322 ALA B O 1
ATOM 4889 N N . ALA B 1 323 ? 0.227 28.969 16.328 1 95.38 323 ALA B N 1
ATOM 4890 C CA . ALA B 1 323 ? -0.81 29.719 17.047 1 95.38 323 ALA B CA 1
ATOM 4891 C C . ALA B 1 323 ? -1.912 30.156 16.078 1 95.38 323 ALA B C 1
ATOM 4893 O O . ALA B 1 323 ? -3.1 30.062 16.406 1 95.38 323 ALA B O 1
ATOM 4894 N N . GLU B 1 324 ? -1.5 30.656 14.969 1 96.12 324 GLU B N 1
ATOM 4895 C CA . GLU B 1 324 ? -2.471 31.094 13.969 1 96.12 324 GLU B CA 1
ATOM 4896 C C . GLU B 1 324 ? -3.338 29.938 13.492 1 96.12 324 GLU B C 1
ATOM 4898 O O . GLU B 1 324 ? -4.547 30.094 13.312 1 96.12 324 GLU B O 1
ATOM 4903 N N . LEU B 1 325 ? -2.736 28.812 13.242 1 95 325 LEU B N 1
ATOM 4904 C CA . LEU B 1 325 ? -3.461 27.625 12.812 1 95 325 LEU B CA 1
ATOM 4905 C C . LEU B 1 325 ? -4.457 27.188 13.875 1 95 325 LEU B C 1
ATOM 4907 O O . LEU B 1 325 ? -5.574 26.781 13.547 1 95 325 LEU B O 1
ATOM 4911 N N . THR B 1 326 ? -4.066 27.266 15.094 1 94.81 326 THR B N 1
ATOM 4912 C CA . THR B 1 326 ? -4.938 26.859 16.188 1 94.81 326 THR B CA 1
ATOM 4913 C C . THR B 1 326 ? -6.133 27.797 16.312 1 94.81 326 THR B C 1
ATOM 4915 O O . THR B 1 326 ? -7.254 27.359 16.578 1 94.81 326 THR B O 1
ATOM 4918 N N . VAL B 1 327 ? -5.871 29.094 16.156 1 95.31 327 VAL B N 1
ATOM 4919 C CA . VAL B 1 327 ? -6.945 30.078 16.188 1 95.31 327 VAL B CA 1
ATOM 4920 C C . VAL B 1 327 ? -7.938 29.797 15.062 1 95.31 327 VAL B C 1
ATOM 4922 O O . VAL B 1 327 ? -9.148 29.812 15.273 1 95.31 327 VAL B O 1
ATOM 4925 N N . ARG B 1 328 ? -7.43 29.531 13.906 1 95.38 328 ARG B N 1
ATOM 4926 C CA . ARG B 1 328 ? -8.273 29.203 12.766 1 95.38 328 ARG B CA 1
ATOM 4927 C C . ARG B 1 328 ? -9.109 27.953 13.031 1 95.38 328 ARG B C 1
ATOM 4929 O O . ARG B 1 328 ? -10.297 27.906 12.688 1 95.38 328 ARG B O 1
ATOM 4936 N N . ALA B 1 329 ? -8.484 26.891 13.547 1 94.94 329 ALA B N 1
ATOM 4937 C CA . ALA B 1 329 ? -9.188 25.672 13.891 1 94.94 329 ALA B CA 1
ATOM 4938 C C . ALA B 1 329 ? -10.344 25.938 14.852 1 94.94 329 ALA B C 1
ATOM 4940 O O . ALA B 1 329 ? -11.461 25.453 14.648 1 94.94 329 ALA B O 1
ATOM 4941 N N . ARG B 1 330 ? -10.086 26.766 15.852 1 92.88 330 ARG B N 1
ATOM 4942 C CA . ARG B 1 330 ? -11.102 27.109 16.844 1 92.88 330 ARG B CA 1
ATOM 4943 C C . ARG B 1 330 ? -12.242 27.891 16.219 1 92.88 330 ARG B C 1
ATOM 4945 O O . ARG B 1 330 ? -13.406 27.672 16.547 1 92.88 330 ARG B O 1
ATOM 4952 N N . GLU B 1 331 ? -11.906 28.812 15.375 1 94.44 331 GLU B N 1
ATOM 4953 C CA . GLU B 1 331 ? -12.914 29.641 14.727 1 94.44 331 GLU B CA 1
ATOM 4954 C C . GLU B 1 331 ? -13.812 28.797 13.812 1 94.44 331 GLU B C 1
ATOM 4956 O O . GLU B 1 331 ? -15.023 29.016 13.766 1 94.44 331 GLU B O 1
ATOM 4961 N N . ARG B 1 332 ? -13.227 27.828 13.094 1 93.31 332 ARG B N 1
ATOM 4962 C CA . ARG B 1 332 ? -14 26.938 12.234 1 93.31 332 ARG B CA 1
ATOM 4963 C C . ARG B 1 332 ? -14.984 26.109 13.047 1 93.31 332 ARG B C 1
ATOM 4965 O O . ARG B 1 332 ? -16.141 25.953 12.648 1 93.31 332 ARG B O 1
ATOM 4972 N N . ILE B 1 333 ? -14.555 25.625 14.141 1 91.31 333 ILE B N 1
ATOM 4973 C CA . ILE B 1 333 ? -15.406 24.781 14.977 1 91.31 333 ILE B CA 1
ATOM 4974 C C . ILE B 1 333 ? -16.5 25.641 15.609 1 91.31 333 ILE B C 1
ATOM 4976 O O . ILE B 1 333 ? -17.656 25.188 15.727 1 91.31 333 ILE B O 1
ATOM 4980 N N . ALA B 1 334 ? -16.156 26.859 16.031 1 90.12 334 ALA B N 1
ATOM 4981 C CA . ALA B 1 334 ? -17.109 27.766 16.672 1 90.12 334 ALA B CA 1
ATOM 4982 C C . ALA B 1 334 ? -18.25 28.109 15.727 1 90.12 334 ALA B C 1
ATOM 4984 O O . ALA B 1 334 ? -19.359 28.391 16.172 1 90.12 334 ALA B O 1
ATOM 4985 N N . ALA B 1 335 ? -18 28.047 14.477 1 92 335 ALA B N 1
ATOM 4986 C CA . ALA B 1 335 ? -19 28.422 13.469 1 92 335 ALA B CA 1
ATOM 4987 C C . ALA B 1 335 ? -19.953 27.266 13.195 1 92 335 ALA B C 1
ATOM 4989 O O . ALA B 1 335 ? -21 27.453 12.555 1 92 335 ALA B O 1
ATOM 4990 N N . LEU B 1 336 ? -19.625 26.094 13.695 1 91.44 336 LEU B N 1
ATOM 4991 C CA . LEU B 1 336 ? -20.438 24.922 13.43 1 91.44 336 LEU B CA 1
ATOM 4992 C C . LEU B 1 336 ? -21.531 24.766 14.492 1 91.44 336 LEU B C 1
ATOM 4994 O O . LEU B 1 336 ? -21.359 25.188 15.633 1 91.44 336 LEU B O 1
ATOM 4998 N N . PRO B 1 337 ? -22.656 24.234 14.094 1 90.19 337 PRO B N 1
ATOM 4999 C CA . PRO B 1 337 ? -23.75 24 15.039 1 90.19 337 PRO B CA 1
ATOM 5000 C C . PRO B 1 337 ? -23.5 22.797 15.945 1 90.19 337 PRO B C 1
ATOM 5002 O O . PRO B 1 337 ? -24.203 21.797 15.844 1 90.19 337 PRO B O 1
ATOM 5005 N N . LEU B 1 338 ? -22.578 22.969 16.781 1 88.69 338 LEU B N 1
ATOM 5006 C CA . LEU B 1 338 ? -22.203 21.891 17.688 1 88.69 338 LEU B CA 1
ATOM 5007 C C . LEU B 1 338 ? -22.609 22.234 19.125 1 88.69 338 LEU B C 1
ATOM 5009 O O . LEU B 1 338 ? -22.812 23.391 19.453 1 88.69 338 LEU B O 1
ATOM 5013 N N . ASP B 1 339 ? -22.75 21.203 19.812 1 86 339 ASP B N 1
ATOM 5014 C CA . ASP B 1 339 ? -23.016 21.375 21.234 1 86 339 ASP B CA 1
ATOM 5015 C C . ASP B 1 339 ? -21.844 22.047 21.953 1 86 339 ASP B C 1
ATOM 5017 O O . ASP B 1 339 ? -20.688 21.797 21.609 1 86 339 ASP B O 1
ATOM 5021 N N . GLU B 1 340 ? -22.125 22.781 22.938 1 85.56 340 GLU B N 1
ATOM 5022 C CA . GLU B 1 340 ? -21.125 23.578 23.641 1 85.56 340 GLU B CA 1
ATOM 5023 C C . GLU B 1 340 ? -20.078 22.688 24.297 1 85.56 340 GLU B C 1
ATOM 5025 O O . GLU B 1 340 ? -18.906 23.031 24.344 1 85.56 340 GLU B O 1
ATOM 5030 N N . THR B 1 341 ? -20.516 21.609 24.828 1 80.5 341 THR B N 1
ATOM 5031 C CA . THR B 1 341 ? -19.609 20.719 25.531 1 80.5 341 THR B CA 1
ATOM 5032 C C . THR B 1 341 ? -18.562 20.141 24.594 1 80.5 341 THR B C 1
ATOM 5034 O O . THR B 1 341 ? -17.375 20.078 24.938 1 80.5 341 THR B O 1
ATOM 5037 N N . VAL B 1 342 ? -19 19.875 23.453 1 76.94 342 VAL B N 1
ATOM 5038 C CA . VAL B 1 342 ? -18.078 19.25 22.5 1 76.94 342 VAL B CA 1
ATOM 5039 C C . VAL B 1 342 ? -17.156 20.297 21.891 1 76.94 342 VAL B C 1
ATOM 5041 O O . VAL B 1 342 ? -15.984 20.031 21.641 1 76.94 342 VAL B O 1
ATOM 5044 N N . ARG B 1 343 ? -17.672 21.469 21.75 1 83.56 343 ARG B N 1
ATOM 5045 C CA . ARG B 1 343 ? -16.844 22.578 21.312 1 83.56 343 ARG B CA 1
ATOM 5046 C C . ARG B 1 343 ? -15.703 22.844 22.281 1 83.56 343 ARG B C 1
ATOM 5048 O O . ARG B 1 343 ? -14.578 23.125 21.875 1 83.56 343 ARG B O 1
ATOM 5055 N N . ALA B 1 344 ? -16.047 22.719 23.5 1 86 344 ALA B N 1
ATOM 5056 C CA . ALA B 1 344 ? -15.062 22.938 24.547 1 86 344 ALA B CA 1
ATOM 5057 C C . ALA B 1 344 ? -13.977 21.859 24.516 1 86 344 ALA B C 1
ATOM 5059 O O . ALA B 1 344 ? -12.805 22.141 24.766 1 86 344 ALA B O 1
ATOM 5060 N N . GLU B 1 345 ? -14.383 20.719 24.172 1 81.75 345 GLU B N 1
ATOM 5061 C CA . GLU B 1 345 ? -13.414 19.625 24.094 1 81.75 345 GLU B CA 1
ATOM 5062 C C . GLU B 1 345 ? -12.422 19.859 22.953 1 81.75 345 GLU B C 1
ATOM 5064 O O . GLU B 1 345 ? -11.227 19.625 23.109 1 81.75 345 GLU B O 1
ATOM 5069 N N . PHE B 1 346 ? -12.961 20.312 21.844 1 85.06 346 PHE B N 1
ATOM 5070 C CA . PHE B 1 346 ? -12.086 20.609 20.719 1 85.06 346 PHE B CA 1
ATOM 5071 C C . PHE B 1 346 ? -11.156 21.766 21.047 1 85.06 346 PHE B C 1
ATOM 5073 O O . PHE B 1 346 ? -9.977 21.75 20.703 1 85.06 346 PHE B O 1
ATOM 5080 N N . ALA B 1 347 ? -11.68 22.703 21.75 1 84.5 347 ALA B N 1
ATOM 5081 C CA . ALA B 1 347 ? -10.875 23.859 22.156 1 84.5 347 ALA B CA 1
ATOM 5082 C C . ALA B 1 347 ? -9.758 23.453 23.109 1 84.5 347 ALA B C 1
ATOM 5084 O O . ALA B 1 347 ? -8.641 23.969 23.031 1 84.5 347 ALA B O 1
ATOM 5085 N N . ASP B 1 348 ? -10.086 22.5 23.922 1 84.62 348 ASP B N 1
ATOM 5086 C CA . ASP B 1 348 ? -9.078 21.984 24.828 1 84.62 348 ASP B CA 1
ATOM 5087 C C . ASP B 1 348 ? -7.965 21.266 24.062 1 84.62 348 ASP B C 1
ATOM 5089 O O . ASP B 1 348 ? -6.789 21.375 24.422 1 84.62 348 ASP B O 1
ATOM 5093 N N . ALA B 1 349 ? -8.359 20.531 23.094 1 81.56 349 ALA B N 1
ATOM 5094 C CA . ALA B 1 349 ? -7.367 19.859 22.25 1 81.56 349 ALA B CA 1
ATOM 5095 C C . ALA B 1 349 ? -6.473 20.875 21.547 1 81.56 349 ALA B C 1
ATOM 5097 O O . ALA B 1 349 ? -5.258 20.688 21.453 1 81.56 349 ALA B O 1
ATOM 5098 N N . CYS B 1 350 ? -7.051 21.969 21.109 1 81 350 CYS B N 1
ATOM 5099 C CA . CYS B 1 350 ? -6.297 23.047 20.484 1 81 350 CYS B CA 1
ATOM 5100 C C . CYS B 1 350 ? -5.273 23.625 21.453 1 81 350 CYS B C 1
ATOM 5102 O O . CYS B 1 350 ? -4.105 23.812 21.094 1 81 350 CYS B O 1
ATOM 5104 N N . HIS B 1 351 ? -5.723 23.781 22.656 1 81.31 351 HIS B N 1
ATOM 5105 C CA . HIS B 1 351 ? -4.836 24.328 23.688 1 81.31 351 HIS B CA 1
ATOM 5106 C C . HIS B 1 351 ? -3.707 23.359 24.016 1 81.31 351 HIS B C 1
ATOM 5108 O O . HIS B 1 351 ? -2.557 23.781 24.172 1 81.31 351 HIS B O 1
ATOM 5114 N N . ALA B 1 352 ? -4.008 22.156 24.047 1 80.5 352 ALA B N 1
ATOM 5115 C CA . ALA B 1 352 ? -3.021 21.125 24.375 1 80.5 352 ALA B CA 1
ATOM 5116 C C . ALA B 1 352 ? -1.925 21.062 23.312 1 80.5 352 ALA B C 1
ATOM 5118 O O . ALA B 1 352 ? -0.753 20.859 23.641 1 80.5 352 ALA B O 1
ATOM 5119 N N . VAL B 1 353 ? -2.256 21.234 22.125 1 79.94 353 VAL B N 1
ATOM 5120 C CA . VAL B 1 353 ? -1.292 21.188 21.031 1 79.94 353 VAL B CA 1
ATOM 5121 C C . VAL B 1 353 ? -0.28 22.328 21.188 1 79.94 353 VAL B C 1
ATOM 5123 O O . VAL B 1 353 ? 0.924 22.125 21 1 79.94 353 VAL B O 1
ATOM 5126 N N . LEU B 1 354 ? -0.781 23.5 21.594 1 79.31 354 LEU B N 1
ATOM 5127 C CA . LEU B 1 354 ? 0.071 24.688 21.672 1 79.31 354 LEU B CA 1
ATOM 5128 C C . LEU B 1 354 ? 1.001 24.609 22.875 1 79.31 354 LEU B C 1
ATOM 5130 O O . LEU B 1 354 ? 2.088 25.188 22.859 1 79.31 354 LEU B O 1
ATOM 5134 N N . THR B 1 355 ? 0.595 23.797 23.844 1 78.81 355 THR B N 1
ATOM 5135 C CA . THR B 1 355 ? 1.352 23.797 25.094 1 78.81 355 THR B CA 1
ATOM 5136 C C . THR B 1 355 ? 2.096 22.484 25.281 1 78.81 355 THR B C 1
ATOM 5138 O O . THR B 1 355 ? 2.656 22.219 26.344 1 78.81 355 THR B O 1
ATOM 5141 N N . ARG B 1 356 ? 2.094 21.734 24.266 1 78.38 356 ARG B N 1
ATOM 5142 C CA . ARG B 1 356 ? 2.697 20.422 24.375 1 78.38 356 ARG B CA 1
ATOM 5143 C C . ARG B 1 356 ? 4.215 20.516 24.5 1 78.38 356 ARG B C 1
ATOM 5145 O O . ARG B 1 356 ? 4.836 21.375 23.891 1 78.38 356 ARG B O 1
ATOM 5152 N N . ARG B 1 357 ? 4.781 19.641 25.391 1 71.19 357 ARG B N 1
ATOM 5153 C CA . ARG B 1 357 ? 6.223 19.609 25.625 1 71.19 357 ARG B CA 1
ATOM 5154 C C . ARG B 1 357 ? 6.84 18.328 25.094 1 71.19 357 ARG B C 1
ATOM 5156 O O . ARG B 1 357 ? 8.047 18.109 25.203 1 71.19 357 ARG B O 1
ATOM 5163 N N . SER B 1 358 ? 5.98 17.375 24.688 1 69.94 358 SER B N 1
ATOM 5164 C CA . SER B 1 358 ? 6.41 16.125 24.078 1 69.94 358 SER B CA 1
ATOM 5165 C C . SER B 1 358 ? 5.367 15.594 23.094 1 69.94 358 SER B C 1
ATOM 5167 O O . SER B 1 358 ? 4.195 15.969 23.172 1 69.94 358 SER B O 1
#

Radius of gyration: 26.24 Å; Cα contacts (8 Å, |Δi|>4): 1215; chains: 2; bounding box: 56×66×70 Å

Nearest PDB structures (foldseek):
  8f8k-assembly1_A  TM=8.890E-01  e=1.768E-16  Mycobacterium tuberculosis
  3lk5-assembly1_A-2  TM=8.875E-01  e=3.228E-12  Corynebacterium glutamicum
  5hn7-assembly2_B  TM=7.950E-01  e=2.406E-09  Plasmodium vivax Sal-1
  4gp1-assembly1_A  TM=7.795E-01  e=2.206E-09  Pyrobaculum calidifontis JCM 11548
  3cc9-assembly2_D  TM=7.890E-01  e=3.826E-08  Plasmodium vivax Sal-1